Protein AF-A0A2W1KEQ4-F1 (afdb_monomer)

Sequence (452 aa):
MADKVHAPNSTVSDYRVQRLARGGRLKTTLAGVAAGVVGYTLGISYVARDVFPGYQWTDDFIQKTHAYIALPYGWRLYNPLPFLRPMILNIHYPVIHQAFYDAGLPAVVLGMLTAGILGKKHKDAQKAVLDNPVHGSAHWAGKSDAIRAALLPSPPPKTVMDSLRPWLGLHPAKGLKGDSDWARWQNRQEKRKKEAAEWRKKKAEREKKRLSEIPEPSIFDRFDSPHVCYVGAFVENGVATPLQHTGAEHILVFAPTRSGKGVGLVLPTLLDGWMDSVVVHDIKGENFNLTAGYRKAMGHHILKFSPGSVSEEGCHFNPLDAVRVGTQYEVKDVMNIATMIVDPDGKGLNDHWQKTGFALLTSIILHVLYAMPDKTLRGVAAYLNDPTLESVDVAFERMMQTEHDPDEQYGWRDGNGQFTRVHPVIAQSAREMLNKAENEKSGVISTMMSFL

Solvent-accessible surface area (backbone atoms only — not comparable to full-atom values): 26389 Å² total; per-residue (Å²): 130,63,95,68,72,37,43,84,84,49,71,94,56,66,58,65,45,54,57,46,34,56,61,33,68,64,52,24,49,52,50,12,51,52,36,18,54,52,26,28,28,52,26,32,29,55,49,45,65,76,66,49,84,83,64,90,82,89,47,73,70,58,54,58,47,65,46,56,49,81,45,81,94,81,42,46,50,39,60,56,64,61,61,47,50,35,67,76,69,70,49,91,45,72,70,56,52,50,38,46,57,68,8,44,56,48,9,50,53,42,13,49,53,47,24,49,56,44,46,50,55,22,49,55,25,40,49,62,58,70,74,44,63,81,73,50,96,70,83,69,70,46,74,67,48,34,23,68,28,22,74,34,81,42,68,66,86,78,51,75,64,68,69,44,28,63,79,72,70,44,58,84,56,93,73,64,84,60,97,43,66,62,50,54,50,51,52,51,54,54,50,47,54,52,53,44,54,52,50,40,51,56,50,15,63,76,67,74,46,56,62,90,75,46,70,82,72,58,98,67,75,70,68,103,58,64,50,27,43,39,78,36,49,50,74,55,97,62,37,34,44,60,35,73,45,67,72,93,71,89,86,85,84,91,72,63,89,93,68,45,58,57,69,36,22,49,49,46,16,61,70,76,21,38,75,67,91,82,88,78,93,53,95,77,46,42,64,52,55,70,34,44,32,43,42,38,73,75,69,46,88,81,80,45,79,49,91,87,52,94,59,84,87,44,52,87,84,60,79,61,76,73,42,50,75,97,44,99,51,22,67,59,43,38,42,55,53,36,42,55,51,75,36,75,84,71,81,63,75,86,48,71,49,51,49,52,14,41,53,48,50,32,26,45,48,53,46,26,66,63,74,41,91,52,63,41,74,66,35,46,61,42,60,78,62,44,88,84,53,95,45,66,62,58,52,34,50,48,53,54,70,43,64,61,35,82,82,59,81,79,72,42,48,43,99,85,69,43,82,42,38,42,52,50,66,37,37,51,47,29,51,52,52,68,73,41,56,69,70,60,40,50,49,24,52,54,51,38,56,74,56,110

Radius of gyration: 37.95 Å; Cα contacts (8 Å, |Δi|>4): 479; chains: 1; bounding box: 82×56×110 Å

Structure (mmCIF, N/CA/C/O backbone):
data_AF-A0A2W1KEQ4-F1
#
_entry.id   AF-A0A2W1KEQ4-F1
#
loop_
_atom_site.group_PDB
_atom_site.id
_atom_site.type_symbol
_atom_site.label_atom_id
_atom_site.label_alt_id
_atom_site.label_comp_id
_atom_site.label_asym_id
_atom_site.label_entity_id
_atom_site.label_seq_id
_atom_site.pdbx_PDB_ins_code
_atom_site.Cartn_x
_atom_site.Cartn_y
_atom_site.Cartn_z
_atom_site.occupancy
_atom_site.B_iso_or_equiv
_atom_site.auth_seq_id
_atom_site.auth_comp_id
_atom_site.auth_asym_id
_atom_site.auth_atom_id
_atom_site.pdbx_PDB_model_num
ATOM 1 N N . MET A 1 1 ? -5.041 15.649 -11.768 1.00 32.16 1 MET A N 1
ATOM 2 C CA . MET A 1 1 ? -5.923 15.211 -12.867 1.00 32.16 1 MET A CA 1
ATOM 3 C C . MET A 1 1 ? -5.177 14.193 -13.712 1.00 32.16 1 MET A C 1
ATOM 5 O O . MET A 1 1 ? -4.367 14.570 -14.551 1.00 32.16 1 MET A O 1
ATOM 9 N N . ALA A 1 2 ? -5.382 12.911 -13.419 1.00 32.44 2 ALA A N 1
ATOM 10 C CA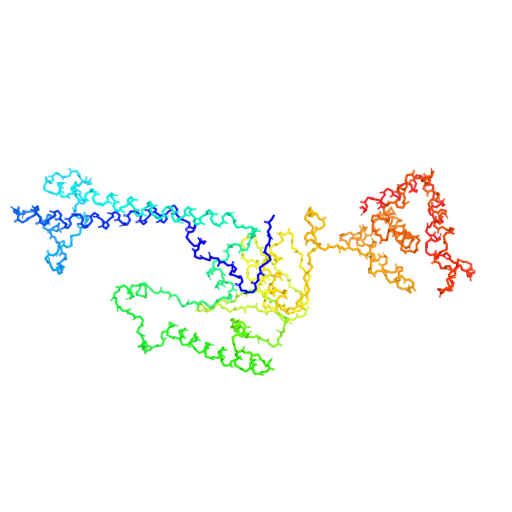 . ALA A 1 2 ? -4.919 11.796 -14.236 1.00 32.44 2 ALA A CA 1
ATOM 11 C C . ALA A 1 2 ? -6.142 10.925 -14.551 1.00 32.44 2 ALA A C 1
ATOM 13 O O . ALA A 1 2 ? -6.329 9.863 -13.974 1.00 32.44 2 ALA A O 1
ATOM 14 N N . ASP A 1 3 ? -6.988 11.398 -15.467 1.00 35.03 3 ASP A N 1
ATOM 15 C CA . ASP A 1 3 ? -8.334 10.847 -15.709 1.00 35.03 3 ASP A CA 1
ATOM 16 C C . ASP A 1 3 ? -8.359 9.462 -16.385 1.00 35.03 3 ASP A C 1
ATOM 18 O O . ASP A 1 3 ? -9.423 8.982 -16.779 1.00 35.03 3 ASP A O 1
ATOM 22 N N . LYS A 1 4 ? -7.215 8.790 -16.578 1.00 45.31 4 LYS A N 1
ATOM 23 C CA . LYS A 1 4 ? -7.182 7.474 -17.236 1.00 45.31 4 LYS A CA 1
ATOM 24 C C . LYS A 1 4 ? -6.222 6.501 -16.565 1.00 45.31 4 LYS A C 1
ATOM 26 O O . LYS A 1 4 ? -5.008 6.577 -16.733 1.00 45.31 4 LYS A O 1
ATOM 31 N N . VAL A 1 5 ? -6.813 5.525 -15.875 1.00 47.47 5 VAL A N 1
ATOM 32 C CA . VAL A 1 5 ? -6.151 4.290 -15.443 1.00 47.47 5 VAL A CA 1
ATOM 33 C C . VAL A 1 5 ? -5.666 3.521 -16.678 1.00 47.47 5 VAL A C 1
ATOM 35 O O . VAL A 1 5 ? -6.383 3.402 -17.673 1.00 47.47 5 VAL A O 1
ATOM 38 N N . HIS A 1 6 ? -4.441 3.000 -16.621 1.00 45.41 6 HIS A N 1
ATOM 39 C CA . HIS A 1 6 ? -3.793 2.298 -17.730 1.00 45.41 6 HIS A CA 1
ATOM 40 C C . HIS A 1 6 ? -4.520 0.986 -18.098 1.00 45.41 6 HIS A C 1
ATOM 42 O O . HIS A 1 6 ? -4.659 0.115 -17.247 1.00 45.41 6 HIS A O 1
ATOM 48 N N . ALA A 1 7 ? -5.004 0.826 -19.337 1.00 41.31 7 ALA A N 1
ATOM 49 C CA . ALA A 1 7 ? -5.703 -0.387 -19.797 1.00 41.31 7 ALA A CA 1
ATOM 50 C C . ALA A 1 7 ? -4.748 -1.393 -20.491 1.00 41.31 7 ALA A C 1
ATOM 52 O O . ALA A 1 7 ? -3.715 -0.980 -21.011 1.00 41.31 7 ALA A O 1
ATOM 53 N N . PRO A 1 8 ? -5.085 -2.694 -20.615 1.00 36.00 8 PRO A N 1
ATOM 54 C CA . PRO A 1 8 ? -4.210 -3.710 -21.237 1.00 36.00 8 PRO A CA 1
ATOM 55 C C . PRO A 1 8 ? -3.778 -3.405 -22.679 1.00 36.00 8 PRO A C 1
ATOM 57 O O . PRO A 1 8 ? -2.733 -3.852 -23.139 1.00 36.00 8 PRO A O 1
ATOM 60 N N . ASN A 1 9 ? -4.603 -2.648 -23.398 1.00 42.03 9 ASN A N 1
ATOM 61 C CA . ASN A 1 9 ? -4.370 -2.160 -24.756 1.00 42.03 9 ASN A CA 1
ATOM 62 C C . ASN A 1 9 ? -3.834 -0.718 -24.795 1.00 42.03 9 ASN A C 1
ATOM 64 O O . ASN A 1 9 ? -3.528 -0.206 -25.872 1.00 42.03 9 ASN A O 1
ATOM 68 N N . SER A 1 10 ? -3.715 -0.052 -23.644 1.00 40.31 10 SER A N 1
ATOM 69 C CA . SER A 1 10 ? -3.032 1.232 -23.547 1.00 40.31 10 SER A CA 1
ATOM 70 C C . SER A 1 10 ? -1.550 0.988 -23.780 1.00 40.31 10 SER A C 1
ATOM 72 O O . SER A 1 10 ? -0.901 0.203 -23.092 1.00 40.31 10 SER A O 1
ATOM 74 N N . THR A 1 11 ? -0.968 1.660 -24.764 1.00 39.19 11 THR A N 1
ATOM 75 C CA . THR A 1 11 ? 0.482 1.639 -24.930 1.00 39.19 11 THR A CA 1
ATOM 76 C C . THR A 1 11 ? 1.110 2.277 -23.692 1.00 39.19 11 THR A C 1
ATOM 78 O O . THR A 1 11 ? 1.020 3.487 -23.511 1.00 39.19 11 THR A O 1
ATOM 81 N N . VAL A 1 12 ? 1.780 1.481 -22.847 1.00 44.00 12 VAL A N 1
ATOM 82 C CA . VAL A 1 12 ? 2.607 1.934 -21.696 1.00 44.00 12 VAL A CA 1
ATOM 83 C C . VAL A 1 12 ? 3.676 2.958 -22.120 1.00 44.00 12 VAL A C 1
ATOM 85 O O . VAL A 1 12 ? 4.304 3.613 -21.298 1.00 44.00 12 VAL A O 1
ATOM 88 N N . SER A 1 13 ? 3.886 3.149 -23.420 1.00 44.12 13 SER A N 1
ATOM 89 C CA . SER A 1 13 ? 4.789 4.149 -23.961 1.00 44.12 13 SER A CA 1
ATOM 90 C C . SER A 1 13 ? 4.428 4.459 -25.411 1.00 44.12 13 SER A C 1
ATOM 92 O O . SER A 1 13 ? 4.399 3.553 -26.242 1.00 44.12 13 SER A O 1
ATOM 94 N N . ASP A 1 14 ? 4.286 5.735 -25.772 1.00 47.62 14 ASP A N 1
ATOM 95 C CA . ASP A 1 14 ? 4.736 6.129 -27.107 1.00 47.62 14 ASP A CA 1
ATOM 96 C C . ASP A 1 14 ? 6.262 6.294 -27.049 1.00 47.62 14 ASP A C 1
ATOM 98 O O . ASP A 1 14 ? 6.837 7.384 -26.972 1.00 47.62 14 ASP A O 1
ATOM 102 N N . TYR A 1 15 ? 6.937 5.143 -27.001 1.00 47.41 15 TYR A N 1
ATOM 103 C CA . TYR A 1 15 ? 8.392 5.027 -26.977 1.00 47.41 15 TYR A CA 1
ATOM 104 C C . TYR A 1 15 ? 9.048 5.805 -28.131 1.00 47.41 15 TYR A C 1
ATOM 106 O O . TYR A 1 15 ? 10.186 6.264 -28.002 1.00 47.41 15 TYR A O 1
ATOM 114 N N . ARG A 1 16 ? 8.346 5.987 -29.263 1.00 49.91 16 ARG A N 1
ATOM 115 C CA . ARG A 1 16 ? 8.856 6.746 -30.414 1.00 49.91 16 ARG A CA 1
ATOM 116 C C . ARG A 1 16 ? 8.906 8.236 -30.100 1.00 49.91 16 ARG A C 1
ATOM 118 O O . ARG A 1 16 ? 9.963 8.836 -30.299 1.00 49.91 16 ARG A O 1
ATOM 125 N N . VAL A 1 17 ? 7.830 8.800 -29.551 1.00 57.12 17 VAL A N 1
ATOM 126 C CA . VAL A 1 17 ? 7.763 10.215 -29.141 1.00 57.12 17 VAL A CA 1
ATOM 127 C C . VAL A 1 17 ? 8.795 10.514 -28.049 1.00 57.12 17 VAL A C 1
ATOM 129 O O . VAL A 1 17 ? 9.550 11.480 -28.152 1.00 57.12 17 VAL A O 1
ATOM 132 N N . GLN A 1 18 ? 8.962 9.619 -27.074 1.00 56.12 18 GLN A N 1
ATOM 133 C CA . GLN A 1 18 ? 9.978 9.773 -26.024 1.00 56.12 18 GLN A CA 1
ATOM 134 C C . GLN A 1 18 ? 11.419 9.645 -26.549 1.00 56.12 18 GLN A C 1
ATOM 136 O O . GLN A 1 18 ? 12.308 10.394 -26.136 1.00 56.12 18 GLN A O 1
ATOM 141 N N . ARG A 1 19 ? 11.686 8.720 -27.484 1.00 56.03 19 ARG A N 1
ATOM 142 C CA . ARG A 1 19 ? 12.999 8.588 -28.147 1.00 56.03 19 ARG A CA 1
ATOM 143 C C . ARG A 1 19 ? 13.350 9.840 -28.945 1.00 56.03 19 ARG A C 1
ATOM 145 O O . ARG A 1 19 ? 14.520 10.230 -28.954 1.00 56.03 19 ARG A O 1
ATOM 152 N N . LEU A 1 20 ? 12.355 10.434 -29.602 1.00 62.22 20 LEU A N 1
ATOM 153 C CA . LEU A 1 20 ? 12.479 11.724 -30.265 1.00 62.22 20 LEU A CA 1
ATOM 154 C C . LEU A 1 20 ? 12.799 12.807 -29.228 1.00 62.22 20 LEU A C 1
ATOM 156 O O . LEU A 1 20 ? 13.825 13.446 -29.369 1.00 62.22 20 LEU A O 1
ATOM 160 N N . ALA A 1 21 ? 12.088 12.950 -28.113 1.00 63.53 21 ALA A N 1
ATOM 161 C CA . ALA A 1 21 ? 12.389 13.988 -27.110 1.00 63.53 21 ALA A CA 1
ATOM 162 C C . ALA A 1 21 ? 13.826 13.948 -26.503 1.00 63.53 21 ALA A C 1
ATOM 164 O O . ALA A 1 21 ? 14.326 14.966 -26.013 1.00 63.53 21 ALA A O 1
ATOM 165 N N . ARG A 1 22 ? 14.531 12.801 -26.546 1.00 58.44 22 ARG A N 1
ATOM 166 C CA . ARG A 1 22 ? 15.858 12.596 -25.918 1.00 58.44 22 ARG A CA 1
ATOM 167 C C . ARG A 1 22 ? 17.041 13.160 -26.710 1.00 58.44 22 ARG A C 1
ATOM 169 O O . ARG A 1 22 ? 17.350 12.694 -27.814 1.00 58.44 22 ARG A O 1
ATOM 176 N N . GLY A 1 23 ? 17.813 14.039 -26.061 1.00 62.78 23 GLY A N 1
ATOM 177 C CA . GLY A 1 23 ? 19.064 14.586 -26.606 1.00 62.78 23 GLY A CA 1
ATOM 178 C C . GLY A 1 23 ? 18.842 15.399 -27.880 1.00 62.78 23 GLY A C 1
ATOM 179 O O . GLY A 1 23 ? 19.758 15.519 -28.691 1.00 62.78 23 GLY A O 1
ATOM 180 N N . GLY A 1 24 ? 17.615 15.907 -28.065 1.00 65.38 24 GLY A N 1
ATOM 181 C CA . GLY A 1 24 ? 17.170 16.561 -29.290 1.00 65.38 24 GLY A CA 1
ATOM 182 C C . GLY A 1 24 ? 18.092 17.696 -29.696 1.00 65.38 24 GLY A C 1
ATOM 183 O O . GLY A 1 24 ? 18.438 17.780 -30.861 1.00 65.38 24 GLY A O 1
ATOM 184 N N . ARG A 1 25 ? 18.602 18.481 -28.740 1.00 64.81 25 ARG A N 1
ATOM 185 C CA . ARG A 1 25 ? 19.543 19.573 -29.026 1.00 64.81 25 ARG A CA 1
ATOM 186 C C . ARG A 1 25 ? 20.833 19.060 -29.678 1.00 64.81 25 ARG A C 1
ATOM 188 O O . ARG A 1 25 ? 21.122 19.442 -30.802 1.00 64.81 25 ARG A O 1
ATOM 195 N N . LEU A 1 26 ? 21.535 18.116 -29.043 1.00 71.25 26 LEU A N 1
ATOM 196 C CA . LEU A 1 26 ? 22.784 17.553 -29.573 1.00 71.25 26 LEU A CA 1
ATOM 197 C C . LEU A 1 26 ? 22.569 16.803 -30.898 1.00 71.25 26 LEU A C 1
ATOM 199 O O . LEU A 1 26 ? 23.344 16.973 -31.833 1.00 71.25 26 LEU A O 1
ATOM 203 N N . LYS A 1 27 ? 21.504 15.999 -31.006 1.00 71.25 27 LYS A N 1
ATOM 204 C CA . LYS A 1 27 ? 21.194 15.242 -32.231 1.00 71.25 27 LYS A CA 1
ATOM 205 C C . LYS A 1 27 ? 20.760 16.139 -33.386 1.00 71.25 27 LYS A C 1
ATOM 207 O O . LYS A 1 27 ? 21.150 15.871 -34.513 1.00 71.25 27 LYS A O 1
ATOM 212 N N . THR A 1 28 ? 19.991 17.193 -33.112 1.00 78.88 28 THR A N 1
ATOM 213 C CA . THR A 1 28 ? 19.593 18.198 -34.112 1.00 78.88 28 THR A CA 1
ATOM 214 C C . THR A 1 28 ? 20.816 18.942 -34.618 1.00 78.88 28 THR A C 1
ATOM 216 O O . THR A 1 28 ? 20.972 19.087 -35.825 1.00 78.88 28 THR A O 1
ATOM 219 N N . THR A 1 29 ? 21.717 19.344 -33.715 1.00 74.38 29 THR A N 1
ATOM 220 C CA . THR A 1 29 ? 22.974 19.995 -34.092 1.00 74.38 29 THR A CA 1
ATOM 221 C C . THR A 1 29 ? 23.842 19.068 -34.940 1.00 74.38 29 THR A C 1
ATOM 223 O O . THR A 1 29 ? 24.247 19.456 -36.029 1.00 74.38 29 THR A O 1
ATOM 226 N N . LEU A 1 30 ? 24.076 17.825 -34.506 1.00 77.69 30 LEU A N 1
ATOM 227 C CA . LEU A 1 30 ? 24.884 16.859 -35.262 1.00 77.69 30 LEU A CA 1
ATOM 228 C C . LEU A 1 30 ? 24.271 16.517 -36.627 1.00 77.69 30 LEU A C 1
ATOM 230 O O . LEU A 1 30 ? 24.992 16.444 -37.617 1.00 77.69 30 LEU A O 1
ATOM 234 N N . ALA A 1 31 ? 22.949 16.336 -36.700 1.00 76.56 31 ALA A N 1
ATOM 235 C CA . ALA A 1 31 ? 22.254 16.077 -37.959 1.00 76.56 31 ALA A CA 1
ATOM 236 C C . ALA A 1 31 ? 22.287 17.292 -38.898 1.00 76.56 31 ALA A C 1
ATOM 238 O O . ALA A 1 31 ? 22.474 17.118 -40.098 1.00 76.56 31 ALA A O 1
ATOM 239 N N . GLY A 1 32 ? 22.157 18.510 -38.361 1.00 79.12 32 GLY A N 1
ATOM 240 C CA . GLY A 1 32 ? 22.316 19.751 -39.120 1.00 79.12 32 GLY A CA 1
ATOM 241 C C . GLY A 1 32 ? 23.730 19.911 -39.679 1.00 79.12 32 GLY A C 1
ATOM 242 O O . GLY A 1 32 ? 23.885 20.219 -40.856 1.00 79.12 32 GLY A O 1
ATOM 243 N N . VAL A 1 33 ? 24.760 19.615 -38.878 1.00 77.88 33 VAL A N 1
ATOM 244 C CA . VAL A 1 33 ? 26.165 19.617 -39.324 1.00 77.88 33 VAL A CA 1
ATOM 245 C C . VAL A 1 33 ? 26.392 18.569 -40.415 1.00 77.88 33 VAL A C 1
ATOM 247 O O . VAL A 1 33 ? 26.944 18.894 -41.461 1.00 77.88 33 VAL A O 1
ATOM 250 N N . ALA A 1 34 ? 25.923 17.333 -40.221 1.00 79.56 34 ALA A N 1
ATOM 251 C CA . ALA A 1 34 ? 26.065 16.270 -41.216 1.00 79.56 34 ALA A CA 1
ATOM 252 C C . ALA A 1 34 ? 25.356 16.614 -42.539 1.00 79.56 34 ALA A C 1
ATOM 254 O O . ALA A 1 34 ? 25.931 16.434 -43.611 1.00 79.56 34 ALA A O 1
ATOM 255 N N . ALA A 1 35 ? 24.139 17.162 -42.472 1.00 81.81 35 ALA A N 1
ATOM 256 C CA . ALA A 1 35 ? 23.415 17.646 -43.644 1.00 81.81 35 ALA A CA 1
ATOM 257 C C . ALA A 1 35 ? 24.147 18.808 -44.330 1.00 81.81 35 ALA A C 1
ATOM 259 O O . ALA A 1 35 ? 24.204 18.845 -45.555 1.00 81.81 35 ALA A O 1
ATOM 260 N N . GLY A 1 36 ? 24.767 19.706 -43.559 1.00 80.06 36 GLY A N 1
ATOM 261 C CA . GLY A 1 36 ? 25.623 20.768 -44.085 1.00 80.06 36 GLY A CA 1
ATOM 262 C C . GLY A 1 36 ? 26.832 20.228 -44.851 1.00 80.06 36 GLY A C 1
ATOM 263 O O . GLY A 1 36 ? 27.095 20.680 -45.959 1.00 80.06 36 GLY A O 1
ATOM 264 N N . VAL A 1 37 ? 27.518 19.205 -44.328 1.00 80.44 37 VAL A N 1
ATOM 265 C CA . VAL A 1 37 ? 28.650 18.552 -45.018 1.00 80.44 37 VAL A CA 1
ATOM 266 C C . VAL A 1 37 ? 28.205 17.891 -46.326 1.00 80.44 37 VAL A C 1
ATOM 268 O O . VAL A 1 37 ? 28.884 18.018 -47.347 1.00 80.44 37 VAL A O 1
ATOM 271 N N . VAL A 1 38 ? 27.052 17.216 -46.331 1.00 79.88 38 VAL A N 1
ATOM 272 C CA . VAL A 1 38 ? 26.483 16.622 -47.553 1.00 79.88 38 VAL A CA 1
ATOM 273 C C . VAL A 1 38 ? 26.105 17.710 -48.561 1.00 79.88 38 VAL A C 1
ATOM 275 O O . VAL A 1 38 ? 26.470 17.608 -49.729 1.00 79.88 38 VAL A O 1
ATOM 278 N N . GLY A 1 39 ? 25.436 18.775 -48.111 1.00 81.44 39 GLY A N 1
ATOM 279 C CA . GLY A 1 39 ? 25.066 19.915 -48.952 1.00 81.44 39 GLY A CA 1
ATOM 280 C C . GLY A 1 39 ? 26.282 20.612 -49.556 1.00 81.44 39 GLY A C 1
ATOM 281 O O . GLY A 1 39 ? 26.275 20.932 -50.738 1.00 81.44 39 GLY A O 1
ATOM 282 N N . TYR A 1 40 ? 27.356 20.752 -48.780 1.00 82.31 40 TYR A N 1
ATOM 283 C CA . TYR A 1 40 ? 28.632 21.296 -49.236 1.00 82.31 40 TYR A CA 1
ATOM 284 C C . TYR A 1 40 ? 29.295 20.409 -50.293 1.00 82.31 40 TYR A C 1
ATOM 286 O O . TYR A 1 40 ? 29.741 20.891 -51.329 1.00 82.31 40 TYR A O 1
ATOM 294 N N . THR A 1 41 ? 29.300 19.094 -50.072 1.00 81.38 41 THR A N 1
ATOM 295 C CA . THR A 1 41 ? 29.859 18.117 -51.018 1.00 81.38 41 THR A CA 1
ATOM 296 C C . THR A 1 41 ? 29.117 18.150 -52.357 1.00 81.38 41 THR A C 1
ATOM 298 O O . THR A 1 41 ? 29.739 18.139 -53.421 1.00 81.38 41 THR A O 1
ATOM 301 N N . LEU A 1 42 ? 27.784 18.229 -52.317 1.00 80.12 42 LEU A N 1
ATOM 302 C CA . LEU A 1 42 ? 26.948 18.363 -53.511 1.00 80.12 42 LEU A CA 1
ATOM 303 C C . LEU A 1 42 ? 27.128 19.729 -54.185 1.00 80.12 42 LEU A C 1
ATOM 305 O O . LEU A 1 42 ? 27.212 19.785 -55.408 1.00 80.12 42 LEU A O 1
ATOM 309 N N . GLY A 1 43 ? 27.243 20.805 -53.400 1.00 81.62 43 GLY A N 1
ATOM 310 C CA . GLY A 1 43 ? 27.503 22.160 -53.887 1.00 81.62 43 GLY A CA 1
ATOM 311 C C . GLY A 1 43 ? 28.831 22.260 -54.633 1.00 81.62 43 GLY A C 1
ATOM 312 O O . GLY A 1 43 ? 28.848 22.724 -55.770 1.00 81.62 43 GLY A O 1
ATOM 313 N N . ILE A 1 44 ? 29.917 21.729 -54.055 1.00 79.94 44 ILE A N 1
ATOM 314 C CA . ILE A 1 44 ? 31.211 21.634 -54.743 1.00 79.94 44 ILE A CA 1
ATOM 315 C C . ILE A 1 44 ? 31.034 20.837 -56.023 1.00 79.94 44 ILE A C 1
ATOM 317 O O . ILE A 1 44 ? 31.453 21.290 -57.073 1.00 79.94 44 ILE A O 1
ATOM 321 N N . SER A 1 45 ? 30.396 19.669 -55.955 1.00 78.12 45 SER A N 1
ATOM 322 C CA . SER A 1 45 ? 30.248 18.779 -57.111 1.00 78.12 45 SER A CA 1
ATOM 323 C C . SER A 1 45 ? 29.457 19.400 -58.265 1.00 78.12 45 SER A C 1
ATOM 325 O O . SER A 1 45 ? 29.704 19.074 -59.425 1.00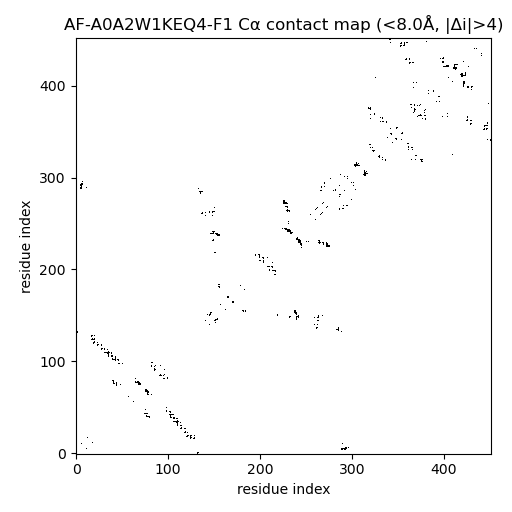 78.12 45 SER A O 1
ATOM 327 N N . TYR A 1 46 ? 28.542 20.316 -57.954 1.00 79.50 46 TYR A N 1
ATOM 328 C CA . TYR A 1 46 ? 27.810 21.107 -58.932 1.00 79.50 46 TYR A CA 1
ATOM 329 C C . TYR A 1 46 ? 28.684 22.215 -59.537 1.00 79.50 46 TYR A C 1
ATOM 331 O O . TYR A 1 46 ? 28.862 22.252 -60.749 1.00 79.50 46 TYR A O 1
ATOM 339 N N . VAL A 1 47 ? 29.291 23.068 -58.706 1.00 75.12 47 VAL A N 1
ATOM 340 C CA . VAL A 1 47 ? 30.090 24.228 -59.155 1.00 75.12 47 VAL A CA 1
ATOM 341 C C . VAL A 1 47 ? 31.383 23.793 -59.861 1.00 75.12 47 VAL A C 1
ATOM 343 O O . VAL A 1 47 ? 31.787 24.360 -60.874 1.00 75.12 47 VAL A O 1
ATOM 346 N N . ALA A 1 48 ? 32.008 22.723 -59.372 1.00 71.12 48 ALA A N 1
ATOM 347 C CA . ALA A 1 48 ? 33.201 22.093 -59.934 1.00 71.12 48 ALA A CA 1
ATOM 348 C C . ALA A 1 48 ? 33.039 21.674 -61.398 1.00 71.12 48 ALA A C 1
ATOM 350 O O . ALA A 1 48 ? 34.025 21.621 -62.136 1.00 71.12 48 ALA A O 1
ATOM 351 N N . ARG A 1 49 ? 31.807 21.359 -61.821 1.00 70.12 49 ARG A N 1
ATOM 352 C CA . ARG A 1 49 ? 31.506 20.960 -63.196 1.00 70.12 49 ARG A CA 1
ATOM 353 C C . ARG A 1 49 ? 31.856 22.059 -64.195 1.00 70.12 49 ARG A C 1
ATOM 355 O O . ARG A 1 49 ? 32.363 21.734 -65.264 1.00 70.12 49 ARG A O 1
ATOM 362 N N . ASP A 1 50 ? 31.621 23.313 -63.827 1.00 68.62 50 ASP A N 1
ATOM 363 C CA . ASP A 1 50 ? 31.767 24.460 -64.724 1.00 68.62 50 ASP A CA 1
ATOM 364 C C . ASP A 1 50 ? 33.107 25.181 -64.519 1.00 68.62 50 ASP A C 1
ATOM 366 O O . ASP A 1 50 ? 33.665 25.751 -65.452 1.00 68.62 50 ASP A O 1
ATOM 370 N N . VAL A 1 51 ? 33.670 25.104 -63.309 1.00 68.12 51 VAL A N 1
ATOM 371 C CA . VAL A 1 51 ? 34.888 25.833 -62.921 1.00 68.12 51 VAL A CA 1
ATOM 372 C C . VAL A 1 51 ? 36.182 25.119 -63.339 1.00 68.12 51 VAL A C 1
ATOM 374 O O . VAL A 1 51 ? 37.182 25.760 -63.656 1.00 68.12 51 VAL A O 1
ATOM 377 N N . PHE A 1 52 ? 36.197 23.787 -63.339 1.00 72.38 52 PHE A N 1
ATOM 378 C CA . PHE A 1 52 ? 37.424 23.000 -63.510 1.00 72.38 52 PHE A CA 1
ATOM 379 C C . PHE A 1 52 ? 37.831 22.580 -64.934 1.00 72.38 52 PHE A C 1
ATOM 381 O O . PHE A 1 52 ? 39.033 22.416 -65.149 1.00 72.38 52 PHE A O 1
ATOM 388 N N . PRO A 1 53 ? 36.932 22.419 -65.926 1.00 65.25 53 PRO A N 1
ATOM 389 C CA . PRO A 1 53 ? 37.315 21.948 -67.263 1.00 65.25 53 PRO A CA 1
ATOM 390 C C . PRO A 1 53 ? 38.315 22.832 -68.030 1.00 65.25 53 PRO A C 1
ATOM 392 O O . PRO A 1 53 ? 38.901 22.359 -68.999 1.00 65.25 53 PRO A O 1
ATOM 395 N N . GLY A 1 54 ? 38.507 24.094 -67.629 1.00 62.06 54 GLY A N 1
ATOM 396 C CA . GLY A 1 54 ? 39.358 25.065 -68.331 1.00 62.06 54 GLY A CA 1
ATOM 397 C C . GLY A 1 54 ? 40.729 25.343 -67.701 1.00 62.06 54 GLY A C 1
ATOM 398 O O . GLY A 1 54 ? 41.449 26.194 -68.217 1.00 62.06 54 GLY A O 1
ATOM 399 N N . TYR A 1 55 ? 41.099 24.686 -66.595 1.00 64.88 55 TYR A N 1
ATOM 400 C CA . TYR A 1 55 ? 42.298 25.037 -65.820 1.00 64.88 55 TYR A CA 1
ATOM 401 C C . TYR A 1 55 ? 43.396 23.967 -65.925 1.00 64.88 55 TYR A C 1
ATOM 403 O O . TYR A 1 55 ? 43.128 22.774 -65.779 1.00 64.88 55 TYR A O 1
ATOM 411 N N . GLN A 1 56 ? 44.645 24.383 -66.156 1.00 64.06 56 GLN A N 1
ATOM 412 C CA . GLN A 1 56 ? 45.809 23.491 -66.120 1.00 64.06 56 GLN A CA 1
ATOM 413 C C . GLN A 1 56 ? 46.415 23.472 -64.712 1.00 64.06 56 GLN A C 1
ATOM 415 O O . GLN A 1 56 ? 46.767 24.515 -64.165 1.00 64.06 56 GLN A O 1
ATOM 420 N N . TRP A 1 57 ? 46.536 22.280 -64.125 1.00 66.81 57 TRP A N 1
ATOM 421 C CA . TRP A 1 57 ? 46.961 22.098 -62.735 1.00 66.81 57 TRP A CA 1
ATOM 422 C C . TRP A 1 57 ? 48.389 21.568 -62.648 1.00 66.81 57 TRP A C 1
ATOM 424 O O . TRP A 1 57 ? 48.689 20.494 -63.166 1.00 66.81 57 TRP A O 1
ATOM 434 N N . THR A 1 58 ? 49.256 22.299 -61.952 1.00 62.75 58 THR A N 1
ATOM 435 C CA . THR A 1 58 ? 50.687 21.976 -61.833 1.00 62.75 58 THR A CA 1
ATOM 436 C C . THR A 1 58 ? 51.093 21.413 -60.465 1.00 62.75 58 THR A C 1
ATOM 438 O O . THR A 1 58 ? 52.210 20.928 -60.327 1.00 62.75 58 THR A O 1
ATOM 441 N N . ASP A 1 59 ? 50.199 21.421 -59.470 1.00 71.62 59 ASP A N 1
ATOM 442 C CA . ASP A 1 59 ? 50.472 21.011 -58.081 1.00 71.62 59 ASP A CA 1
ATOM 443 C C . ASP A 1 59 ? 49.760 19.684 -57.725 1.00 71.62 59 ASP A C 1
ATOM 445 O O . ASP A 1 59 ? 48.561 19.526 -57.981 1.00 71.62 59 ASP A O 1
ATOM 449 N N . ASP A 1 60 ? 50.485 18.740 -57.107 1.00 70.56 60 ASP A N 1
ATOM 450 C CA . ASP A 1 60 ? 49.982 17.433 -56.631 1.00 70.56 60 ASP A CA 1
ATOM 451 C C . ASP A 1 60 ? 48.806 17.583 -55.655 1.00 70.56 60 ASP A C 1
ATOM 453 O O . ASP A 1 60 ? 47.848 16.802 -55.682 1.00 70.56 60 ASP A O 1
ATOM 457 N N . PHE A 1 61 ? 48.830 18.627 -54.819 1.00 70.00 61 PHE A N 1
ATOM 458 C CA . PHE A 1 61 ? 47.708 18.932 -53.943 1.00 70.00 61 PHE A CA 1
ATOM 459 C C . PHE A 1 61 ? 46.439 19.190 -54.758 1.00 70.00 61 PHE A C 1
ATOM 461 O O . PHE A 1 61 ? 45.396 18.616 -54.445 1.00 70.00 61 PHE A O 1
ATOM 468 N N . ILE A 1 62 ? 46.532 19.986 -55.828 1.00 66.81 62 ILE A N 1
ATOM 469 C CA . ILE A 1 62 ? 45.369 20.354 -56.633 1.00 66.81 62 ILE A CA 1
ATOM 470 C C . ILE A 1 62 ? 44.854 19.176 -57.473 1.00 66.81 62 ILE A C 1
ATOM 472 O O . ILE A 1 62 ? 43.643 19.008 -57.638 1.00 66.81 62 ILE A O 1
ATOM 476 N N . GLN A 1 63 ? 45.753 18.301 -57.928 1.00 70.56 63 GLN A N 1
ATOM 477 C CA . GLN A 1 63 ? 45.377 17.051 -58.594 1.00 70.56 63 GLN A CA 1
ATOM 478 C C . GLN A 1 63 ? 44.555 16.136 -57.674 1.00 70.56 63 GLN A C 1
ATOM 480 O O . GLN A 1 63 ? 43.549 15.569 -58.101 1.00 70.56 63 GLN A O 1
ATOM 485 N N . LYS A 1 64 ? 44.908 16.048 -56.384 1.00 67.25 64 LYS A N 1
ATOM 486 C CA . LYS A 1 64 ? 44.107 15.314 -55.388 1.00 67.25 64 LYS A CA 1
ATOM 487 C C . LYS A 1 64 ? 42.743 15.959 -55.143 1.00 67.25 64 LYS A C 1
ATOM 489 O O . LYS A 1 64 ? 41.767 15.243 -54.935 1.00 67.25 64 LYS A O 1
ATOM 494 N N . THR A 1 65 ? 42.643 17.286 -55.215 1.00 66.94 65 THR A N 1
ATOM 495 C CA . THR A 1 65 ? 41.371 18.034 -55.156 1.00 66.94 65 THR A CA 1
ATOM 496 C C . THR A 1 65 ? 40.458 17.718 -56.349 1.00 66.94 65 THR A C 1
ATOM 498 O O . THR A 1 65 ? 39.238 17.808 -56.237 1.00 66.94 65 THR A O 1
ATOM 501 N N . HIS A 1 66 ? 41.041 17.307 -57.479 1.00 66.75 66 HIS A N 1
ATOM 502 C CA . HIS A 1 66 ? 40.346 16.836 -58.679 1.00 66.75 66 HIS A CA 1
ATOM 503 C C . HIS A 1 66 ? 39.950 15.359 -58.656 1.00 66.75 66 HIS A C 1
ATOM 505 O O . HIS A 1 66 ? 39.265 14.913 -59.575 1.00 66.75 66 HIS A O 1
ATOM 511 N N . AL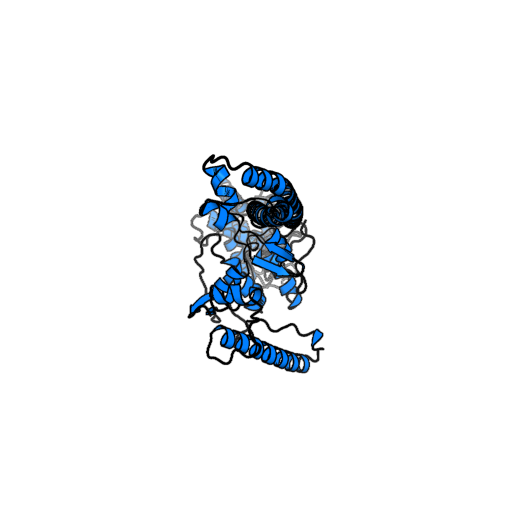A A 1 67 ? 40.340 14.587 -57.641 1.00 71.25 67 ALA A N 1
ATOM 512 C CA . ALA A 1 67 ? 39.899 13.206 -57.526 1.00 71.25 67 ALA A CA 1
ATOM 513 C C . ALA A 1 67 ? 38.392 13.163 -57.212 1.00 71.25 67 ALA A C 1
ATOM 515 O O . ALA A 1 67 ? 37.940 13.666 -56.180 1.00 71.25 67 ALA A O 1
ATOM 516 N N . TYR A 1 68 ? 37.614 12.550 -58.106 1.00 75.56 68 TYR A N 1
ATOM 517 C CA . TYR A 1 68 ? 36.169 12.392 -57.962 1.00 75.56 68 TYR A CA 1
ATOM 518 C C . TYR A 1 68 ? 35.740 10.947 -58.203 1.00 75.56 68 TYR A C 1
ATOM 520 O O . TYR A 1 68 ? 36.398 10.181 -58.906 1.00 75.56 68 TYR A O 1
ATOM 528 N N . ILE A 1 69 ? 34.585 10.595 -57.646 1.00 78.69 69 ILE A N 1
ATOM 529 C CA . ILE A 1 69 ? 33.874 9.364 -57.984 1.00 78.69 69 ILE A CA 1
ATOM 530 C C . ILE A 1 69 ? 32.906 9.693 -59.122 1.00 78.69 69 ILE A C 1
ATOM 532 O O . ILE A 1 69 ? 32.049 10.569 -58.978 1.00 78.69 69 ILE A O 1
ATOM 536 N N . ALA A 1 70 ? 33.059 9.026 -60.268 1.00 76.25 70 ALA A N 1
ATOM 537 C CA . ALA A 1 70 ? 32.150 9.184 -61.400 1.00 76.25 70 ALA A CA 1
ATOM 538 C C . ALA A 1 70 ? 30.794 8.529 -61.093 1.00 76.25 70 ALA A C 1
ATOM 540 O O . ALA A 1 70 ? 30.735 7.391 -60.629 1.00 76.25 70 ALA A O 1
ATOM 541 N N . LEU A 1 71 ? 29.707 9.247 -61.368 1.00 76.94 71 LEU A N 1
ATOM 542 C CA . LEU A 1 71 ? 28.328 8.800 -61.193 1.00 76.94 71 LEU A CA 1
ATOM 543 C C . LEU A 1 71 ? 27.581 8.825 -62.546 1.00 76.94 71 LEU A C 1
ATOM 545 O O . LEU A 1 71 ? 28.012 9.512 -63.479 1.00 76.94 71 LEU A O 1
ATOM 549 N N . PRO A 1 72 ? 26.457 8.093 -62.684 1.00 67.75 72 PRO A N 1
ATOM 550 C CA . PRO A 1 72 ? 25.636 8.111 -63.897 1.00 67.75 72 PRO A CA 1
ATOM 551 C C . PRO A 1 72 ? 25.196 9.526 -64.310 1.00 67.75 72 PRO A C 1
ATOM 553 O O . PRO A 1 72 ? 25.127 10.436 -63.484 1.00 67.75 72 PRO A O 1
ATOM 556 N N . TYR A 1 73 ? 24.868 9.708 -65.593 1.00 73.00 73 TYR A N 1
ATOM 557 C CA . TYR A 1 73 ? 24.424 10.992 -66.167 1.00 73.00 73 TYR A CA 1
ATOM 558 C C . TYR A 1 73 ? 25.457 12.133 -66.074 1.00 73.00 73 TYR A C 1
ATOM 560 O O . TYR A 1 73 ? 25.096 13.309 -66.057 1.00 73.00 73 TYR A O 1
ATOM 568 N N . GLY A 1 74 ? 26.749 11.792 -66.026 1.00 67.19 74 GLY A N 1
ATOM 569 C CA . GLY A 1 74 ? 27.846 12.764 -66.074 1.00 67.19 74 GLY A CA 1
ATOM 570 C C . GLY A 1 74 ? 28.134 13.476 -64.749 1.00 67.19 74 GLY A C 1
ATOM 571 O O . GLY A 1 74 ? 28.827 14.491 -64.747 1.00 67.19 74 GLY A O 1
ATOM 572 N N . TRP A 1 75 ? 27.622 12.963 -63.628 1.00 73.06 75 TRP A N 1
ATOM 573 C CA . TRP A 1 75 ? 27.888 13.515 -62.300 1.00 73.06 75 TRP A CA 1
ATOM 574 C C . TRP A 1 75 ? 29.269 13.108 -61.776 1.00 73.06 75 TRP A C 1
ATOM 576 O O . TRP A 1 75 ? 29.755 12.005 -62.026 1.00 73.06 75 TRP A O 1
ATOM 586 N N . ARG A 1 76 ? 29.898 14.003 -61.012 1.00 79.56 76 ARG A N 1
ATOM 587 C CA . ARG A 1 76 ? 31.213 13.794 -60.396 1.00 79.56 76 ARG A CA 1
ATOM 588 C C . ARG A 1 76 ? 31.131 14.176 -58.929 1.00 79.56 76 ARG A C 1
ATOM 590 O O . ARG A 1 76 ? 30.870 15.333 -58.632 1.00 79.56 76 ARG A O 1
ATOM 597 N N . LEU A 1 77 ? 31.315 13.216 -58.025 1.00 79.25 77 LEU A N 1
ATOM 598 C CA . LEU A 1 77 ? 31.273 13.466 -56.586 1.00 79.25 77 LEU A CA 1
ATOM 599 C C . LEU A 1 77 ? 32.687 13.715 -56.058 1.00 79.25 77 LEU A C 1
ATOM 601 O O . LEU A 1 77 ? 33.517 12.804 -56.063 1.00 79.25 77 LEU A O 1
ATOM 605 N N . TYR A 1 78 ? 32.953 14.937 -55.605 1.00 77.94 78 TYR A N 1
ATOM 606 C CA . TYR A 1 78 ? 34.270 15.347 -55.111 1.00 77.94 78 TYR A CA 1
ATOM 607 C C . TYR A 1 78 ? 34.398 15.137 -53.599 1.00 77.94 78 TYR A C 1
ATOM 609 O O . TYR A 1 78 ? 33.434 15.297 -52.852 1.00 77.94 78 TYR A O 1
ATOM 617 N N . ASN A 1 79 ? 35.604 14.813 -53.124 1.00 77.50 79 ASN A N 1
ATOM 618 C CA . ASN A 1 79 ? 35.903 14.824 -51.691 1.00 77.50 79 ASN A CA 1
ATOM 619 C C . ASN A 1 79 ? 35.941 16.284 -51.190 1.00 77.50 79 ASN A C 1
ATOM 621 O O . ASN A 1 79 ? 36.679 17.081 -51.765 1.00 77.50 79 ASN A O 1
ATOM 625 N N . PRO A 1 80 ? 35.208 16.663 -50.127 1.00 73.62 80 PRO A N 1
ATOM 626 C CA . PRO A 1 80 ? 35.201 18.040 -49.627 1.00 73.62 80 PRO A CA 1
ATOM 627 C C . PRO A 1 80 ? 36.476 18.441 -48.857 1.00 73.62 80 PRO A C 1
ATOM 629 O O . PRO A 1 80 ? 36.754 19.632 -48.726 1.00 73.62 80 PRO A O 1
ATOM 632 N N . LEU A 1 81 ? 37.268 17.488 -48.341 1.00 75.12 81 LEU A N 1
ATOM 633 C CA . LEU A 1 81 ? 38.430 17.779 -47.479 1.00 75.12 81 LEU A CA 1
ATOM 634 C C . LEU A 1 81 ? 39.551 18.579 -48.174 1.00 75.12 81 LEU A C 1
ATOM 636 O O . LEU A 1 81 ? 40.045 19.537 -47.572 1.00 75.12 81 LEU A O 1
ATOM 640 N N . PRO A 1 82 ? 39.948 18.269 -49.424 1.00 74.75 82 PRO A N 1
ATOM 641 C CA . PRO A 1 82 ? 40.913 19.080 -50.163 1.00 74.75 82 PRO A CA 1
ATOM 642 C C . PRO A 1 82 ? 40.486 20.544 -50.349 1.00 74.75 82 PRO A C 1
ATOM 644 O O . PRO A 1 82 ? 41.345 21.410 -50.410 1.00 74.75 82 PRO A O 1
ATOM 647 N N . PHE A 1 83 ? 39.187 20.857 -50.367 1.00 73.06 83 PHE A N 1
ATOM 648 C CA . PHE A 1 83 ? 38.688 22.233 -50.517 1.00 73.06 83 PHE A CA 1
ATOM 649 C C . PHE A 1 83 ? 38.730 23.044 -49.214 1.00 73.06 83 PHE A C 1
ATOM 651 O O . PHE A 1 83 ? 38.740 24.270 -49.249 1.00 73.06 83 PHE A O 1
ATOM 658 N N . LEU A 1 84 ? 38.789 22.373 -48.059 1.00 72.19 84 LEU A N 1
ATOM 659 C CA . LEU A 1 84 ? 38.877 23.013 -46.741 1.00 72.19 84 LEU A CA 1
ATOM 660 C C . LEU A 1 84 ? 40.316 23.388 -46.368 1.00 72.19 84 LEU A C 1
ATOM 662 O O . LEU A 1 84 ? 40.548 24.380 -45.680 1.00 72.19 84 LEU A O 1
ATOM 666 N N . ARG A 1 85 ? 41.295 22.600 -46.821 1.00 74.19 85 ARG A N 1
ATOM 667 C CA . ARG A 1 85 ? 42.705 22.762 -46.440 1.00 74.19 85 ARG A CA 1
ATOM 668 C C . ARG A 1 85 ? 43.290 24.145 -46.794 1.00 74.19 85 ARG A C 1
ATOM 670 O O . ARG A 1 85 ? 43.943 24.710 -45.920 1.00 74.19 85 ARG A O 1
ATOM 677 N N . PRO A 1 86 ? 43.059 24.725 -47.989 1.00 74.62 86 PRO A N 1
ATOM 678 C CA . PRO A 1 86 ? 43.580 26.048 -48.335 1.00 74.62 86 PRO A CA 1
ATOM 679 C C . PRO A 1 86 ? 42.968 27.164 -47.496 1.00 74.62 86 PRO A C 1
ATOM 681 O O . PRO A 1 86 ? 43.677 28.090 -47.127 1.00 74.62 86 PRO A O 1
ATOM 684 N N . MET A 1 87 ? 41.689 27.033 -47.128 1.00 74.31 87 MET A N 1
ATOM 685 C CA . MET A 1 87 ? 41.016 27.985 -46.241 1.00 74.31 87 MET A CA 1
ATOM 686 C C . MET A 1 87 ? 41.606 27.954 -44.828 1.00 74.31 87 MET A C 1
ATOM 688 O O . MET A 1 87 ? 41.864 28.999 -44.242 1.00 74.31 87 MET A O 1
ATOM 692 N N . ILE A 1 88 ? 41.869 26.759 -44.289 1.00 75.31 88 ILE A N 1
ATOM 693 C CA . ILE A 1 88 ? 42.446 26.593 -42.943 1.00 75.31 88 ILE A CA 1
ATOM 694 C C . ILE A 1 88 ? 43.892 27.098 -42.891 1.00 75.31 88 ILE A C 1
ATOM 696 O O . ILE A 1 88 ? 44.299 27.713 -41.911 1.00 75.31 88 ILE A O 1
ATOM 700 N N . LEU A 1 89 ? 44.672 26.825 -43.939 1.00 77.94 89 LEU A N 1
ATOM 701 C CA . LEU A 1 89 ? 46.084 27.205 -44.018 1.00 77.94 89 LEU A CA 1
ATOM 702 C C . LEU A 1 89 ? 46.301 28.611 -44.602 1.00 77.94 89 LEU A C 1
ATOM 704 O O . LEU A 1 89 ? 47.448 29.019 -44.762 1.00 77.94 89 LEU A O 1
ATOM 708 N N . ASN A 1 90 ? 45.222 29.334 -44.923 1.00 75.31 90 ASN A N 1
ATOM 709 C CA . ASN A 1 90 ? 45.243 30.646 -45.572 1.00 75.31 90 ASN A CA 1
ATOM 710 C C . ASN A 1 90 ? 46.109 30.684 -46.853 1.00 75.31 90 ASN A C 1
ATOM 712 O O . ASN A 1 90 ? 46.829 31.646 -47.118 1.00 75.31 90 ASN A O 1
ATOM 716 N N . ILE A 1 91 ? 46.068 29.607 -47.642 1.00 77.94 91 ILE A N 1
ATOM 717 C CA . ILE A 1 91 ? 46.813 29.479 -48.899 1.00 77.94 91 ILE A CA 1
ATOM 718 C C . ILE A 1 91 ? 45.898 29.913 -50.040 1.00 77.94 91 ILE A C 1
ATOM 720 O O . ILE A 1 91 ? 44.869 29.285 -50.273 1.00 77.94 91 ILE A O 1
ATOM 724 N N . HIS A 1 92 ? 46.276 30.956 -50.775 1.00 75.31 92 HIS A N 1
ATOM 725 C CA . HIS A 1 92 ? 45.407 31.577 -51.773 1.00 75.31 92 HIS A CA 1
ATOM 726 C C . HIS A 1 92 ? 45.401 30.820 -53.113 1.00 75.31 92 HIS A C 1
ATOM 728 O O . HIS A 1 92 ? 46.333 30.916 -53.906 1.00 75.31 92 HIS A O 1
ATOM 734 N N . TYR A 1 93 ? 44.304 30.113 -53.392 1.00 77.25 93 TYR A N 1
ATOM 735 C CA . TYR A 1 93 ? 44.024 29.497 -54.694 1.00 77.25 93 TYR A CA 1
ATOM 736 C C . TYR A 1 93 ? 42.676 30.016 -55.215 1.00 77.25 93 TYR A C 1
ATOM 738 O O . TYR A 1 93 ? 41.642 29.475 -54.807 1.00 77.25 93 TYR A O 1
ATOM 746 N N . PRO A 1 94 ? 42.649 31.031 -56.099 1.00 76.44 94 PRO A N 1
ATOM 747 C CA . PRO A 1 94 ? 41.425 31.751 -56.470 1.00 76.44 94 PRO A CA 1
ATOM 748 C C . PRO A 1 94 ? 40.280 30.837 -56.921 1.00 76.44 94 PRO A C 1
ATOM 750 O O . PRO A 1 94 ? 39.148 30.983 -56.475 1.00 76.44 94 PRO A O 1
ATOM 753 N N . VAL A 1 95 ? 40.595 29.823 -57.730 1.00 75.62 95 VAL A N 1
ATOM 754 C CA . VAL A 1 95 ? 39.616 28.870 -58.275 1.00 75.62 95 VAL A CA 1
ATOM 755 C C . VAL A 1 95 ? 39.017 27.966 -57.187 1.00 75.62 95 VAL A C 1
ATOM 757 O O . VAL A 1 95 ? 37.817 27.704 -57.176 1.00 75.62 95 VAL A O 1
ATOM 760 N N . ILE A 1 96 ? 39.839 27.518 -56.233 1.00 76.12 96 ILE A N 1
ATOM 761 C CA . ILE A 1 96 ? 39.390 26.700 -55.096 1.00 76.12 96 ILE A CA 1
ATOM 762 C C . ILE A 1 96 ? 38.573 27.549 -54.111 1.00 76.12 96 ILE A C 1
ATOM 764 O O . ILE A 1 96 ? 37.599 27.055 -53.548 1.00 76.12 96 ILE A O 1
ATOM 768 N N . HIS A 1 97 ? 38.931 28.825 -53.937 1.00 76.00 97 HIS A N 1
ATOM 769 C CA . HIS A 1 97 ? 38.190 29.755 -53.082 1.00 76.00 97 HIS A CA 1
ATOM 770 C C . HIS A 1 97 ? 36.817 30.065 -53.674 1.00 76.00 97 HIS A C 1
ATOM 772 O O . HIS A 1 97 ? 35.825 29.995 -52.958 1.00 76.00 97 HIS A O 1
ATOM 778 N N . GLN A 1 98 ? 36.740 30.321 -54.981 1.00 77.19 98 GLN A N 1
ATOM 779 C CA . GLN A 1 98 ? 35.471 30.547 -55.669 1.00 77.19 98 GLN A CA 1
ATOM 780 C C . GLN A 1 98 ? 34.540 29.333 -55.536 1.00 77.19 98 GLN A C 1
ATOM 782 O O . GLN A 1 98 ? 33.406 29.472 -55.084 1.00 77.19 98 GLN A O 1
ATOM 787 N N . ALA A 1 99 ? 35.048 28.124 -55.808 1.00 77.12 99 ALA A N 1
ATOM 788 C CA . ALA A 1 99 ? 34.272 26.894 -55.656 1.00 77.12 99 ALA A CA 1
ATOM 789 C C . ALA A 1 99 ? 33.810 26.654 -54.205 1.00 77.12 99 ALA A C 1
ATOM 791 O O . ALA A 1 99 ? 32.696 26.182 -53.983 1.00 77.12 99 ALA A O 1
ATOM 792 N N . PHE A 1 100 ? 34.643 26.999 -53.215 1.00 78.44 100 PHE A N 1
ATOM 793 C CA . PHE A 1 100 ? 34.284 26.946 -51.797 1.00 78.44 100 PHE A CA 1
ATOM 794 C C . PHE A 1 100 ? 33.133 27.909 -51.465 1.00 78.44 100 PHE A C 1
ATOM 796 O O . PHE A 1 100 ? 32.162 27.504 -50.823 1.00 78.44 100 PHE A O 1
ATOM 803 N N . TYR A 1 101 ? 33.228 29.172 -51.894 1.00 77.75 101 TYR A N 1
ATOM 804 C CA . TYR A 1 101 ? 32.224 30.194 -51.588 1.00 77.75 101 TYR A CA 1
ATOM 805 C C . TYR A 1 101 ? 30.880 29.890 -52.256 1.00 77.75 101 TYR A C 1
ATOM 807 O O . TYR A 1 101 ? 29.845 29.931 -51.587 1.00 77.75 101 TYR A O 1
ATOM 815 N N . ASP A 1 102 ? 30.896 29.481 -53.524 1.00 78.06 102 ASP A N 1
ATOM 816 C CA . ASP A 1 102 ? 29.683 29.150 -54.278 1.00 78.06 102 ASP A CA 1
ATOM 817 C C . ASP A 1 102 ? 28.998 27.879 -53.735 1.00 78.06 102 ASP A C 1
ATOM 819 O O . ASP A 1 102 ? 27.769 27.788 -53.688 1.00 78.06 102 ASP A O 1
ATOM 823 N N . ALA A 1 103 ? 29.777 26.913 -53.230 1.00 78.25 103 ALA A N 1
ATOM 824 C CA . ALA A 1 103 ? 29.260 25.715 -52.564 1.00 78.25 103 ALA A CA 1
ATOM 825 C C . ALA A 1 103 ? 28.787 25.955 -51.117 1.00 78.25 103 ALA A C 1
ATOM 827 O O . ALA A 1 103 ? 28.066 25.124 -50.549 1.00 78.25 103 ALA A O 1
ATOM 828 N N . GLY A 1 104 ? 29.173 27.080 -50.508 1.00 76.81 104 GLY A N 1
ATOM 829 C CA . GLY A 1 104 ? 28.823 27.430 -49.133 1.00 76.81 104 GLY A CA 1
ATOM 830 C C . GLY A 1 104 ? 27.325 27.675 -48.943 1.00 76.81 104 GLY A C 1
ATOM 831 O O . GLY A 1 104 ? 26.751 27.247 -47.940 1.00 76.81 104 GLY A O 1
ATOM 832 N N . LEU A 1 105 ? 26.658 28.295 -49.921 1.00 76.38 105 LEU A N 1
ATOM 833 C CA . LEU A 1 105 ? 25.236 28.633 -49.814 1.00 76.38 105 LEU A CA 1
ATOM 834 C C . LEU A 1 105 ? 24.327 27.379 -49.748 1.00 76.38 105 LEU A C 1
ATOM 836 O O . LEU A 1 105 ? 23.541 27.281 -48.800 1.00 76.38 105 LEU A O 1
ATOM 840 N N . PRO A 1 106 ? 24.454 26.367 -50.636 1.00 77.25 106 PRO A N 1
ATOM 841 C CA . PRO A 1 106 ? 23.719 25.102 -50.506 1.00 77.25 106 PRO A CA 1
ATOM 842 C C . PRO A 1 106 ? 23.968 24.360 -49.184 1.00 77.25 106 PRO A C 1
ATOM 844 O O . PRO A 1 106 ? 23.037 23.789 -48.609 1.00 77.25 106 PRO A O 1
ATOM 847 N N . ALA A 1 107 ? 25.204 24.387 -48.674 1.00 78.81 107 ALA A N 1
ATOM 848 C CA . ALA A 1 107 ? 25.575 23.754 -47.409 1.00 78.81 107 ALA A CA 1
ATOM 849 C C . ALA A 1 107 ? 24.838 24.369 -46.213 1.00 78.81 107 ALA A C 1
ATOM 851 O O . ALA A 1 107 ? 24.261 23.656 -45.387 1.00 78.81 107 ALA A O 1
ATOM 852 N N . VAL A 1 108 ? 24.827 25.702 -46.143 1.00 77.31 108 VAL A N 1
ATOM 853 C CA . VAL A 1 108 ? 24.165 26.451 -45.071 1.00 77.31 108 VAL A CA 1
ATOM 854 C C . VAL A 1 108 ? 22.653 26.247 -45.131 1.00 77.31 108 VAL A C 1
ATOM 856 O O . VAL A 1 108 ? 22.041 25.937 -44.107 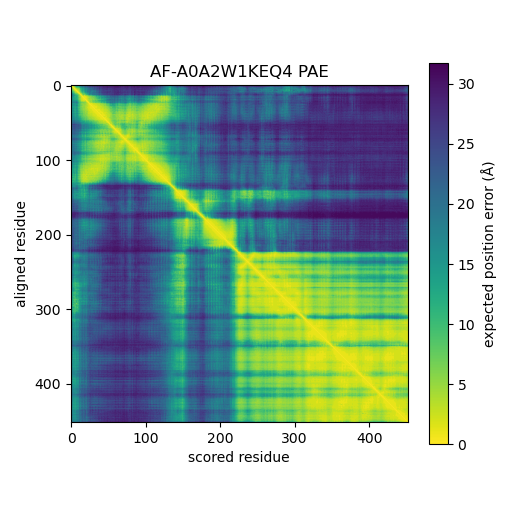1.00 77.31 108 VAL A O 1
ATOM 859 N N . VAL A 1 109 ? 22.052 26.337 -46.322 1.00 81.75 109 VAL A N 1
ATOM 860 C CA . VAL A 1 109 ? 20.604 26.157 -46.513 1.00 81.75 109 VAL A CA 1
ATOM 861 C C . VAL A 1 109 ? 20.159 24.754 -46.087 1.00 81.75 109 VAL A C 1
ATOM 863 O O . VAL A 1 109 ? 19.214 24.619 -45.306 1.00 81.75 109 VAL A O 1
ATOM 866 N N . LEU A 1 110 ? 20.857 23.700 -46.527 1.00 79.88 110 LEU A N 1
ATOM 867 C CA . LEU A 1 110 ? 20.491 22.321 -46.191 1.00 79.88 110 LEU A CA 1
ATOM 868 C C . LEU A 1 110 ? 20.706 22.008 -44.700 1.00 79.88 110 LEU A C 1
ATOM 870 O O . LEU A 1 110 ? 19.871 21.337 -44.080 1.00 79.88 110 LEU A O 1
ATOM 874 N N . GLY A 1 111 ? 21.785 22.529 -44.108 1.00 78.19 111 GLY A N 1
ATOM 875 C CA . GLY A 1 111 ? 22.063 22.401 -42.678 1.00 78.19 111 GLY A CA 1
ATOM 876 C C . GLY A 1 111 ? 21.004 23.088 -41.810 1.00 78.19 111 GLY A C 1
ATOM 877 O O . GLY A 1 111 ? 20.473 22.471 -40.881 1.00 78.19 111 GLY A O 1
ATOM 878 N N . ME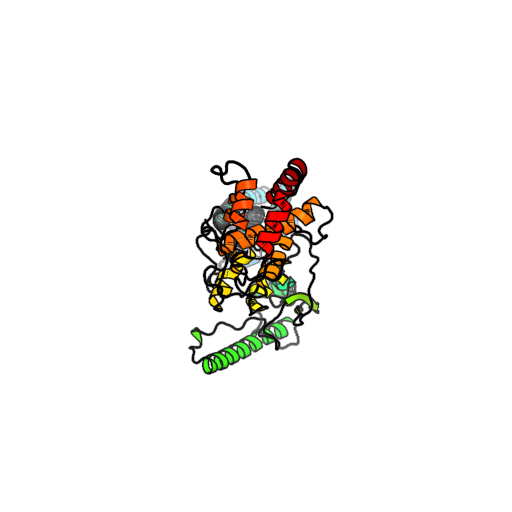T A 1 112 ? 20.632 24.330 -42.146 1.00 80.50 112 MET A N 1
ATOM 879 C CA . MET A 1 112 ? 19.614 25.101 -41.420 1.00 80.50 112 MET A CA 1
ATOM 880 C C . MET A 1 112 ? 18.212 24.496 -41.552 1.00 80.50 112 MET A C 1
ATOM 882 O O . MET A 1 112 ? 17.515 24.364 -40.546 1.00 80.50 112 MET A O 1
ATOM 886 N N . LEU A 1 113 ? 17.805 24.066 -42.753 1.00 85.88 113 LEU A N 1
ATOM 887 C CA . LEU A 1 113 ? 16.506 23.413 -42.966 1.00 85.88 113 LEU A CA 1
ATOM 888 C C . LEU A 1 113 ? 16.390 22.108 -42.169 1.00 85.88 113 LEU A C 1
ATOM 890 O O . LEU A 1 113 ? 15.389 21.878 -41.486 1.00 85.88 113 LEU A O 1
ATOM 894 N N . THR A 1 114 ? 17.434 21.274 -42.201 1.00 81.94 114 THR A N 1
ATOM 895 C CA . THR A 1 114 ? 17.460 20.001 -41.467 1.00 81.94 114 THR A CA 1
ATOM 896 C C . THR A 1 114 ? 17.398 20.233 -39.958 1.00 81.94 114 THR A C 1
ATOM 898 O O . THR A 1 114 ? 16.603 19.590 -39.265 1.00 81.94 114 THR A O 1
ATOM 901 N N . ALA A 1 115 ? 18.177 21.193 -39.448 1.00 80.94 115 ALA A N 1
ATOM 902 C CA . ALA A 1 115 ? 18.154 21.573 -38.040 1.00 80.94 115 ALA A CA 1
ATOM 903 C C . ALA A 1 115 ? 16.790 22.152 -37.616 1.00 80.94 115 ALA A C 1
ATOM 905 O O . ALA A 1 115 ? 16.289 21.810 -36.546 1.00 80.94 115 ALA A O 1
ATOM 906 N N . GLY A 1 116 ? 16.150 22.969 -38.457 1.00 82.94 116 GLY A N 1
ATOM 907 C CA . GLY A 1 116 ? 14.831 23.549 -38.187 1.00 82.94 116 GLY A CA 1
ATOM 908 C C . GLY A 1 116 ? 13.715 22.502 -38.112 1.00 82.94 116 GLY A C 1
ATOM 909 O O . GLY A 1 116 ? 12.949 22.475 -37.146 1.00 82.94 116 GLY A O 1
ATOM 910 N N . ILE A 1 117 ? 13.652 21.589 -39.089 1.00 84.88 117 ILE A N 1
ATOM 911 C CA . ILE A 1 117 ? 12.641 20.517 -39.136 1.00 84.88 117 ILE A CA 1
ATOM 912 C C . ILE A 1 117 ? 12.797 19.567 -37.944 1.00 84.88 117 ILE A C 1
ATOM 914 O O . ILE A 1 117 ? 11.811 19.225 -37.282 1.00 84.88 117 ILE A O 1
ATOM 918 N N . LEU A 1 118 ? 14.030 19.141 -37.650 1.00 80.25 118 LEU A N 1
ATOM 919 C CA . LEU A 1 118 ? 14.307 18.267 -36.512 1.00 80.25 118 LEU A CA 1
ATOM 920 C C . LEU A 1 118 ? 14.052 18.987 -35.188 1.00 80.25 118 LEU A C 1
ATOM 922 O O . LEU A 1 118 ? 13.401 18.418 -34.314 1.00 80.25 118 LEU A O 1
ATOM 926 N N . GLY A 1 119 ? 14.475 20.246 -35.059 1.00 81.62 119 GLY A N 1
ATOM 927 C CA . GLY A 1 119 ? 14.243 21.067 -33.874 1.00 81.62 119 GLY A CA 1
ATOM 928 C C . GLY A 1 119 ? 12.758 21.201 -33.536 1.00 81.62 119 GLY A C 1
ATOM 929 O O . GLY A 1 119 ? 12.377 20.997 -32.382 1.00 81.62 119 GLY A O 1
ATOM 930 N N . LYS A 1 120 ? 11.903 21.443 -34.541 1.00 83.88 120 LYS A N 1
ATOM 931 C CA . LYS A 1 120 ? 10.443 21.482 -34.365 1.00 83.88 120 LYS A CA 1
ATOM 932 C C . LYS A 1 120 ? 9.894 20.132 -33.894 1.00 83.88 120 LYS A C 1
ATOM 934 O O . LYS A 1 120 ? 9.252 20.075 -32.851 1.00 83.88 120 LYS A O 1
ATOM 939 N N . LYS A 1 121 ? 10.239 19.032 -34.577 1.00 80.12 121 LYS A N 1
ATOM 940 C CA . LYS A 1 121 ? 9.819 17.673 -34.175 1.00 80.12 121 LYS A CA 1
ATOM 941 C C . LYS A 1 121 ? 10.262 17.311 -32.755 1.00 80.12 121 LYS A C 1
ATOM 943 O O . LYS A 1 121 ? 9.518 16.663 -32.025 1.00 80.12 121 LYS A O 1
ATOM 948 N N . HIS A 1 122 ? 11.466 17.717 -32.358 1.00 78.00 122 HIS A N 1
ATOM 949 C CA . HIS A 1 122 ? 11.988 17.496 -31.013 1.00 78.00 122 HIS A CA 1
ATOM 950 C C . HIS A 1 122 ? 11.238 18.314 -29.956 1.00 78.00 122 HIS A C 1
ATOM 952 O O . HIS A 1 122 ? 10.944 17.778 -28.888 1.00 78.00 122 HIS A O 1
ATOM 958 N N . LYS A 1 123 ? 10.905 19.576 -30.250 1.00 78.44 123 LYS A N 1
ATOM 959 C CA . LYS A 1 123 ? 10.133 20.450 -29.356 1.00 78.44 123 LYS A CA 1
ATOM 960 C C . LYS A 1 123 ? 8.703 19.943 -29.166 1.00 78.44 123 LYS A C 1
ATOM 962 O O . LYS A 1 123 ? 8.241 19.853 -28.033 1.00 78.44 123 LYS A O 1
ATOM 967 N N . ASP A 1 124 ? 8.047 19.543 -30.252 1.00 78.44 124 ASP A N 1
ATOM 968 C CA . ASP A 1 124 ? 6.695 18.976 -30.217 1.00 78.44 124 ASP A CA 1
ATOM 969 C C . ASP A 1 124 ? 6.677 17.660 -29.420 1.00 78.44 124 ASP A C 1
ATOM 971 O O . ASP A 1 124 ? 5.806 17.446 -28.579 1.00 78.44 124 ASP A O 1
ATOM 975 N N . ALA A 1 125 ? 7.702 16.818 -29.597 1.00 70.56 125 ALA A N 1
ATOM 976 C CA . ALA A 1 125 ? 7.868 15.597 -28.816 1.00 70.56 125 ALA A CA 1
ATOM 977 C C . ALA A 1 125 ? 8.137 15.865 -27.324 1.00 70.56 125 ALA A C 1
ATOM 979 O O . ALA A 1 125 ? 7.637 15.130 -26.479 1.00 70.56 125 ALA A O 1
ATOM 980 N N . GLN A 1 126 ? 8.909 16.900 -26.974 1.00 67.88 126 GLN A N 1
ATOM 981 C CA . GLN A 1 126 ? 9.130 17.287 -25.574 1.00 67.88 126 GLN A CA 1
ATOM 982 C C . GLN A 1 126 ? 7.851 17.797 -24.915 1.00 67.88 126 GLN A C 1
ATOM 984 O O . GLN A 1 126 ? 7.553 17.400 -23.792 1.00 67.88 126 GLN A O 1
ATOM 989 N N . LYS A 1 127 ? 7.081 18.626 -25.624 1.00 72.06 127 LYS A N 1
ATOM 990 C CA . LYS A 1 127 ? 5.793 19.127 -25.145 1.00 72.06 127 LYS A CA 1
ATOM 991 C C . LYS A 1 127 ? 4.807 17.979 -24.901 1.00 72.06 127 LYS A C 1
ATOM 993 O O . LYS A 1 127 ? 4.261 17.873 -23.814 1.00 72.06 127 LYS A O 1
ATOM 998 N N . ALA A 1 128 ? 4.696 17.042 -25.843 1.00 66.88 128 ALA A N 1
ATOM 999 C CA . ALA A 1 128 ? 3.854 15.853 -25.693 1.00 66.88 128 ALA A CA 1
ATOM 1000 C C . ALA A 1 128 ? 4.263 14.931 -24.522 1.00 66.88 128 ALA A C 1
ATOM 1002 O O . ALA A 1 128 ? 3.433 14.191 -24.001 1.00 66.88 128 ALA A O 1
ATOM 1003 N N . VAL A 1 129 ? 5.539 14.945 -24.115 1.00 61.03 129 VAL A N 1
ATOM 1004 C CA . VAL A 1 129 ? 6.019 14.205 -22.935 1.00 61.03 129 VAL A CA 1
ATOM 1005 C C . VAL A 1 129 ? 5.699 14.945 -21.635 1.00 61.03 129 VAL A C 1
ATOM 1007 O O . VAL A 1 129 ? 5.335 14.292 -20.664 1.00 61.03 129 VAL A O 1
ATOM 1010 N N . LEU A 1 130 ? 5.842 16.273 -21.610 1.00 60.66 130 LEU A N 1
ATOM 1011 C CA . LEU A 1 130 ? 5.548 17.107 -20.438 1.00 60.66 130 LEU A CA 1
ATOM 1012 C C . LEU A 1 130 ? 4.047 17.191 -20.141 1.00 60.66 130 LEU A C 1
ATOM 1014 O O . LEU A 1 130 ? 3.661 17.184 -18.980 1.00 60.66 130 LEU A O 1
ATOM 1018 N N . ASP A 1 131 ? 3.216 17.204 -21.181 1.00 60.75 131 ASP A N 1
ATOM 1019 C CA . ASP A 1 131 ? 1.757 17.287 -21.064 1.00 60.75 131 ASP A CA 1
ATOM 1020 C C . ASP A 1 131 ? 1.110 15.917 -20.725 1.00 60.75 131 ASP A C 1
ATOM 1022 O O . ASP A 1 131 ? -0.114 15.780 -20.747 1.00 60.75 131 ASP A O 1
ATOM 1026 N N . ASN A 1 132 ? 1.904 14.876 -20.425 1.00 54.19 132 ASN A N 1
ATOM 1027 C CA . ASN A 1 132 ? 1.401 13.544 -20.074 1.00 54.19 132 ASN A CA 1
ATOM 1028 C C . ASN A 1 132 ? 1.119 13.433 -18.556 1.00 54.19 132 ASN A C 1
ATOM 1030 O O . ASN A 1 132 ? 2.042 13.593 -17.759 1.00 54.19 132 ASN A O 1
ATOM 1034 N N . PRO A 1 133 ? -0.120 13.107 -18.135 1.00 44.78 133 PRO A N 1
ATOM 1035 C CA . PRO A 1 133 ? -0.539 13.146 -16.729 1.00 44.78 133 PRO A CA 1
ATOM 1036 C C . PRO A 1 133 ? -0.002 12.005 -15.846 1.00 44.78 133 PRO A C 1
ATOM 1038 O O . PRO A 1 133 ? -0.149 12.058 -14.626 1.00 44.78 133 PRO A O 1
ATOM 1041 N N . VAL A 1 134 ? 0.612 10.963 -16.418 1.00 48.09 134 VAL A N 1
ATOM 1042 C CA . VAL A 1 134 ? 1.222 9.874 -15.638 1.00 48.09 134 VAL A CA 1
ATOM 1043 C C . VAL A 1 134 ? 2.626 10.314 -15.236 1.00 48.09 134 VAL A C 1
ATOM 1045 O O . VAL A 1 134 ? 3.535 10.184 -16.041 1.00 48.09 134 VAL A O 1
ATOM 1048 N N . HIS A 1 135 ? 2.827 10.845 -14.029 1.00 38.19 135 HIS A N 1
ATOM 1049 C CA . HIS A 1 135 ? 4.149 11.260 -13.543 1.00 38.19 135 HIS A CA 1
ATOM 1050 C C . HIS A 1 135 ? 4.732 10.184 -12.610 1.00 38.19 135 HIS A C 1
ATOM 1052 O O . HIS A 1 135 ? 4.162 9.908 -11.558 1.00 38.19 135 HIS A O 1
ATOM 1058 N N . GLY A 1 136 ? 5.854 9.553 -12.984 1.00 42.66 136 GLY A N 1
ATOM 1059 C CA . GLY A 1 136 ? 6.465 8.508 -12.153 1.00 42.66 136 GLY A CA 1
ATOM 1060 C C . GLY A 1 136 ? 7.866 8.034 -12.556 1.00 42.66 136 GLY A C 1
ATOM 1061 O O . GLY A 1 136 ? 8.236 7.954 -13.721 1.00 42.66 136 GLY A O 1
ATOM 1062 N N . SER A 1 137 ? 8.652 7.637 -11.566 1.00 40.59 137 SER A N 1
ATOM 1063 C CA . SER A 1 137 ? 9.986 7.037 -11.594 1.00 40.59 137 SER A CA 1
ATOM 1064 C C . SER A 1 137 ? 10.134 5.738 -12.417 1.00 40.59 137 SER A C 1
ATOM 1066 O O . SER A 1 137 ? 11.216 5.161 -12.518 1.00 40.59 137 SER A O 1
ATOM 1068 N N . ALA A 1 138 ? 9.079 5.309 -13.111 1.00 40.09 138 ALA A N 1
ATOM 1069 C CA . ALA A 1 138 ? 9.120 4.275 -14.143 1.00 40.09 138 ALA A CA 1
ATOM 1070 C C . ALA A 1 138 ? 9.303 4.811 -15.580 1.00 40.09 138 ALA A C 1
ATOM 1072 O O . ALA A 1 138 ? 9.471 4.012 -16.500 1.00 40.09 138 ALA A O 1
ATOM 1073 N N . HIS A 1 139 ? 9.355 6.135 -15.804 1.00 47.28 139 HIS A N 1
ATOM 1074 C CA . HIS A 1 139 ? 9.610 6.757 -17.124 1.00 47.28 139 HIS A CA 1
ATOM 1075 C C . HIS A 1 139 ? 10.957 6.385 -17.779 1.00 47.28 139 HIS A C 1
ATOM 1077 O O . HIS A 1 139 ? 11.305 6.883 -18.857 1.00 47.28 139 HIS A O 1
ATOM 1083 N N . TRP A 1 140 ? 11.774 5.574 -17.111 1.00 47.22 140 TRP A N 1
ATOM 1084 C CA . TRP A 1 140 ? 13.210 5.511 -17.354 1.00 47.22 140 TRP A CA 1
ATOM 1085 C C . TRP A 1 140 ? 13.698 4.193 -17.947 1.00 47.22 140 TRP A C 1
ATOM 1087 O O . TRP A 1 140 ? 14.826 4.168 -18.430 1.00 47.22 140 TRP A O 1
ATOM 1097 N N . ALA A 1 141 ? 12.877 3.137 -18.007 1.00 49.16 141 ALA A N 1
ATOM 1098 C CA . ALA A 1 141 ? 13.302 1.889 -18.637 1.00 49.16 141 ALA A CA 1
ATOM 1099 C C . ALA A 1 141 ? 13.227 1.969 -20.168 1.00 49.16 141 ALA A C 1
ATOM 1101 O O . ALA A 1 141 ? 12.179 1.779 -20.782 1.00 49.16 141 ALA A O 1
ATOM 1102 N N . GLY A 1 142 ? 14.358 2.237 -20.819 1.00 51.00 142 GLY A N 1
ATOM 1103 C CA . GLY A 1 142 ? 14.505 1.973 -22.245 1.00 51.00 142 GLY A CA 1
ATOM 1104 C C . GLY A 1 142 ? 14.522 0.470 -22.535 1.00 51.00 142 GLY A C 1
ATOM 1105 O O . GLY A 1 142 ? 14.712 -0.354 -21.647 1.00 51.00 142 GLY A O 1
ATOM 1106 N N . LYS A 1 143 ? 14.418 0.089 -23.815 1.00 56.41 143 LYS A N 1
ATOM 1107 C CA . LYS A 1 143 ? 14.601 -1.311 -24.242 1.00 56.41 143 LYS A CA 1
ATOM 1108 C C . LYS A 1 143 ? 15.904 -1.919 -23.699 1.00 56.41 143 LYS A C 1
ATOM 1110 O O . LYS A 1 143 ? 15.931 -3.088 -23.353 1.00 56.41 143 LYS A O 1
ATOM 1115 N N . SER A 1 144 ? 16.967 -1.121 -23.604 1.00 58.69 144 SER A N 1
ATOM 1116 C CA . SER A 1 144 ? 18.236 -1.512 -22.984 1.00 58.69 144 SER A CA 1
ATOM 1117 C C . SER A 1 144 ? 18.112 -1.817 -21.494 1.00 58.69 144 SER A C 1
ATOM 1119 O O . SER A 1 144 ? 18.748 -2.748 -21.027 1.00 58.69 144 SER A O 1
ATOM 1121 N N . ASP A 1 145 ? 17.311 -1.053 -20.753 1.00 55.91 145 ASP A N 1
ATOM 1122 C CA . ASP A 1 145 ? 17.060 -1.278 -19.326 1.00 55.91 145 ASP A CA 1
ATOM 1123 C C . ASP A 1 145 ? 16.201 -2.522 -19.118 1.00 55.91 145 ASP A C 1
ATOM 1125 O O . ASP A 1 145 ? 16.517 -3.337 -18.264 1.00 55.91 145 ASP A O 1
ATOM 1129 N N . ALA A 1 146 ? 15.186 -2.716 -19.964 1.00 61.56 146 ALA A N 1
ATOM 1130 C CA . ALA A 1 146 ? 14.387 -3.936 -19.983 1.00 61.56 146 ALA A CA 1
ATOM 1131 C C . ALA A 1 146 ? 15.240 -5.170 -20.323 1.00 61.56 146 ALA A C 1
ATOM 1133 O O . ALA A 1 146 ? 15.105 -6.196 -19.676 1.00 61.56 146 ALA A O 1
ATOM 1134 N N . ILE A 1 147 ? 16.165 -5.071 -21.285 1.00 60.72 147 ILE A N 1
ATOM 1135 C CA . ILE A 1 147 ? 17.123 -6.147 -21.587 1.00 60.72 147 ILE A CA 1
ATOM 1136 C C . ILE A 1 147 ? 18.076 -6.388 -20.406 1.00 60.72 147 ILE A C 1
ATOM 1138 O O . ILE A 1 147 ? 18.298 -7.535 -20.035 1.00 60.72 147 ILE A O 1
ATOM 1142 N N . ARG A 1 148 ? 18.619 -5.327 -19.789 1.00 61.72 148 ARG A N 1
ATOM 1143 C CA . ARG A 1 148 ? 19.487 -5.437 -18.599 1.00 61.72 148 ARG A CA 1
ATOM 1144 C C . ARG A 1 148 ? 18.775 -6.076 -17.410 1.00 61.72 148 ARG A C 1
ATOM 1146 O O . ARG A 1 148 ? 19.401 -6.804 -16.657 1.00 61.72 148 ARG A O 1
ATOM 1153 N N . ALA A 1 149 ? 17.480 -5.821 -17.269 1.00 59.41 149 ALA A N 1
ATOM 1154 C CA . ALA A 1 149 ? 16.626 -6.431 -16.260 1.00 59.41 149 ALA A CA 1
ATOM 1155 C C . ALA A 1 149 ? 16.100 -7.826 -16.666 1.00 59.41 149 ALA A C 1
ATOM 1157 O O . ALA A 1 149 ? 15.210 -8.343 -16.005 1.00 59.41 149 ALA A O 1
ATOM 1158 N N . ALA A 1 150 ? 16.601 -8.413 -17.764 1.00 61.94 150 ALA A N 1
ATOM 1159 C CA . ALA A 1 150 ? 16.128 -9.669 -18.363 1.00 61.94 150 ALA A CA 1
ATOM 1160 C C . ALA A 1 150 ? 14.625 -9.727 -18.676 1.00 61.94 150 ALA A C 1
ATOM 1162 O O . ALA A 1 150 ? 14.050 -10.804 -18.818 1.00 61.94 150 ALA A O 1
ATOM 1163 N N . LEU A 1 151 ? 13.988 -8.570 -18.851 1.00 56.50 151 LEU A N 1
ATOM 1164 C CA . LEU A 1 151 ? 12.585 -8.495 -19.242 1.00 56.50 151 LEU A CA 1
ATOM 1165 C C . LEU A 1 151 ? 12.369 -8.691 -20.739 1.00 56.50 151 LEU A C 1
ATOM 1167 O O . LEU A 1 151 ? 11.259 -8.941 -21.195 1.00 56.50 151 LEU A O 1
ATOM 1171 N N . LEU A 1 152 ? 13.432 -8.517 -21.520 1.00 58.34 152 LEU A N 1
ATOM 1172 C CA . LEU A 1 152 ? 13.456 -8.723 -22.959 1.00 58.34 152 LEU A CA 1
ATOM 1173 C C . LEU A 1 152 ? 14.698 -9.535 -23.325 1.00 58.34 152 LEU A C 1
ATOM 1175 O O . LEU A 1 152 ? 15.738 -9.386 -22.679 1.00 58.34 152 LEU A O 1
ATOM 1179 N N . PRO A 1 153 ? 14.641 -10.341 -24.399 1.00 56.06 153 PRO A N 1
ATOM 1180 C CA . PRO A 1 153 ? 15.781 -11.136 -24.796 1.00 56.06 153 PRO A CA 1
ATOM 1181 C C . PRO A 1 153 ? 16.852 -10.192 -25.343 1.00 56.06 153 PRO A C 1
ATOM 1183 O O . PRO A 1 153 ? 16.586 -9.343 -26.204 1.00 56.06 153 PRO A O 1
ATOM 1186 N N . SER A 1 154 ? 18.075 -10.350 -24.854 1.00 57.59 154 SER A N 1
ATOM 1187 C CA . SER A 1 154 ? 19.212 -9.587 -25.351 1.00 57.59 154 SER A CA 1
ATOM 1188 C C . SER A 1 154 ? 19.623 -10.097 -26.744 1.00 57.59 154 SER A C 1
ATOM 1190 O O . SER A 1 154 ? 19.752 -11.312 -26.938 1.00 57.59 154 SER A O 1
ATOM 1192 N N . PRO A 1 155 ? 19.762 -9.223 -27.757 1.00 65.06 155 PRO A N 1
ATOM 1193 C CA . PRO A 1 155 ? 20.353 -9.607 -29.032 1.00 65.06 155 PRO A CA 1
ATOM 1194 C C . PRO A 1 155 ? 21.878 -9.779 -28.888 1.00 65.06 155 PRO A C 1
ATOM 1196 O O . PRO A 1 155 ? 22.479 -9.098 -28.054 1.00 65.06 155 PRO A O 1
ATOM 1199 N N . PRO A 1 156 ? 22.524 -10.620 -29.718 1.00 65.38 156 PRO A N 1
ATOM 1200 C CA . PRO A 1 156 ? 23.979 -10.702 -29.735 1.00 65.38 156 PRO A CA 1
ATOM 1201 C C . PRO A 1 156 ? 24.600 -9.330 -30.059 1.00 65.38 156 PRO A C 1
ATOM 1203 O O . PRO A 1 156 ? 23.960 -8.503 -30.722 1.00 65.38 156 PRO A O 1
ATOM 1206 N N . PRO A 1 157 ? 25.835 -9.047 -29.611 1.00 62.94 157 PRO A N 1
ATOM 1207 C CA . PRO A 1 157 ? 26.511 -7.801 -29.950 1.00 62.94 157 PRO A CA 1
ATOM 1208 C C . PRO A 1 157 ? 26.623 -7.648 -31.476 1.00 62.94 157 PRO A C 1
ATOM 1210 O O . PRO A 1 157 ? 26.885 -8.605 -32.206 1.00 62.94 157 PRO A O 1
ATOM 1213 N N . LYS A 1 158 ? 26.373 -6.434 -31.980 1.00 60.28 158 LYS A N 1
ATOM 1214 C CA . LYS A 1 158 ? 26.552 -6.120 -33.404 1.00 60.28 158 LYS A CA 1
ATOM 1215 C C . LYS A 1 158 ? 28.012 -5.797 -33.666 1.00 60.28 158 LYS A C 1
ATOM 1217 O O . LYS A 1 158 ? 28.555 -4.897 -33.029 1.00 60.28 158 LYS A O 1
ATOM 1222 N N . THR A 1 159 ? 28.620 -6.461 -34.642 1.00 65.44 159 THR A N 1
ATOM 1223 C CA . THR A 1 159 ? 29.927 -6.033 -35.147 1.00 65.44 159 THR A CA 1
ATOM 1224 C C . THR A 1 159 ? 29.783 -4.768 -36.006 1.00 65.44 159 THR A C 1
ATOM 1226 O O . THR A 1 159 ? 28.691 -4.427 -36.479 1.00 65.44 159 THR A O 1
ATOM 1229 N N . VAL A 1 160 ? 30.893 -4.058 -36.237 1.00 60.56 160 VAL A N 1
ATOM 1230 C CA . VAL A 1 160 ? 30.936 -2.905 -37.161 1.00 60.56 160 VAL A CA 1
ATOM 1231 C C . VAL A 1 160 ? 30.441 -3.316 -38.554 1.00 60.56 160 VAL A C 1
ATOM 1233 O O . VAL A 1 160 ? 29.640 -2.611 -39.166 1.00 60.56 160 VAL A O 1
ATOM 1236 N N . MET A 1 161 ? 30.823 -4.513 -39.009 1.00 58.47 161 MET A N 1
ATOM 1237 C CA . MET A 1 161 ? 30.407 -5.062 -40.299 1.00 58.47 161 MET A CA 1
ATOM 1238 C C . MET A 1 161 ? 28.898 -5.353 -40.358 1.00 58.47 161 MET A C 1
ATOM 1240 O O . MET A 1 161 ? 28.255 -5.056 -41.363 1.00 58.47 161 MET A O 1
ATOM 1244 N N . ASP A 1 162 ? 28.294 -5.843 -39.269 1.00 59.62 162 ASP A N 1
ATOM 1245 C CA . ASP A 1 162 ? 26.837 -6.059 -39.187 1.00 59.62 162 ASP A CA 1
ATOM 1246 C C . ASP A 1 162 ? 26.028 -4.762 -39.263 1.00 59.62 162 ASP A C 1
ATOM 1248 O O . ASP A 1 162 ? 24.872 -4.766 -39.690 1.00 59.62 162 ASP A O 1
ATOM 1252 N N . SER A 1 163 ? 26.630 -3.643 -38.859 1.00 58.28 163 SER A N 1
ATOM 1253 C CA . SER A 1 163 ? 26.004 -2.322 -38.937 1.00 58.28 163 SER A CA 1
ATOM 1254 C C . SER A 1 163 ? 26.088 -1.720 -40.345 1.00 58.28 163 SER A C 1
ATOM 1256 O O . SER A 1 163 ? 25.186 -0.983 -40.739 1.00 58.28 163 SER A O 1
ATOM 1258 N N . LEU A 1 164 ? 27.130 -2.065 -41.112 1.00 55.19 164 LEU A N 1
ATOM 1259 C CA . LEU A 1 164 ? 27.365 -1.578 -42.478 1.00 55.19 164 LEU A CA 1
ATOM 1260 C C . LEU A 1 164 ? 26.671 -2.421 -43.557 1.00 55.19 164 LEU A C 1
ATOM 1262 O O . LEU A 1 164 ? 26.297 -1.888 -44.599 1.00 55.19 164 LEU A O 1
ATOM 1266 N N . ARG A 1 165 ? 26.448 -3.718 -43.307 1.00 60.59 165 ARG A N 1
ATOM 1267 C CA . ARG A 1 165 ? 25.805 -4.665 -44.238 1.00 60.59 165 ARG A CA 1
ATOM 1268 C C . ARG A 1 165 ? 24.525 -4.128 -44.913 1.00 60.59 165 ARG A C 1
ATOM 1270 O O . ARG A 1 165 ? 24.489 -4.122 -46.141 1.00 60.59 165 ARG A O 1
ATOM 1277 N N . PRO A 1 166 ? 23.524 -3.588 -44.185 1.00 50.84 166 PRO A N 1
ATOM 1278 C CA . PRO A 1 166 ? 22.303 -3.070 -44.811 1.00 50.84 166 PRO A CA 1
ATOM 1279 C C . PRO A 1 166 ? 22.550 -1.883 -45.749 1.00 50.84 166 PRO A C 1
ATOM 1281 O O . PRO A 1 166 ? 21.850 -1.735 -46.744 1.00 50.84 166 PRO A O 1
ATOM 1284 N N . TRP A 1 167 ? 23.536 -1.040 -45.430 1.00 50.34 167 TRP A N 1
ATOM 1285 C CA . TRP A 1 167 ? 23.898 0.126 -46.238 1.00 50.34 167 TRP A CA 1
ATOM 1286 C C . TRP A 1 167 ? 24.663 -0.273 -47.506 1.00 50.34 167 TRP A C 1
ATOM 1288 O O . TRP A 1 167 ? 24.474 0.326 -48.557 1.00 50.34 167 TRP A O 1
ATOM 1298 N N . LEU A 1 168 ? 25.446 -1.350 -47.431 1.00 56.25 168 LEU A N 1
ATOM 1299 C CA . LEU A 1 168 ? 26.151 -1.954 -48.565 1.00 56.25 168 LEU A CA 1
ATOM 1300 C C . LEU A 1 168 ? 25.242 -2.816 -49.467 1.00 56.25 168 LEU A C 1
ATOM 1302 O O . LEU A 1 168 ? 25.747 -3.544 -50.316 1.00 56.25 168 LEU A O 1
ATOM 1306 N N . GLY A 1 169 ? 23.918 -2.810 -49.264 1.00 47.72 169 GLY A N 1
ATOM 1307 C CA . GLY A 1 169 ? 22.985 -3.681 -49.997 1.00 47.72 169 GLY A CA 1
ATOM 1308 C C . GLY A 1 169 ? 23.118 -5.171 -49.651 1.00 47.72 169 GLY A C 1
ATOM 1309 O O . GLY A 1 169 ? 22.427 -6.015 -50.220 1.00 47.72 169 GLY A O 1
ATOM 1310 N N . LEU A 1 170 ? 23.965 -5.507 -48.675 1.00 54.81 170 LEU A N 1
ATOM 1311 C CA . LEU A 1 170 ? 24.086 -6.837 -48.101 1.00 54.81 170 LEU A CA 1
ATOM 1312 C C . LEU A 1 170 ? 22.974 -6.984 -47.059 1.00 54.81 170 LEU A C 1
ATOM 1314 O O . LEU A 1 170 ? 23.179 -6.797 -45.858 1.00 54.81 170 LEU A O 1
ATOM 1318 N N . HIS A 1 171 ? 21.753 -7.280 -47.508 1.00 49.91 171 HIS A N 1
ATOM 1319 C CA . HIS A 1 171 ? 20.705 -7.708 -46.583 1.00 49.91 171 HIS A CA 1
ATOM 1320 C C . HIS A 1 171 ? 21.216 -8.896 -45.754 1.00 49.91 171 HIS A C 1
ATOM 1322 O O . HIS A 1 171 ? 21.982 -9.709 -46.280 1.00 49.91 171 HIS A O 1
ATOM 1328 N N . PRO A 1 172 ? 20.815 -9.035 -44.473 1.00 46.81 172 PRO A N 1
ATOM 1329 C CA . PRO A 1 172 ? 21.065 -10.274 -43.755 1.00 46.81 172 PRO A CA 1
ATOM 1330 C C . PRO A 1 172 ? 20.428 -11.371 -44.597 1.00 46.81 172 PRO A C 1
ATOM 1332 O O . PRO A 1 172 ? 19.210 -11.380 -44.789 1.00 46.81 172 PRO A O 1
ATOM 1335 N N . ALA A 1 173 ? 21.269 -12.198 -45.211 1.00 43.06 173 ALA A N 1
ATOM 1336 C CA . ALA A 1 173 ? 20.807 -13.185 -46.156 1.00 43.06 173 ALA A CA 1
ATOM 1337 C C . ALA A 1 173 ? 19.743 -14.029 -45.453 1.00 43.06 173 ALA A C 1
ATOM 1339 O O . ALA A 1 173 ? 20.004 -14.628 -44.406 1.00 43.06 173 ALA A O 1
ATOM 1340 N N . LYS A 1 174 ? 18.544 -14.086 -46.042 1.00 41.38 174 LYS A N 1
ATOM 1341 C CA . LYS A 1 174 ? 17.717 -15.288 -45.954 1.00 41.38 174 LYS A CA 1
ATOM 1342 C C . LYS A 1 174 ? 18.650 -16.441 -46.341 1.00 41.38 174 LYS A C 1
ATOM 1344 O O . LYS A 1 174 ? 18.950 -16.603 -47.517 1.00 41.38 174 LYS A O 1
ATOM 1349 N N . GLY A 1 175 ? 19.197 -17.141 -45.350 1.00 45.47 175 GLY A N 1
ATOM 1350 C CA . GLY A 1 175 ? 20.230 -18.155 -45.563 1.00 45.47 175 GLY A CA 1
ATOM 1351 C C . GLY A 1 175 ? 21.656 -17.763 -45.166 1.00 45.47 175 GLY A C 1
ATOM 1352 O O . GLY A 1 175 ? 22.595 -18.120 -45.871 1.00 45.47 175 GLY A O 1
ATOM 1353 N N . LEU A 1 176 ? 21.864 -17.125 -44.009 1.00 45.56 176 LEU A N 1
ATOM 1354 C CA . LEU A 1 176 ? 23.114 -17.339 -43.268 1.00 45.56 176 LEU A CA 1
ATOM 1355 C C . LEU A 1 176 ? 23.190 -18.827 -42.866 1.00 45.56 176 LEU A C 1
ATOM 1357 O O . LEU A 1 176 ? 22.750 -19.216 -41.788 1.00 45.56 176 LEU A O 1
ATOM 1361 N N . LYS A 1 177 ? 23.709 -19.679 -43.760 1.00 43.41 177 LYS A N 1
ATOM 1362 C CA . LYS A 1 177 ? 24.187 -21.019 -43.404 1.00 43.41 177 LYS A CA 1
ATOM 1363 C C . LYS A 1 177 ? 25.498 -20.842 -42.642 1.00 43.41 177 LYS A C 1
ATOM 1365 O O . LYS A 1 177 ? 26.520 -20.514 -43.236 1.00 43.41 177 LYS A O 1
ATOM 1370 N N . GLY A 1 178 ? 25.439 -21.018 -41.328 1.00 50.31 178 GLY A N 1
ATOM 1371 C CA . GLY A 1 178 ? 26.602 -20.993 -40.446 1.00 50.31 178 GLY A CA 1
ATOM 1372 C C . GLY A 1 178 ? 26.223 -20.716 -38.994 1.00 50.31 178 GLY A C 1
ATOM 1373 O O . GLY A 1 178 ? 25.245 -20.021 -38.717 1.00 50.31 178 GLY A O 1
ATOM 1374 N N . ASP A 1 179 ? 27.040 -21.237 -38.082 1.00 54.03 179 ASP A N 1
ATOM 1375 C CA . ASP A 1 179 ? 26.878 -21.284 -36.619 1.00 54.03 179 ASP A CA 1
ATOM 1376 C C . ASP A 1 179 ? 26.975 -19.910 -35.906 1.00 54.03 179 ASP A C 1
ATOM 1378 O O . ASP A 1 179 ? 27.383 -19.802 -34.753 1.00 54.03 179 ASP A O 1
ATOM 1382 N N . SER A 1 180 ? 26.640 -18.818 -36.601 1.00 65.44 180 SER A N 1
ATOM 1383 C CA . SER A 1 180 ? 26.725 -17.459 -36.056 1.00 65.44 180 SER A CA 1
ATOM 1384 C C . SER A 1 180 ? 25.665 -17.206 -34.979 1.00 65.44 180 SER A C 1
ATOM 1386 O O . SER A 1 180 ? 24.505 -17.610 -35.110 1.00 65.44 180 SER A O 1
ATOM 1388 N N . ASP A 1 181 ? 26.028 -16.453 -33.937 1.00 58.44 181 ASP A N 1
ATOM 1389 C CA . ASP A 1 181 ? 25.120 -16.120 -32.829 1.00 58.44 181 ASP A CA 1
ATOM 1390 C C . ASP A 1 181 ? 23.847 -15.403 -33.283 1.00 58.44 181 ASP A C 1
ATOM 1392 O O . ASP A 1 181 ? 22.777 -15.623 -32.714 1.00 58.44 181 ASP A O 1
ATOM 1396 N N . TRP A 1 182 ? 23.934 -14.603 -34.348 1.00 65.00 182 TRP A N 1
ATOM 1397 C CA . TRP A 1 182 ? 22.786 -13.923 -34.945 1.00 65.00 182 TRP A CA 1
ATOM 1398 C C . TRP A 1 182 ? 21.824 -14.880 -35.653 1.00 65.00 182 TRP A C 1
ATOM 1400 O O . TRP A 1 182 ? 20.615 -14.745 -35.466 1.00 65.00 182 TRP A O 1
ATOM 1410 N N . ALA A 1 183 ? 22.326 -15.870 -36.399 1.00 65.06 183 ALA A N 1
ATOM 1411 C CA . ALA A 1 183 ? 21.482 -16.895 -37.017 1.00 65.06 183 ALA A CA 1
ATOM 1412 C C . ALA A 1 183 ? 20.806 -17.771 -35.949 1.00 65.06 183 ALA A C 1
ATOM 1414 O O . ALA A 1 183 ? 19.598 -18.005 -36.001 1.00 65.06 183 ALA A O 1
ATOM 1415 N N . ARG A 1 184 ? 21.556 -18.170 -34.909 1.00 63.44 184 ARG A N 1
ATOM 1416 C CA . ARG A 1 184 ? 21.014 -18.908 -33.756 1.00 63.44 184 ARG A CA 1
ATOM 1417 C C . ARG A 1 184 ? 19.954 -18.099 -33.008 1.00 63.44 184 ARG A C 1
ATOM 1419 O O . ARG A 1 184 ? 18.905 -18.634 -32.658 1.00 63.44 184 ARG A O 1
ATOM 1426 N N . TRP A 1 185 ? 20.185 -16.803 -32.796 1.00 64.88 185 TRP A N 1
ATOM 1427 C CA . TRP A 1 185 ? 19.217 -15.910 -32.159 1.00 64.88 185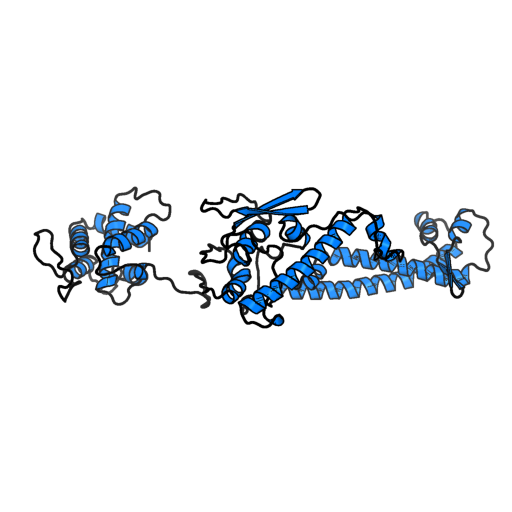 TRP A CA 1
ATOM 1428 C C . TRP A 1 185 ? 17.946 -15.737 -32.999 1.00 64.88 185 TRP A C 1
ATOM 1430 O O . TRP A 1 185 ? 16.853 -15.854 -32.449 1.00 64.88 185 TRP A O 1
ATOM 1440 N N . GLN A 1 186 ? 18.062 -15.534 -34.316 1.00 68.50 186 GLN A N 1
ATOM 1441 C CA . GLN A 1 186 ? 16.909 -15.430 -35.221 1.00 68.50 186 GLN A CA 1
ATOM 1442 C C . GLN A 1 186 ? 16.082 -16.720 -35.239 1.00 68.50 186 GLN A C 1
ATOM 1444 O O . GLN A 1 186 ? 14.870 -16.661 -35.032 1.00 68.50 186 GLN A O 1
ATOM 1449 N N . ASN A 1 187 ? 16.736 -17.878 -35.368 1.00 69.38 187 ASN A N 1
ATOM 1450 C CA . ASN A 1 187 ? 16.069 -19.180 -35.322 1.00 69.38 187 ASN A CA 1
ATOM 1451 C C . ASN A 1 187 ? 15.334 -19.399 -33.991 1.00 69.38 187 ASN A C 1
ATOM 1453 O O . ASN A 1 187 ? 14.204 -19.885 -33.988 1.00 69.38 187 ASN A O 1
ATOM 1457 N N . ARG A 1 188 ? 15.921 -18.984 -32.854 1.00 64.06 188 ARG A N 1
ATOM 1458 C CA . ARG A 1 188 ? 15.240 -19.014 -31.546 1.00 64.06 188 ARG A CA 1
ATOM 1459 C C . ARG A 1 188 ? 13.996 -18.122 -31.520 1.00 64.06 188 ARG A C 1
ATOM 1461 O O . ARG A 1 188 ? 12.969 -18.552 -31.005 1.00 64.06 188 ARG A O 1
ATOM 1468 N N . GLN A 1 189 ? 14.053 -16.908 -32.075 1.00 65.12 189 GLN A N 1
ATOM 1469 C CA . GLN A 1 189 ? 12.881 -16.021 -32.135 1.00 65.12 189 GLN A CA 1
ATOM 1470 C C . GLN A 1 189 ? 11.771 -16.590 -33.031 1.00 65.12 189 GLN A C 1
ATOM 1472 O O . GLN A 1 189 ? 10.598 -16.512 -32.675 1.00 65.12 189 GLN A O 1
ATOM 1477 N N . GLU A 1 190 ? 12.116 -17.181 -34.178 1.00 74.00 190 GLU A N 1
ATOM 1478 C CA . GLU A 1 190 ? 11.136 -17.816 -35.068 1.00 74.00 190 GLU A CA 1
ATOM 1479 C C . GLU A 1 190 ? 10.510 -19.067 -34.453 1.00 74.00 190 GLU A C 1
ATOM 1481 O O . GLU A 1 190 ? 9.291 -19.233 -34.522 1.00 74.00 190 GLU A O 1
ATOM 1486 N N . LYS A 1 191 ? 11.319 -19.922 -33.814 1.00 70.56 191 LYS A N 1
ATOM 1487 C CA . LYS A 1 191 ? 10.835 -21.100 -33.084 1.00 70.56 191 LYS A CA 1
ATOM 1488 C C . LYS A 1 191 ? 9.843 -20.693 -31.993 1.00 70.56 191 LYS A C 1
ATOM 1490 O O . LYS A 1 191 ? 8.725 -21.198 -31.979 1.00 70.56 191 LYS A O 1
ATOM 1495 N N . ARG A 1 192 ? 10.189 -19.690 -31.179 1.00 62.03 192 ARG A N 1
ATOM 1496 C CA . ARG A 1 192 ? 9.296 -19.159 -30.140 1.00 62.03 192 ARG A CA 1
ATOM 1497 C C . ARG A 1 192 ? 7.989 -18.608 -30.688 1.00 62.03 192 ARG A C 1
ATOM 1499 O O . ARG A 1 192 ? 6.948 -18.854 -30.102 1.00 62.03 192 ARG A O 1
ATOM 1506 N N . LYS A 1 193 ? 8.012 -17.880 -31.810 1.00 67.94 193 LYS A N 1
ATOM 1507 C CA . LYS A 1 193 ? 6.774 -17.396 -32.448 1.00 67.94 193 LYS A CA 1
ATOM 1508 C C . LYS A 1 193 ? 5.851 -18.545 -32.855 1.00 67.94 193 LYS A C 1
ATOM 1510 O O . LYS A 1 193 ? 4.637 -18.415 -32.730 1.00 67.94 193 LYS A O 1
ATOM 1515 N N . LYS A 1 194 ? 6.414 -19.657 -33.339 1.00 76.44 194 LYS A N 1
ATOM 1516 C CA . LYS A 1 194 ? 5.641 -20.856 -33.691 1.00 76.44 194 LYS A CA 1
ATOM 1517 C C . LYS A 1 194 ? 5.044 -21.518 -32.448 1.00 76.44 194 LYS A C 1
ATOM 1519 O O . LYS A 1 194 ? 3.844 -21.767 -32.434 1.00 76.44 194 LYS A O 1
ATOM 1524 N N . GLU A 1 195 ? 5.850 -21.722 -31.408 1.00 68.56 195 GLU A N 1
ATOM 1525 C CA . GLU A 1 195 ? 5.412 -22.296 -30.125 1.00 68.56 195 GLU A CA 1
ATOM 1526 C C . GLU A 1 195 ? 4.330 -21.434 -29.458 1.00 68.56 195 GLU A C 1
ATOM 1528 O O . GLU A 1 195 ? 3.287 -21.944 -29.060 1.00 68.56 195 GLU A O 1
ATOM 1533 N N . ALA A 1 196 ? 4.523 -20.113 -29.433 1.00 62.50 196 ALA A N 1
ATOM 1534 C CA . ALA A 1 196 ? 3.546 -19.143 -28.951 1.00 62.50 196 ALA A CA 1
ATOM 1535 C C . ALA A 1 196 ? 2.217 -19.235 -29.714 1.00 62.50 196 ALA A C 1
ATOM 1537 O O . ALA A 1 196 ? 1.145 -19.261 -29.111 1.00 62.50 196 ALA A O 1
ATOM 1538 N N . ALA A 1 197 ? 2.268 -19.313 -31.047 1.00 77.56 197 ALA A N 1
ATOM 1539 C CA . ALA A 1 197 ? 1.070 -19.455 -31.867 1.00 77.56 197 ALA A CA 1
ATOM 1540 C C . ALA A 1 197 ? 0.339 -20.781 -31.596 1.00 77.56 197 ALA A C 1
ATOM 1542 O O . ALA A 1 197 ? -0.892 -20.811 -31.587 1.00 77.56 197 ALA A O 1
ATOM 1543 N N . GLU A 1 198 ? 1.075 -21.868 -31.361 1.00 76.56 198 GLU A N 1
ATOM 1544 C CA . GLU A 1 198 ? 0.508 -23.174 -31.024 1.00 76.56 198 GLU A CA 1
ATOM 1545 C C . GLU A 1 198 ? -0.127 -23.182 -29.625 1.00 76.56 198 GLU A C 1
ATOM 1547 O O . GLU A 1 198 ? -1.255 -23.647 -29.455 1.00 76.56 198 GLU A O 1
ATOM 1552 N N . TRP A 1 199 ? 0.544 -22.592 -28.635 1.00 74.50 199 TRP A N 1
ATOM 1553 C CA . TRP A 1 199 ? 0.008 -22.416 -27.286 1.00 74.50 199 TRP A CA 1
ATOM 1554 C C . TRP A 1 199 ? -1.279 -21.586 -27.286 1.00 74.50 199 TRP A C 1
ATOM 1556 O O . TRP A 1 199 ? -2.271 -21.986 -26.673 1.00 74.50 199 TRP A O 1
ATOM 1566 N N . ARG A 1 200 ? -1.314 -20.469 -28.031 1.00 75.12 200 ARG A N 1
ATOM 1567 C CA . ARG A 1 200 ? -2.510 -19.612 -28.133 1.00 75.12 200 ARG A CA 1
ATOM 1568 C C . ARG A 1 200 ? -3.701 -20.372 -28.702 1.00 75.12 200 ARG A C 1
ATOM 1570 O O . ARG A 1 200 ? -4.816 -20.162 -28.233 1.00 75.12 200 ARG A O 1
ATOM 1577 N N . LYS A 1 201 ? -3.473 -21.268 -29.670 1.00 83.06 201 LYS A N 1
ATOM 1578 C CA . LYS A 1 201 ? -4.519 -22.145 -30.218 1.00 83.06 201 LYS A CA 1
ATOM 1579 C C . LYS A 1 201 ? -5.065 -23.093 -29.151 1.00 83.06 201 LYS A C 1
ATOM 1581 O O . LYS A 1 201 ? -6.267 -23.086 -28.912 1.00 83.06 201 LYS A O 1
ATOM 1586 N N . LYS A 1 202 ? -4.191 -23.808 -28.435 1.00 75.81 202 LYS A N 1
ATOM 1587 C CA . LYS A 1 202 ? -4.593 -24.730 -27.353 1.00 75.81 202 LYS A CA 1
ATOM 1588 C C . LYS A 1 202 ? -5.346 -24.013 -26.226 1.00 75.81 202 LYS A C 1
ATOM 1590 O O . LYS A 1 202 ? -6.335 -24.522 -25.704 1.00 75.81 202 LYS A O 1
ATOM 1595 N N . LYS A 1 203 ? -4.911 -22.804 -25.855 1.00 69.94 203 LYS A N 1
ATOM 1596 C CA . LYS A 1 203 ? -5.580 -21.983 -24.835 1.00 69.94 203 LYS A CA 1
ATOM 1597 C C . LYS A 1 203 ? -6.941 -21.465 -25.306 1.00 69.94 203 LYS A C 1
ATOM 159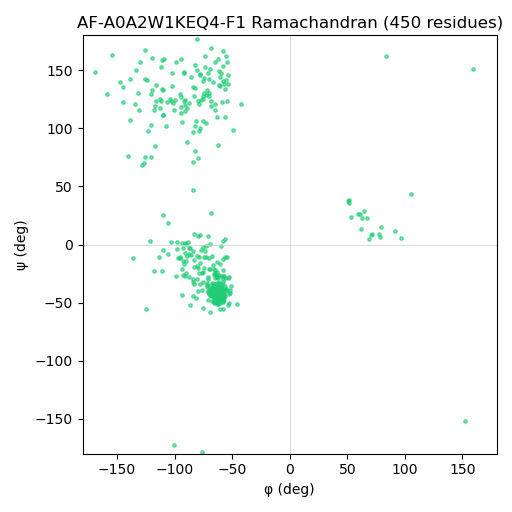9 O O . LYS A 1 203 ? -7.891 -21.511 -24.531 1.00 69.94 203 LYS A O 1
ATOM 1604 N N . ALA A 1 204 ? -7.045 -21.022 -26.562 1.00 83.75 204 ALA A N 1
ATOM 1605 C CA . ALA A 1 204 ? -8.310 -20.613 -27.175 1.00 83.75 204 ALA A CA 1
ATOM 1606 C C . ALA A 1 204 ? -9.339 -21.755 -27.160 1.00 83.75 204 ALA A C 1
ATOM 1608 O O . ALA A 1 204 ? -10.486 -21.535 -26.778 1.00 83.75 204 ALA A O 1
ATOM 1609 N N . GLU A 1 205 ? -8.910 -22.975 -27.496 1.00 82.38 205 GLU A N 1
ATOM 1610 C CA . GLU A 1 205 ? -9.745 -24.181 -27.451 1.00 82.38 205 GLU A CA 1
ATOM 1611 C C . GLU A 1 205 ? -10.210 -24.504 -26.026 1.00 82.38 205 GLU A C 1
ATOM 1613 O O . GLU A 1 205 ? -11.407 -24.677 -25.792 1.00 82.38 205 GLU A O 1
ATOM 1618 N N . ARG A 1 206 ? -9.288 -24.512 -25.054 1.00 74.44 206 ARG A N 1
ATOM 1619 C CA . ARG A 1 206 ? -9.601 -24.783 -23.642 1.00 74.44 206 ARG A CA 1
ATOM 1620 C C . ARG A 1 206 ? -10.577 -23.766 -23.049 1.00 74.44 206 ARG A C 1
ATOM 1622 O O . ARG A 1 206 ? -11.469 -24.137 -22.294 1.00 74.44 206 ARG A O 1
ATOM 1629 N N . GLU A 1 207 ? -10.399 -22.489 -23.373 1.00 77.31 207 GLU A N 1
ATOM 1630 C CA . GLU A 1 207 ? -11.211 -21.388 -22.842 1.00 77.31 207 GLU A CA 1
ATOM 1631 C C . GLU A 1 207 ? -12.446 -21.075 -23.701 1.00 77.31 207 GLU A C 1
ATOM 1633 O O . GLU A 1 207 ? -13.204 -20.171 -23.356 1.00 77.31 207 GLU A O 1
ATOM 1638 N N . LYS A 1 208 ? -12.662 -21.811 -24.804 1.00 88.56 208 LYS A N 1
ATOM 1639 C CA . LYS A 1 208 ? -13.742 -21.594 -25.786 1.00 88.56 208 LYS A CA 1
ATOM 1640 C C . LYS A 1 208 ? -13.828 -20.143 -26.288 1.00 88.56 208 LYS A C 1
ATOM 1642 O O . LYS A 1 208 ? -14.916 -19.612 -26.502 1.00 88.56 208 LYS A O 1
ATOM 1647 N N . LYS A 1 209 ? -12.675 -19.503 -26.477 1.00 85.75 209 LYS A N 1
ATOM 1648 C CA . LYS A 1 209 ? -12.544 -18.116 -26.953 1.00 85.75 209 LYS A CA 1
ATOM 1649 C C . LYS A 1 209 ? -11.999 -18.073 -28.372 1.00 85.75 209 LYS A C 1
ATOM 1651 O O . LYS A 1 209 ? -11.349 -19.011 -28.833 1.00 85.75 209 LYS A O 1
ATOM 1656 N N . ARG A 1 210 ? -12.217 -16.962 -29.077 1.00 81.25 210 ARG A N 1
ATOM 1657 C CA . ARG A 1 210 ? -11.587 -16.750 -30.390 1.00 81.25 210 ARG A CA 1
ATOM 1658 C C . ARG A 1 210 ? -10.092 -16.493 -30.212 1.00 81.25 210 ARG A C 1
ATOM 1660 O O . ARG A 1 210 ? -9.670 -15.853 -29.256 1.00 81.25 210 ARG A O 1
ATOM 1667 N N . LEU A 1 211 ? -9.269 -16.916 -31.173 1.00 77.56 211 LEU A N 1
ATOM 1668 C CA . LEU A 1 211 ? -7.814 -16.700 -31.118 1.00 77.56 211 LEU A CA 1
ATOM 1669 C C . LEU A 1 211 ? -7.433 -15.207 -31.013 1.00 77.56 211 LEU A C 1
ATOM 1671 O O . LEU A 1 211 ? -6.423 -14.864 -30.402 1.00 77.56 211 LEU A O 1
ATOM 1675 N N . SER A 1 212 ? -8.262 -14.320 -31.572 1.00 78.12 212 SER A N 1
ATOM 1676 C CA . SER A 1 212 ? -8.133 -12.860 -31.463 1.00 78.12 212 SER A CA 1
ATOM 1677 C C . SER A 1 212 ? -8.338 -12.321 -30.043 1.00 78.12 212 SER A C 1
ATOM 1679 O O . SER A 1 212 ? -7.897 -11.216 -29.751 1.00 78.12 212 SER A O 1
ATOM 1681 N N . GLU A 1 213 ? -9.006 -13.083 -29.176 1.00 71.12 213 GLU A N 1
ATOM 1682 C CA . GLU A 1 213 ? -9.299 -12.736 -27.780 1.00 71.12 213 GLU A CA 1
ATOM 1683 C C . GLU A 1 213 ? -8.225 -13.279 -26.817 1.00 71.12 213 GLU A C 1
ATOM 1685 O O . GLU A 1 213 ? -8.154 -12.849 -25.668 1.00 71.12 213 GLU A O 1
ATOM 1690 N N . ILE A 1 214 ? -7.366 -14.203 -27.273 1.00 66.38 214 ILE A N 1
ATOM 1691 C CA . ILE A 1 214 ? -6.234 -14.716 -26.494 1.00 66.38 214 ILE A CA 1
ATOM 1692 C C . ILE A 1 214 ? -5.009 -13.825 -26.748 1.00 66.38 214 ILE A C 1
ATOM 1694 O O . ILE A 1 214 ? -4.543 -13.785 -27.892 1.00 66.38 214 ILE A O 1
ATOM 1698 N N . PRO A 1 215 ? -4.453 -13.132 -25.735 1.00 63.75 215 PRO A N 1
ATOM 1699 C CA . PRO A 1 215 ? -3.276 -12.281 -25.911 1.00 63.75 215 PRO A CA 1
ATOM 1700 C C . PRO A 1 215 ? -2.048 -13.087 -26.366 1.00 63.75 215 PRO A C 1
ATOM 1702 O O . PRO A 1 215 ? -1.994 -14.310 -26.212 1.00 63.75 215 PRO A O 1
ATOM 1705 N N . GLU A 1 216 ? -1.058 -12.403 -26.953 1.00 57.81 216 GLU A N 1
ATOM 1706 C CA . GLU A 1 216 ? 0.262 -13.007 -27.180 1.00 57.81 216 GLU A CA 1
ATOM 1707 C C . GLU A 1 216 ? 0.820 -13.503 -25.836 1.00 57.81 216 GLU A C 1
ATOM 1709 O O . GLU A 1 216 ? 0.741 -12.759 -24.852 1.00 57.81 216 GLU A O 1
ATOM 1714 N N . PRO A 1 217 ? 1.358 -14.732 -25.768 1.00 54.62 217 PRO A N 1
ATOM 1715 C CA . PRO A 1 217 ? 1.994 -15.218 -24.558 1.00 54.62 217 PRO A CA 1
ATOM 1716 C C . PRO A 1 217 ? 3.133 -14.286 -24.167 1.00 54.62 217 PRO A C 1
ATOM 1718 O O . PRO A 1 217 ? 3.862 -13.776 -25.030 1.00 54.62 217 PRO A O 1
ATOM 1721 N N . SER A 1 218 ? 3.275 -14.040 -22.866 1.00 53.22 218 SER A N 1
ATOM 1722 C CA . SER A 1 218 ? 4.376 -13.215 -22.391 1.00 53.22 218 SER A CA 1
ATOM 1723 C C . SER A 1 218 ? 5.692 -13.938 -22.694 1.00 53.22 218 SER A C 1
ATOM 1725 O O . SER A 1 218 ? 5.760 -15.160 -22.852 1.00 53.22 218 SER A O 1
ATOM 1727 N N . ILE A 1 219 ? 6.788 -13.184 -22.779 1.00 47.09 219 ILE A N 1
ATOM 1728 C CA . ILE A 1 219 ? 8.124 -13.774 -22.925 1.00 47.09 219 ILE A CA 1
ATOM 1729 C C . ILE A 1 219 ? 8.476 -14.740 -21.773 1.00 47.09 219 ILE A C 1
ATOM 1731 O O . ILE A 1 219 ? 9.441 -15.494 -21.912 1.00 47.09 219 ILE A O 1
ATOM 1735 N N . PHE A 1 220 ? 7.681 -14.734 -20.703 1.00 48.34 220 PHE A N 1
ATOM 1736 C CA . PHE A 1 220 ? 7.845 -15.475 -19.464 1.00 48.34 220 PHE A CA 1
ATOM 1737 C C . PHE A 1 220 ? 6.815 -16.597 -19.287 1.00 48.34 220 PHE A C 1
ATOM 1739 O O . PHE A 1 220 ? 6.528 -16.940 -18.143 1.00 48.34 220 PHE A O 1
ATOM 1746 N N . ASP A 1 221 ? 6.240 -17.143 -20.369 1.00 45.84 221 ASP A N 1
ATOM 1747 C CA . ASP A 1 221 ? 5.334 -18.298 -20.278 1.00 45.84 221 ASP A CA 1
ATOM 1748 C C . ASP A 1 221 ? 5.874 -19.347 -19.289 1.00 45.84 221 ASP A C 1
ATOM 1750 O O . ASP A 1 221 ? 7.020 -19.795 -19.374 1.00 45.84 221 ASP A O 1
ATOM 1754 N N . ARG A 1 222 ? 5.032 -19.602 -18.284 1.00 49.16 222 ARG A N 1
ATOM 1755 C CA . ARG A 1 222 ? 5.398 -19.626 -16.864 1.00 49.16 222 ARG A CA 1
ATOM 1756 C C . ARG A 1 222 ? 5.945 -20.971 -16.395 1.00 49.16 222 ARG A C 1
ATOM 1758 O O . ARG A 1 222 ? 5.443 -22.019 -16.790 1.00 49.16 222 ARG A O 1
ATOM 1765 N N . PHE A 1 223 ? 6.916 -20.901 -15.485 1.00 47.84 223 PHE A N 1
ATOM 1766 C CA . PHE A 1 223 ? 7.237 -21.972 -14.539 1.00 47.84 223 PHE A CA 1
ATOM 1767 C C . PHE A 1 223 ? 5.989 -22.353 -13.724 1.00 47.84 223 PHE A C 1
ATOM 1769 O O . PHE A 1 223 ? 5.041 -21.575 -13.643 1.00 47.84 223 PHE A O 1
ATOM 1776 N N . ASP A 1 224 ? 6.007 -23.529 -13.097 1.00 54.38 224 ASP A N 1
ATOM 1777 C CA . ASP A 1 224 ? 4.862 -24.219 -12.475 1.00 54.38 224 ASP A CA 1
ATOM 1778 C C . ASP A 1 224 ? 4.097 -23.453 -11.362 1.00 54.38 224 ASP A C 1
ATOM 1780 O O . ASP A 1 224 ? 3.155 -23.996 -10.786 1.00 54.38 224 ASP A O 1
ATOM 1784 N N . SER A 1 225 ? 4.453 -22.198 -11.050 1.00 66.06 225 SER A N 1
ATOM 1785 C CA . SER A 1 225 ? 3.841 -21.386 -9.993 1.00 66.06 225 SER A CA 1
ATOM 1786 C C . SER A 1 225 ? 3.196 -20.091 -10.520 1.00 66.06 225 SER A C 1
ATOM 1788 O O . SER A 1 225 ? 3.836 -19.330 -11.250 1.00 66.06 225 SER A O 1
ATOM 1790 N N . PRO A 1 226 ? 1.957 -19.764 -10.099 1.00 74.44 226 PRO A N 1
ATOM 1791 C CA . PRO A 1 226 ? 1.336 -18.454 -10.324 1.00 74.44 226 PRO A CA 1
ATOM 1792 C C . PRO A 1 226 ? 1.891 -17.344 -9.405 1.00 74.44 226 PRO A C 1
ATOM 1794 O O . PRO A 1 226 ? 1.454 -16.193 -9.500 1.00 74.44 226 PRO A O 1
ATOM 1797 N N . HIS A 1 227 ? 2.820 -17.687 -8.507 1.00 85.62 227 HIS A N 1
ATOM 1798 C CA . HIS A 1 227 ? 3.403 -16.817 -7.490 1.00 85.62 227 HIS A CA 1
ATOM 1799 C C . HIS A 1 227 ? 4.901 -16.670 -7.741 1.00 85.62 227 HIS A C 1
ATOM 1801 O O . HIS A 1 227 ? 5.718 -17.416 -7.204 1.00 85.62 227 HIS A O 1
ATOM 1807 N N . VAL A 1 228 ? 5.259 -15.728 -8.610 1.00 86.06 228 VAL A N 1
ATOM 1808 C CA . VAL A 1 228 ? 6.647 -15.440 -8.971 1.00 86.06 228 VAL A CA 1
ATOM 1809 C C . VAL A 1 228 ? 7.011 -14.030 -8.532 1.00 86.06 228 VAL A C 1
ATOM 1811 O O . VAL A 1 228 ? 6.420 -13.048 -8.980 1.00 86.06 228 VAL A O 1
ATOM 1814 N N . CYS A 1 229 ? 8.058 -13.929 -7.725 1.00 88.50 229 CYS A N 1
ATOM 1815 C CA . CYS A 1 229 ? 8.747 -12.681 -7.439 1.00 88.50 229 CYS A CA 1
ATOM 1816 C C . CYS A 1 229 ? 10.010 -12.592 -8.299 1.00 88.50 229 CYS A C 1
ATOM 1818 O O . CYS A 1 229 ? 10.877 -13.467 -8.253 1.00 88.50 229 CYS A O 1
ATOM 1820 N N . TYR A 1 230 ? 10.138 -11.521 -9.079 1.00 86.88 230 TYR A N 1
ATOM 1821 C CA . TYR A 1 230 ? 11.358 -11.257 -9.841 1.00 86.88 230 TYR A CA 1
ATOM 1822 C C . TYR A 1 230 ? 12.421 -10.668 -8.912 1.00 86.88 230 TYR A C 1
ATOM 1824 O O . TYR A 1 230 ? 12.209 -9.611 -8.318 1.00 86.88 230 TYR A O 1
ATOM 1832 N N . VAL A 1 231 ? 13.568 -11.341 -8.800 1.00 87.25 231 VAL A N 1
ATOM 1833 C CA . VAL A 1 231 ? 14.662 -10.957 -7.883 1.00 87.25 231 VAL A CA 1
ATOM 1834 C C . VAL A 1 231 ? 15.903 -10.436 -8.603 1.00 87.25 231 VAL A C 1
ATOM 1836 O O . VAL A 1 231 ? 16.838 -9.955 -7.968 1.00 87.25 231 VAL A O 1
ATOM 1839 N N . GLY A 1 232 ? 15.910 -10.474 -9.935 1.00 81.06 232 GLY A N 1
ATOM 1840 C CA . GLY A 1 232 ? 16.976 -9.901 -10.744 1.00 81.06 232 GLY A CA 1
ATOM 1841 C C . GLY A 1 232 ? 17.138 -10.609 -12.078 1.00 81.06 232 GLY A C 1
ATOM 1842 O O . GLY A 1 232 ? 16.194 -11.172 -12.628 1.00 81.06 232 GLY A O 1
ATOM 1843 N N . ALA A 1 233 ? 18.360 -10.570 -12.593 1.00 78.62 233 ALA A N 1
ATOM 1844 C CA . ALA A 1 233 ? 18.739 -11.171 -13.857 1.00 78.62 233 ALA A CA 1
ATOM 1845 C C . ALA A 1 233 ? 20.184 -11.662 -13.787 1.00 78.62 233 ALA A C 1
ATOM 1847 O O . ALA A 1 233 ? 21.054 -10.960 -13.272 1.00 78.62 233 ALA A O 1
ATOM 1848 N N . PHE A 1 234 ? 20.442 -12.831 -14.358 1.00 75.94 234 PHE A N 1
ATOM 1849 C CA . PHE A 1 234 ? 21.785 -13.320 -14.631 1.00 75.94 234 PHE A CA 1
ATOM 1850 C C . PHE A 1 234 ? 22.095 -13.133 -16.117 1.00 75.94 234 PHE A C 1
ATOM 1852 O O . PHE A 1 234 ? 21.236 -13.386 -16.960 1.00 75.94 234 PHE A O 1
ATOM 1859 N N . VAL A 1 235 ? 23.297 -12.660 -16.454 1.00 73.88 235 VAL A N 1
ATOM 1860 C CA . VAL A 1 235 ? 23.701 -12.433 -17.849 1.00 73.88 235 VAL A CA 1
ATOM 1861 C C . VAL A 1 235 ? 24.873 -13.334 -18.198 1.00 73.88 235 VAL A C 1
ATOM 1863 O O . VAL A 1 235 ? 25.956 -13.184 -17.641 1.00 73.88 235 VAL A O 1
ATOM 1866 N N . GLU A 1 236 ? 24.674 -14.208 -19.178 1.00 69.88 236 GLU A N 1
ATOM 1867 C CA . GLU A 1 236 ? 25.693 -15.129 -19.676 1.00 69.88 236 GLU A CA 1
ATOM 1868 C C . GLU A 1 236 ? 25.744 -15.077 -21.203 1.00 69.88 236 GLU A C 1
ATOM 1870 O O . GLU A 1 236 ? 24.713 -15.132 -21.870 1.00 69.88 236 GLU A O 1
ATOM 1875 N N . ASN A 1 237 ? 26.941 -14.927 -21.781 1.00 71.31 237 ASN A N 1
ATOM 1876 C CA . ASN A 1 237 ? 27.140 -14.839 -23.237 1.00 71.31 237 ASN A CA 1
ATOM 1877 C C . ASN A 1 237 ? 26.246 -13.786 -23.922 1.00 71.31 237 ASN A C 1
ATOM 1879 O O . ASN A 1 237 ? 25.745 -13.969 -25.032 1.00 71.31 237 ASN A O 1
ATOM 1883 N N . GLY A 1 238 ? 26.008 -12.672 -23.224 1.00 62.41 238 GLY A N 1
ATOM 1884 C CA . GLY A 1 238 ? 25.141 -11.597 -23.693 1.00 62.41 238 GLY A CA 1
ATOM 1885 C C . GLY A 1 238 ? 23.652 -11.938 -23.682 1.00 62.41 238 GLY A C 1
ATOM 1886 O O . GLY A 1 238 ? 22.881 -11.143 -24.207 1.00 62.41 238 GLY A O 1
ATOM 1887 N N . VAL A 1 239 ? 23.238 -13.064 -23.095 1.00 60.38 239 VAL A N 1
ATOM 1888 C CA . VAL A 1 239 ? 21.843 -13.459 -22.870 1.00 60.38 239 VAL A CA 1
ATOM 1889 C C . VAL A 1 239 ? 21.484 -13.176 -21.418 1.00 60.38 239 VAL A C 1
ATOM 1891 O O . VAL A 1 239 ? 22.130 -13.675 -20.506 1.00 60.38 239 VAL A O 1
ATOM 1894 N N . ALA A 1 240 ? 20.456 -12.358 -21.213 1.00 67.81 240 ALA A N 1
ATOM 1895 C CA . ALA A 1 240 ? 19.921 -12.070 -19.892 1.00 67.81 240 ALA A CA 1
ATOM 1896 C C . ALA A 1 240 ? 18.789 -13.057 -19.569 1.00 67.81 240 ALA A C 1
ATOM 1898 O O . ALA A 1 240 ? 17.818 -13.142 -20.325 1.00 67.81 240 ALA A O 1
ATOM 1899 N N . THR A 1 241 ? 18.922 -13.773 -18.457 1.00 71.69 241 THR A N 1
ATOM 1900 C CA . THR A 1 241 ? 17.951 -14.734 -17.926 1.00 71.69 241 THR A CA 1
ATOM 1901 C C . THR A 1 241 ? 17.387 -14.186 -16.614 1.00 71.69 241 THR A C 1
ATOM 1903 O O . THR A 1 241 ? 18.172 -13.844 -15.726 1.00 71.69 241 THR A O 1
ATOM 1906 N N . PRO A 1 242 ? 16.057 -14.059 -16.466 1.00 75.50 242 PRO A N 1
ATOM 1907 C CA . PRO A 1 242 ? 15.468 -13.546 -15.237 1.00 75.50 242 PRO A CA 1
ATOM 1908 C C . PRO A 1 242 ? 15.702 -14.521 -14.080 1.00 75.50 242 PRO A C 1
ATOM 1910 O O . PRO A 1 242 ? 15.586 -15.734 -14.241 1.00 75.50 242 PRO A O 1
ATOM 1913 N N . LEU A 1 243 ? 16.010 -13.971 -12.909 1.00 81.38 243 LEU A N 1
ATOM 1914 C CA . LEU A 1 243 ? 16.048 -14.703 -11.651 1.00 81.38 243 LEU A CA 1
ATOM 1915 C C . LEU A 1 243 ? 14.694 -14.545 -10.966 1.00 81.38 243 LEU A C 1
ATOM 1917 O O . LEU A 1 243 ? 14.201 -13.429 -10.772 1.00 81.38 243 LEU A O 1
ATOM 1921 N N . GLN A 1 244 ? 14.102 -15.677 -10.615 1.00 84.19 244 GLN A N 1
ATOM 1922 C CA . GLN A 1 244 ? 12.753 -15.776 -10.083 1.00 84.19 244 GLN A CA 1
ATOM 1923 C C . GLN A 1 244 ? 12.785 -16.524 -8.756 1.00 84.19 244 GLN A C 1
ATOM 1925 O O . GLN A 1 244 ? 13.539 -17.481 -8.593 1.00 84.19 244 GLN A O 1
ATOM 1930 N N . HIS A 1 245 ? 11.956 -16.081 -7.821 1.00 84.75 245 HIS A N 1
ATOM 1931 C CA . HIS A 1 245 ? 11.710 -16.763 -6.563 1.00 84.75 245 HIS A CA 1
ATOM 1932 C C . HIS A 1 245 ? 10.223 -17.104 -6.461 1.00 84.75 245 HIS A C 1
ATOM 1934 O O . HIS A 1 245 ? 9.374 -16.242 -6.689 1.00 84.75 245 HIS A O 1
ATOM 1940 N N . THR A 1 246 ? 9.923 -18.361 -6.143 1.00 82.44 246 THR A N 1
ATOM 1941 C CA . THR A 1 246 ? 8.560 -18.915 -6.067 1.00 82.44 246 THR A CA 1
ATOM 1942 C C . THR A 1 246 ? 8.222 -19.493 -4.696 1.00 82.44 246 THR A C 1
ATOM 1944 O O . THR A 1 246 ? 7.152 -20.076 -4.525 1.00 82.44 246 THR A O 1
ATOM 1947 N N . GLY A 1 247 ? 9.148 -19.383 -3.743 1.00 75.88 247 GLY A N 1
ATOM 1948 C CA . GLY A 1 247 ? 8.978 -19.886 -2.391 1.00 75.88 247 GLY A CA 1
ATOM 1949 C C . GLY A 1 247 ? 8.160 -18.943 -1.508 1.00 75.88 247 GLY A C 1
ATOM 1950 O O . GLY A 1 247 ? 7.724 -17.870 -1.933 1.00 75.88 247 GLY A O 1
ATOM 1951 N N . ALA A 1 248 ? 7.913 -19.385 -0.277 1.00 81.62 248 ALA A N 1
ATOM 1952 C CA . ALA A 1 248 ? 7.161 -18.626 0.724 1.00 81.62 248 ALA A CA 1
ATOM 1953 C C . ALA A 1 248 ? 8.054 -17.661 1.527 1.00 81.62 248 ALA A C 1
ATOM 1955 O O . ALA A 1 248 ? 7.569 -16.934 2.394 1.00 81.62 248 ALA A O 1
ATOM 1956 N N . GLU A 1 249 ? 9.362 -17.678 1.275 1.00 87.56 249 GLU A N 1
ATOM 1957 C CA . GLU A 1 249 ? 10.343 -16.881 1.988 1.00 87.56 249 GLU A CA 1
ATOM 1958 C C . GLU A 1 249 ? 10.206 -15.383 1.682 1.00 87.56 249 GLU A C 1
ATOM 1960 O O . GLU A 1 249 ? 9.794 -14.946 0.604 1.00 87.56 249 GLU A O 1
ATOM 1965 N N . HIS A 1 250 ? 10.595 -14.556 2.651 1.00 90.19 250 HIS A N 1
ATOM 1966 C CA . HIS A 1 250 ? 10.645 -13.112 2.463 1.00 90.19 250 HIS A CA 1
ATOM 1967 C C . HIS A 1 250 ? 11.851 -12.703 1.614 1.00 90.19 250 HIS A C 1
ATOM 1969 O O . HIS A 1 250 ? 12.959 -13.211 1.784 1.00 90.19 250 HIS A O 1
ATOM 1975 N N . ILE A 1 251 ? 11.646 -11.718 0.737 1.00 90.62 251 ILE A N 1
ATOM 1976 C CA . ILE A 1 251 ? 12.687 -11.183 -0.144 1.00 90.62 251 ILE A CA 1
ATOM 1977 C C . ILE A 1 251 ? 13.012 -9.750 0.272 1.00 90.62 251 ILE A C 1
ATOM 1979 O O . ILE A 1 251 ? 12.146 -8.875 0.257 1.00 90.62 251 ILE A O 1
ATOM 1983 N N . LEU A 1 252 ? 14.288 -9.493 0.565 1.00 92.44 252 LEU A N 1
ATOM 1984 C CA . LEU A 1 252 ? 14.819 -8.152 0.791 1.00 92.44 252 LEU A CA 1
ATOM 1985 C C . LEU A 1 252 ? 15.623 -7.687 -0.427 1.00 92.44 252 LEU A C 1
ATOM 1987 O O . LEU A 1 252 ? 16.581 -8.338 -0.838 1.00 92.44 252 LEU A O 1
ATOM 1991 N N . VAL A 1 253 ? 15.267 -6.523 -0.975 1.00 88.25 253 VAL A N 1
ATOM 1992 C CA . VAL A 1 253 ? 15.980 -5.909 -2.104 1.00 88.25 253 VAL A CA 1
ATOM 1993 C C . VAL A 1 253 ? 16.714 -4.658 -1.636 1.00 88.25 253 VAL A C 1
ATOM 1995 O O . VAL A 1 253 ? 16.096 -3.627 -1.367 1.00 88.25 253 VAL A O 1
ATOM 1998 N N . PHE A 1 254 ? 18.046 -4.715 -1.617 1.00 88.19 254 PHE A N 1
ATOM 1999 C CA . PHE A 1 254 ? 18.887 -3.543 -1.388 1.00 88.19 254 PHE A CA 1
ATOM 2000 C C . PHE A 1 254 ? 19.294 -2.912 -2.724 1.00 88.19 254 PHE A C 1
ATOM 2002 O O . PHE A 1 254 ? 20.121 -3.452 -3.456 1.00 88.19 254 PHE A O 1
ATOM 2009 N N . ALA A 1 255 ? 18.689 -1.774 -3.072 1.00 83.25 255 ALA A N 1
ATOM 2010 C CA . ALA A 1 255 ? 18.897 -1.148 -4.374 1.00 83.25 255 ALA A CA 1
ATOM 2011 C C . ALA A 1 255 ? 18.877 0.395 -4.291 1.00 83.25 255 ALA A C 1
ATOM 2013 O O . ALA A 1 255 ? 17.853 0.968 -3.894 1.00 83.25 255 ALA A O 1
ATOM 2014 N N . PRO A 1 256 ? 19.952 1.093 -4.726 1.00 78.50 256 PRO A N 1
ATOM 2015 C CA . PRO A 1 256 ? 20.014 2.557 -4.746 1.00 78.50 256 PRO A CA 1
ATOM 2016 C C . PRO A 1 256 ? 18.900 3.206 -5.575 1.00 78.50 256 PRO A C 1
ATOM 2018 O O . PRO A 1 256 ? 18.223 2.566 -6.388 1.00 78.50 256 PRO A O 1
ATOM 2021 N N . THR A 1 257 ? 18.714 4.517 -5.431 1.00 76.44 257 THR A N 1
ATOM 2022 C CA . THR A 1 257 ? 17.825 5.262 -6.333 1.00 76.44 257 THR A CA 1
ATOM 2023 C C . THR A 1 257 ? 18.330 5.162 -7.779 1.00 76.44 257 THR A C 1
ATOM 2025 O O . THR A 1 257 ? 19.528 5.101 -8.035 1.00 76.44 257 THR A O 1
ATOM 2028 N N . ARG A 1 258 ? 17.399 5.089 -8.745 1.00 68.75 258 ARG A N 1
ATOM 2029 C CA . ARG A 1 258 ? 17.687 4.935 -10.191 1.00 68.75 258 ARG A CA 1
ATOM 2030 C C . ARG A 1 258 ? 18.434 3.650 -10.604 1.00 68.75 258 ARG A C 1
ATOM 2032 O O . ARG A 1 258 ? 18.831 3.537 -11.755 1.00 68.75 258 ARG A O 1
ATOM 2039 N N . SER A 1 259 ? 18.538 2.656 -9.724 1.00 73.00 259 SER A N 1
ATOM 2040 C CA . SER A 1 259 ? 19.098 1.321 -10.024 1.00 73.00 259 SER A CA 1
ATOM 2041 C C . SER A 1 259 ? 18.202 0.429 -10.893 1.00 73.00 259 SER A C 1
ATOM 2043 O O . SER A 1 259 ? 18.630 -0.624 -11.348 1.00 73.00 259 SER A O 1
ATOM 2045 N N . GLY A 1 260 ? 16.945 0.828 -11.106 1.00 74.69 260 GLY A N 1
ATOM 2046 C CA . GLY A 1 260 ? 15.975 0.040 -11.863 1.00 74.69 260 GLY A CA 1
ATOM 2047 C C . GLY A 1 260 ? 15.125 -0.922 -11.027 1.00 74.69 260 GLY A C 1
ATOM 2048 O O . GLY A 1 260 ? 14.389 -1.704 -11.617 1.00 74.69 260 GLY A O 1
ATOM 2049 N N . LYS A 1 261 ? 15.134 -0.840 -9.684 1.00 83.00 261 LYS A N 1
ATOM 2050 C CA . LYS A 1 261 ? 14.317 -1.728 -8.823 1.00 83.00 261 LYS A CA 1
ATOM 2051 C C . LYS A 1 261 ? 12.826 -1.787 -9.190 1.00 83.00 261 LYS A C 1
ATOM 2053 O O . LYS A 1 261 ? 12.223 -2.852 -9.167 1.00 83.00 261 LYS A O 1
ATOM 2058 N N . GLY A 1 262 ? 12.242 -0.647 -9.570 1.00 82.81 262 GLY A N 1
ATOM 2059 C CA . GLY A 1 262 ? 10.832 -0.577 -9.958 1.00 82.81 262 GLY A CA 1
ATOM 2060 C C . GLY A 1 262 ? 10.570 -1.358 -11.241 1.00 82.81 262 GLY A C 1
ATOM 2061 O O . GLY A 1 262 ? 9.686 -2.200 -11.300 1.00 82.81 262 GLY A O 1
ATOM 2062 N N . VAL A 1 263 ? 11.397 -1.124 -12.257 1.00 77.19 263 VAL A N 1
ATOM 2063 C CA . VAL A 1 263 ? 11.207 -1.700 -13.590 1.00 77.19 263 VAL A CA 1
ATOM 2064 C C . VAL A 1 263 ? 11.642 -3.156 -13.673 1.00 77.19 263 VAL A C 1
ATOM 2066 O O . VAL A 1 263 ? 11.009 -3.895 -14.406 1.00 77.19 263 VAL A O 1
ATOM 2069 N N . GLY A 1 264 ? 12.677 -3.573 -12.940 1.00 74.56 264 GLY A N 1
ATOM 2070 C CA . GLY A 1 264 ? 13.241 -4.922 -13.036 1.00 74.56 264 GLY A CA 1
ATOM 2071 C C . GLY A 1 264 ? 12.688 -5.938 -12.040 1.00 74.56 264 GLY A C 1
ATOM 2072 O O . GLY A 1 264 ? 12.812 -7.129 -12.291 1.00 74.56 264 GLY A O 1
ATOM 2073 N N . LEU A 1 265 ? 12.098 -5.490 -10.927 1.00 85.75 265 LEU A N 1
ATOM 2074 C CA . LEU A 1 265 ? 11.599 -6.384 -9.877 1.00 85.75 265 LEU A CA 1
ATOM 2075 C C . LEU A 1 265 ? 10.120 -6.125 -9.577 1.00 85.75 265 LEU A C 1
ATOM 2077 O O . LEU A 1 265 ? 9.296 -7.028 -9.708 1.00 85.75 265 LEU A O 1
ATOM 2081 N N . VAL A 1 266 ? 9.761 -4.882 -9.236 1.00 89.94 266 VAL A N 1
ATOM 2082 C CA . VAL A 1 266 ? 8.408 -4.545 -8.752 1.00 89.94 266 VAL A CA 1
ATOM 2083 C C . VAL A 1 266 ? 7.348 -4.668 -9.849 1.00 89.94 266 VAL A C 1
ATOM 2085 O O . VAL A 1 266 ? 6.410 -5.446 -9.707 1.00 89.94 266 VAL A O 1
ATOM 2088 N N . LEU A 1 267 ? 7.485 -3.935 -10.959 1.00 87.62 267 LEU A N 1
ATOM 2089 C CA . LEU A 1 267 ? 6.500 -3.947 -12.046 1.00 87.62 267 LEU A CA 1
ATOM 2090 C C . LEU A 1 267 ? 6.337 -5.335 -12.687 1.00 87.62 267 LEU A C 1
ATOM 2092 O O . LEU A 1 267 ? 5.194 -5.749 -12.864 1.00 87.62 267 LEU A O 1
ATOM 2096 N N . PRO A 1 268 ? 7.410 -6.092 -12.994 1.00 84.75 268 PRO A N 1
ATOM 2097 C CA . PRO A 1 268 ? 7.280 -7.452 -13.515 1.00 84.75 268 PRO A CA 1
ATOM 2098 C C . PRO A 1 268 ? 6.526 -8.368 -12.551 1.00 84.75 268 PRO A C 1
ATOM 2100 O O . PRO A 1 268 ? 5.646 -9.107 -12.982 1.00 84.75 268 PRO A O 1
ATOM 2103 N N . THR A 1 269 ? 6.797 -8.259 -11.246 1.00 89.62 269 THR A N 1
ATOM 2104 C CA . THR A 1 269 ? 6.072 -9.016 -10.217 1.00 89.62 269 THR A CA 1
ATOM 2105 C C . THR A 1 269 ? 4.591 -8.631 -10.191 1.00 89.62 269 THR A C 1
ATOM 2107 O O . THR A 1 269 ? 3.739 -9.504 -10.250 1.00 89.62 269 THR A O 1
ATOM 2110 N N . LEU A 1 270 ? 4.243 -7.342 -10.202 1.00 91.00 270 LEU A N 1
ATOM 2111 C CA . LEU A 1 270 ? 2.840 -6.904 -10.140 1.00 91.00 270 LEU A CA 1
ATOM 2112 C C . LEU A 1 270 ? 2.027 -7.180 -11.415 1.00 91.00 270 LEU A C 1
ATOM 2114 O O . LEU A 1 270 ? 0.801 -7.302 -11.335 1.00 91.00 270 LEU A O 1
ATOM 2118 N N . LEU A 1 271 ? 2.687 -7.229 -12.575 1.00 85.12 271 LEU A N 1
ATOM 2119 C CA . LEU A 1 271 ? 2.047 -7.407 -13.880 1.00 85.12 271 LEU A CA 1
ATOM 2120 C C . LEU A 1 271 ? 1.996 -8.873 -14.321 1.00 85.12 271 LEU A C 1
ATOM 2122 O O . LEU A 1 271 ? 0.975 -9.305 -14.836 1.00 85.12 271 LEU A O 1
ATOM 2126 N N . ASP A 1 272 ? 3.070 -9.642 -14.157 1.00 78.06 272 ASP A N 1
ATOM 2127 C CA . ASP A 1 272 ? 3.144 -11.001 -14.719 1.00 78.06 272 ASP A CA 1
ATOM 2128 C C . ASP A 1 272 ? 3.710 -12.058 -13.763 1.00 78.06 272 ASP A C 1
ATOM 2130 O O . ASP A 1 272 ? 3.600 -13.249 -14.038 1.00 78.06 272 ASP A O 1
ATOM 2134 N N . GLY A 1 273 ? 4.296 -11.655 -12.637 1.00 81.12 273 GLY A N 1
ATOM 2135 C CA . GLY A 1 273 ? 4.840 -12.601 -11.666 1.00 81.12 273 GLY A CA 1
ATOM 2136 C C . GLY A 1 273 ? 3.808 -13.097 -10.658 1.00 81.12 273 GLY A C 1
ATOM 2137 O O . GLY A 1 273 ? 3.635 -14.298 -10.478 1.00 81.12 273 GLY A O 1
ATOM 2138 N N . TRP A 1 274 ? 3.103 -12.171 -10.014 1.00 89.81 274 TRP A N 1
ATOM 2139 C CA . TRP A 1 274 ? 2.204 -12.433 -8.898 1.00 89.81 274 TRP A CA 1
ATOM 2140 C C . TRP A 1 274 ? 0.745 -12.301 -9.322 1.00 89.81 274 TRP A C 1
ATOM 2142 O O . TRP A 1 274 ? 0.204 -11.196 -9.477 1.00 89.81 274 TRP A O 1
ATOM 2152 N N . MET A 1 275 ? 0.116 -13.455 -9.531 1.00 86.38 275 MET A N 1
ATOM 2153 C CA . MET A 1 275 ? -1.241 -13.543 -10.069 1.00 86.38 275 MET A CA 1
ATOM 2154 C C . MET A 1 275 ? -2.345 -13.475 -9.020 1.00 86.38 275 MET A C 1
ATOM 2156 O O . MET A 1 275 ? -3.500 -13.369 -9.405 1.00 86.38 275 MET A O 1
ATOM 2160 N N . ASP A 1 276 ? -2.011 -13.507 -7.733 1.00 88.69 276 ASP A N 1
ATOM 2161 C CA . ASP A 1 276 ? -2.990 -13.424 -6.647 1.00 88.69 276 ASP A CA 1
ATOM 2162 C C . ASP A 1 276 ? -3.046 -12.001 -6.058 1.00 88.69 276 ASP A C 1
ATOM 2164 O O . ASP A 1 276 ? -2.440 -11.054 -6.576 1.00 88.69 276 ASP A O 1
ATOM 2168 N N . SER A 1 277 ? -3.789 -11.842 -4.971 1.00 92.19 277 SER A N 1
ATOM 2169 C CA . SER A 1 277 ? -3.972 -10.630 -4.189 1.00 92.19 277 SER A CA 1
ATOM 2170 C C . SER A 1 277 ? -2.636 -10.062 -3.719 1.00 92.19 277 SER A C 1
ATOM 2172 O O . SER A 1 277 ? -1.704 -10.788 -3.369 1.00 92.19 277 SER A O 1
ATOM 2174 N N . VAL A 1 278 ? -2.537 -8.733 -3.728 1.00 94.62 278 VAL A N 1
ATOM 2175 C CA . VAL A 1 278 ? -1.327 -8.017 -3.322 1.00 94.62 278 VAL A CA 1
ATOM 2176 C C . VAL A 1 278 ? -1.703 -6.715 -2.630 1.00 94.62 278 VAL A C 1
ATOM 2178 O O . VAL A 1 278 ? -2.552 -5.968 -3.117 1.00 94.62 278 VAL A O 1
ATOM 2181 N N . VAL A 1 279 ? -1.035 -6.434 -1.514 1.00 95.31 279 VAL A N 1
ATOM 2182 C CA . VAL A 1 279 ? -1.058 -5.131 -0.845 1.00 95.31 279 VAL A CA 1
ATOM 2183 C C . VAL A 1 279 ? 0.256 -4.434 -1.172 1.00 95.31 279 VAL A C 1
ATOM 2185 O O . VAL A 1 279 ? 1.331 -4.986 -0.944 1.00 95.31 279 VAL A O 1
ATOM 2188 N N . VAL A 1 280 ? 0.180 -3.234 -1.749 1.00 94.62 280 VAL A N 1
ATOM 2189 C CA . VAL A 1 280 ? 1.361 -2.491 -2.205 1.00 94.62 280 VAL A CA 1
ATOM 2190 C C . VAL A 1 280 ? 1.457 -1.180 -1.441 1.00 94.62 280 VAL A C 1
ATOM 2192 O O . VAL A 1 280 ? 0.621 -0.297 -1.610 1.00 94.62 280 VAL A O 1
ATOM 2195 N N . HIS A 1 281 ? 2.513 -1.027 -0.645 1.00 93.50 281 HIS A N 1
ATOM 2196 C CA . HIS A 1 281 ? 2.856 0.263 -0.057 1.00 93.50 281 HIS A CA 1
ATOM 2197 C C . HIS A 1 281 ? 3.538 1.145 -1.117 1.00 93.50 281 HIS A C 1
ATOM 2199 O O . HIS A 1 281 ? 4.714 0.967 -1.439 1.00 93.50 281 HIS A O 1
ATOM 2205 N N . ASP A 1 282 ? 2.776 2.068 -1.707 1.00 90.94 282 ASP A N 1
ATOM 2206 C CA . ASP A 1 282 ? 3.187 2.870 -2.864 1.00 90.94 282 ASP A CA 1
ATOM 2207 C C . ASP A 1 282 ? 3.160 4.373 -2.560 1.00 90.94 282 ASP A C 1
ATOM 2209 O O . ASP A 1 282 ? 2.286 5.106 -3.016 1.00 90.94 282 ASP A O 1
ATOM 2213 N N . ILE A 1 283 ? 4.162 4.842 -1.810 1.00 84.00 283 ILE A N 1
ATOM 2214 C CA . ILE A 1 283 ? 4.304 6.253 -1.398 1.00 84.00 283 ILE A CA 1
ATOM 2215 C C . ILE A 1 283 ? 4.257 7.222 -2.596 1.00 84.00 283 ILE A C 1
ATOM 2217 O O . ILE A 1 283 ? 3.850 8.371 -2.453 1.00 84.00 283 ILE A O 1
ATOM 2221 N N . LYS A 1 284 ? 4.674 6.776 -3.790 1.00 82.94 284 LYS A N 1
ATOM 2222 C CA . LYS A 1 284 ? 4.717 7.614 -4.999 1.00 82.94 284 LYS A CA 1
ATOM 2223 C C . LYS A 1 284 ? 3.501 7.456 -5.917 1.00 82.94 284 LYS A C 1
ATOM 2225 O O . LYS A 1 284 ? 3.360 8.241 -6.849 1.00 82.94 284 LYS A O 1
ATOM 2230 N N . GLY A 1 285 ? 2.655 6.450 -5.698 1.00 85.06 285 GLY A N 1
ATOM 2231 C CA . GLY A 1 285 ? 1.501 6.131 -6.549 1.00 85.06 285 GLY A CA 1
ATOM 2232 C C . GLY A 1 285 ? 1.846 5.556 -7.932 1.00 85.06 285 GLY A C 1
ATOM 2233 O O . GLY A 1 285 ? 0.973 5.426 -8.791 1.00 85.06 285 GLY A O 1
ATOM 2234 N N . GLU A 1 286 ? 3.111 5.231 -8.194 1.00 84.31 286 GLU A N 1
ATOM 2235 C CA . GLU A 1 286 ? 3.570 4.814 -9.522 1.00 84.31 286 GLU A CA 1
ATOM 2236 C C . GLU A 1 286 ? 3.171 3.381 -9.849 1.00 84.31 286 GLU A C 1
ATOM 2238 O O . GLU A 1 286 ? 2.779 3.090 -10.980 1.00 84.31 286 GLU A O 1
ATOM 2243 N N . ASN A 1 287 ? 3.244 2.489 -8.861 1.00 90.12 287 ASN A N 1
ATOM 2244 C CA . ASN A 1 287 ? 2.842 1.101 -9.031 1.00 90.12 287 ASN A CA 1
ATOM 2245 C C . ASN A 1 287 ? 1.341 1.042 -9.302 1.00 90.12 287 ASN A C 1
ATOM 2247 O O . ASN A 1 287 ? 0.921 0.340 -10.221 1.00 90.12 287 ASN A O 1
ATOM 2251 N N . PHE A 1 288 ? 0.541 1.821 -8.569 1.00 89.81 288 PHE A N 1
ATOM 2252 C CA . PHE A 1 288 ? -0.894 1.916 -8.817 1.00 89.81 288 PHE A CA 1
ATOM 2253 C C . PHE A 1 288 ? -1.173 2.389 -10.248 1.00 89.81 288 PHE A C 1
ATOM 2255 O O . PHE A 1 288 ? -1.806 1.674 -11.022 1.00 89.81 288 PHE A O 1
ATOM 2262 N N . ASN A 1 289 ? -0.627 3.542 -10.641 1.00 86.00 289 ASN A N 1
ATOM 2263 C CA . ASN A 1 289 ? -0.894 4.142 -11.951 1.00 86.00 289 ASN A CA 1
ATOM 2264 C C . ASN A 1 289 ? -0.508 3.233 -13.131 1.00 86.00 289 ASN A C 1
ATOM 2266 O O . ASN A 1 289 ? -1.175 3.246 -14.166 1.00 86.00 289 ASN A O 1
ATOM 2270 N N . LEU A 1 290 ? 0.558 2.441 -12.983 1.00 82.75 290 LEU A N 1
ATOM 2271 C CA . LEU A 1 290 ? 1.085 1.587 -14.052 1.00 82.75 290 LEU A CA 1
ATOM 2272 C C . LEU A 1 290 ? 0.483 0.183 -14.081 1.00 82.75 290 LEU A C 1
ATOM 2274 O O . LEU A 1 290 ? 0.520 -0.458 -15.129 1.00 82.75 290 LEU A O 1
ATOM 2278 N N . THR A 1 291 ? -0.030 -0.320 -12.956 1.00 87.19 291 THR A N 1
ATOM 2279 C CA . THR A 1 291 ? -0.434 -1.733 -12.842 1.00 87.19 291 THR A CA 1
ATOM 2280 C C . THR A 1 291 ? -1.918 -1.930 -12.555 1.00 87.19 291 THR A C 1
ATOM 2282 O O . THR A 1 291 ? -2.456 -2.976 -12.915 1.00 87.19 291 THR A O 1
ATOM 2285 N N . ALA A 1 292 ? -2.611 -0.935 -11.989 1.00 88.44 292 ALA A N 1
ATOM 2286 C CA . ALA A 1 292 ? -4.002 -1.049 -11.553 1.00 88.44 292 ALA A CA 1
ATOM 2287 C C . ALA A 1 292 ? -4.940 -1.549 -12.656 1.00 88.44 292 ALA A C 1
ATOM 2289 O O . ALA A 1 292 ? -5.661 -2.522 -12.450 1.00 88.44 292 ALA A O 1
ATOM 2290 N N . GLY A 1 293 ? -4.935 -0.932 -13.840 1.00 82.56 293 GLY A N 1
ATOM 2291 C CA . GLY A 1 293 ? -5.875 -1.341 -14.886 1.00 82.56 293 GLY A CA 1
ATOM 2292 C C . GLY A 1 293 ? -5.488 -2.640 -15.594 1.00 82.56 293 GLY A C 1
ATOM 2293 O O . GLY A 1 293 ? -6.380 -3.368 -16.028 1.00 82.56 293 GLY A O 1
ATOM 2294 N N . TYR A 1 294 ? -4.203 -3.011 -15.607 1.00 80.00 294 TYR A N 1
ATOM 2295 C CA . TYR A 1 294 ? -3.789 -4.356 -16.012 1.00 80.00 294 TYR A CA 1
ATOM 2296 C C . TYR A 1 294 ? -4.321 -5.407 -15.026 1.00 80.00 294 TYR A C 1
ATOM 2298 O O . TYR A 1 294 ? -4.963 -6.373 -15.431 1.00 80.00 294 TYR A O 1
ATOM 2306 N N . ARG A 1 295 ? -4.140 -5.186 -13.717 1.00 85.62 295 ARG A N 1
ATOM 2307 C CA . ARG A 1 295 ? -4.656 -6.081 -12.670 1.00 85.62 295 ARG A CA 1
ATOM 2308 C C . ARG A 1 295 ? -6.187 -6.138 -12.663 1.00 85.62 295 ARG A C 1
ATOM 2310 O O . ARG A 1 295 ? -6.745 -7.223 -12.533 1.00 85.62 295 ARG A O 1
ATOM 2317 N N . LYS A 1 296 ? -6.871 -5.019 -12.925 1.00 85.00 296 LYS A N 1
ATOM 2318 C CA . LYS A 1 296 ? -8.330 -4.978 -13.123 1.00 85.00 296 LYS A CA 1
ATOM 2319 C C . LYS A 1 296 ? -8.772 -5.868 -14.283 1.00 85.00 296 LYS A C 1
ATOM 2321 O O . LYS A 1 296 ? -9.763 -6.578 -14.170 1.00 85.00 296 LYS A O 1
ATOM 2326 N N . ALA A 1 297 ? -8.033 -5.859 -15.391 1.00 80.19 297 ALA A N 1
ATOM 2327 C CA . ALA A 1 297 ? -8.340 -6.699 -16.546 1.00 80.19 297 ALA A CA 1
ATOM 2328 C C . ALA A 1 297 ? -8.090 -8.195 -16.307 1.00 80.19 297 ALA A C 1
ATOM 2330 O O . ALA A 1 297 ? -8.695 -9.020 -16.987 1.00 80.19 297 ALA A O 1
ATOM 2331 N N . MET A 1 298 ? -7.252 -8.550 -15.327 1.00 78.31 298 MET A N 1
ATOM 2332 C CA . MET A 1 298 ? -7.140 -9.926 -14.830 1.00 78.31 298 MET A CA 1
ATOM 2333 C C . MET A 1 298 ? -8.340 -10.352 -13.967 1.00 78.31 298 MET A C 1
ATOM 2335 O O . MET A 1 298 ? -8.432 -11.514 -13.594 1.00 78.31 298 MET A O 1
ATOM 2339 N N . GLY A 1 299 ? -9.269 -9.437 -13.668 1.00 82.00 299 GLY A N 1
ATOM 2340 C CA . GLY A 1 299 ? -10.440 -9.686 -12.827 1.00 82.00 299 GLY A CA 1
ATOM 2341 C C . GLY A 1 299 ? -10.258 -9.277 -11.365 1.00 82.00 299 GLY A C 1
ATOM 2342 O O . GLY A 1 299 ? -11.153 -9.517 -10.560 1.00 82.00 299 GLY A O 1
ATOM 2343 N N . HIS A 1 300 ? -9.136 -8.649 -10.998 1.00 89.31 300 HIS A N 1
ATOM 2344 C CA . HIS A 1 300 ? -8.914 -8.219 -9.618 1.00 89.31 300 HIS A CA 1
ATOM 2345 C C . HIS A 1 300 ? -9.739 -6.984 -9.260 1.00 89.31 300 HIS A C 1
ATOM 2347 O O . HIS A 1 300 ? -9.882 -6.048 -10.054 1.00 89.31 300 HIS A O 1
ATOM 2353 N N . HIS A 1 301 ? -10.216 -6.952 -8.016 1.00 94.12 301 HIS A N 1
ATOM 2354 C CA . HIS A 1 301 ? -10.754 -5.741 -7.418 1.00 94.12 301 HIS A CA 1
ATOM 2355 C C . HIS A 1 301 ? -9.604 -4.794 -7.058 1.00 94.12 301 HIS A C 1
ATOM 2357 O O . HIS A 1 301 ? -8.615 -5.208 -6.453 1.00 94.12 301 HIS A O 1
ATOM 2363 N N . ILE A 1 302 ? -9.711 -3.531 -7.467 1.00 93.44 302 ILE A N 1
ATOM 2364 C CA . ILE A 1 302 ? -8.644 -2.543 -7.307 1.00 93.44 302 ILE A CA 1
ATOM 2365 C C . ILE A 1 302 ? -9.095 -1.479 -6.317 1.00 93.44 302 ILE A C 1
ATOM 2367 O O . ILE A 1 302 ? -10.034 -0.737 -6.595 1.00 93.44 302 ILE A O 1
ATOM 2371 N N . LEU A 1 303 ? -8.377 -1.390 -5.200 1.00 93.31 303 LEU A N 1
ATOM 2372 C CA . LEU A 1 303 ? -8.589 -0.403 -4.148 1.00 93.31 303 LEU A CA 1
ATOM 2373 C C . LEU A 1 303 ? -7.361 0.503 -4.038 1.00 93.31 303 LEU A C 1
ATOM 2375 O O . LEU A 1 303 ? -6.223 0.032 -4.091 1.00 93.31 303 LEU A O 1
ATOM 2379 N N . LYS A 1 304 ? -7.596 1.808 -3.891 1.00 92.31 304 LYS A N 1
ATOM 2380 C CA . LYS A 1 304 ? -6.561 2.823 -3.672 1.00 92.31 304 LYS A CA 1
ATOM 2381 C C . LYS A 1 304 ? -6.833 3.514 -2.347 1.00 92.31 304 LYS A C 1
ATOM 2383 O O . LYS A 1 304 ? -7.692 4.384 -2.287 1.00 92.31 304 LYS A O 1
ATOM 2388 N N . PHE A 1 305 ? -6.092 3.170 -1.304 1.00 91.75 305 PHE A N 1
ATOM 2389 C CA . PHE A 1 305 ? -6.170 3.894 -0.039 1.00 91.75 305 PHE A CA 1
ATOM 2390 C C . PHE A 1 305 ? -5.133 5.023 -0.030 1.00 91.75 305 PHE A C 1
ATOM 2392 O O . PHE A 1 305 ? -3.932 4.769 -0.105 1.00 91.75 305 PHE A O 1
ATOM 2399 N N . SER A 1 306 ? -5.593 6.276 -0.005 1.00 89.75 306 SER A N 1
ATOM 2400 C CA . SER A 1 306 ? -4.728 7.464 -0.024 1.00 89.75 306 SER A CA 1
ATOM 2401 C C . SER A 1 306 ? -5.289 8.538 0.920 1.00 89.75 306 SER A C 1
ATOM 2403 O O . SER A 1 306 ? -5.890 9.504 0.456 1.00 89.75 306 SER A O 1
ATOM 2405 N N . PRO A 1 307 ? -5.120 8.371 2.246 1.00 84.88 307 PRO A N 1
ATOM 2406 C CA . PRO A 1 307 ? -5.813 9.184 3.252 1.00 84.88 307 PRO A CA 1
ATOM 2407 C C . PRO A 1 307 ? -5.424 10.671 3.242 1.00 84.88 307 PRO A C 1
ATOM 2409 O O . PRO A 1 307 ? -6.194 11.503 3.699 1.00 84.88 307 PRO A O 1
ATOM 2412 N N . GLY A 1 308 ? -4.251 11.023 2.704 1.00 81.88 308 GLY A N 1
ATOM 2413 C CA . GLY A 1 308 ? -3.813 12.417 2.551 1.00 81.88 308 GLY A CA 1
ATOM 2414 C C . GLY A 1 308 ? -4.197 13.064 1.216 1.00 81.88 308 GLY A C 1
ATOM 2415 O O . GLY A 1 308 ? -3.789 14.193 0.947 1.00 81.88 308 GLY A O 1
ATOM 2416 N N . SER A 1 309 ? -4.904 12.353 0.332 1.00 80.94 309 SER A N 1
ATOM 2417 C CA . SER A 1 309 ? -5.309 12.909 -0.957 1.00 80.94 309 SER A CA 1
ATOM 2418 C C . SER A 1 309 ? -6.574 13.746 -0.813 1.00 80.94 309 SER A C 1
ATOM 2420 O O . SER A 1 309 ? -7.552 13.303 -0.229 1.00 80.94 309 SER A O 1
ATOM 2422 N N . VAL A 1 310 ? -6.584 14.928 -1.432 1.00 75.19 310 VAL A N 1
ATOM 2423 C CA . VAL A 1 310 ? -7.806 15.736 -1.617 1.00 75.19 310 VAL A CA 1
ATOM 2424 C C . VAL A 1 310 ? -8.704 15.204 -2.743 1.00 75.19 310 VAL A C 1
ATOM 2426 O O . VAL A 1 310 ? -9.761 15.762 -3.009 1.00 75.19 310 VAL A O 1
ATOM 2429 N N . SER A 1 311 ? -8.253 14.171 -3.457 1.00 73.06 311 SER A N 1
ATOM 2430 C CA . SER A 1 311 ? -9.001 13.540 -4.541 1.00 73.06 311 SER A CA 1
ATOM 2431 C C . SER A 1 311 ? -9.972 12.498 -3.990 1.00 73.06 311 SER A C 1
ATOM 2433 O O . SER A 1 311 ? -9.578 11.654 -3.189 1.00 73.06 311 SER A O 1
ATOM 2435 N N . GLU A 1 312 ? -11.205 12.489 -4.496 1.00 68.31 312 GLU A N 1
ATOM 2436 C CA . GLU A 1 312 ? -12.227 11.480 -4.172 1.00 68.31 312 GLU A CA 1
ATOM 2437 C C . GLU A 1 312 ? -11.952 10.101 -4.808 1.00 68.31 312 GLU A C 1
ATOM 2439 O O . GLU A 1 312 ? -12.694 9.148 -4.599 1.00 68.31 312 GLU A O 1
ATOM 2444 N N . GLU A 1 313 ? -10.872 9.950 -5.580 1.00 71.19 313 GLU A N 1
ATOM 2445 C CA . GLU A 1 313 ? -10.517 8.711 -6.293 1.00 71.19 313 GLU A CA 1
ATOM 2446 C C . GLU A 1 313 ? -10.082 7.540 -5.377 1.00 71.19 313 GLU A C 1
ATOM 2448 O O . GLU A 1 313 ? -9.682 6.482 -5.874 1.00 71.19 313 GLU A O 1
ATOM 2453 N N . GLY A 1 314 ? -10.077 7.727 -4.054 1.00 79.44 314 GLY A N 1
ATOM 2454 C CA . GLY A 1 314 ? -9.628 6.744 -3.068 1.00 79.44 314 GLY A CA 1
ATOM 2455 C C . GLY A 1 314 ? -10.763 5.954 -2.410 1.00 79.44 314 GLY A C 1
ATOM 2456 O O . GLY A 1 314 ? -11.901 6.403 -2.333 1.00 79.44 314 GLY A O 1
ATOM 2457 N N . CYS A 1 315 ? -10.447 4.767 -1.895 1.00 90.44 315 CYS A N 1
ATOM 2458 C CA . CYS A 1 315 ? -11.335 4.055 -0.983 1.00 90.44 315 CYS A CA 1
ATOM 2459 C C . CYS A 1 315 ? -11.170 4.574 0.450 1.00 90.44 315 CYS A C 1
ATOM 2461 O O . CYS A 1 315 ? -10.099 5.047 0.836 1.00 90.44 315 CYS A O 1
ATOM 2463 N N . HIS A 1 316 ? -12.221 4.417 1.248 1.00 88.94 316 HIS A N 1
ATOM 2464 C CA . HIS A 1 316 ? -12.184 4.654 2.686 1.00 88.94 316 HIS A CA 1
ATOM 2465 C C . HIS A 1 316 ? -11.843 3.352 3.408 1.00 88.94 316 HIS A C 1
ATOM 2467 O O . HIS A 1 316 ? -12.181 2.265 2.937 1.00 88.94 316 HIS A O 1
ATOM 2473 N N . PHE A 1 317 ? -11.162 3.466 4.542 1.00 91.06 317 PHE A N 1
ATOM 2474 C CA . PHE A 1 317 ? -10.823 2.335 5.391 1.00 91.06 317 PHE A CA 1
ATOM 2475 C C . PHE A 1 317 ? -11.123 2.704 6.838 1.00 91.06 317 PHE A C 1
ATOM 2477 O O . PHE A 1 317 ? -10.569 3.677 7.351 1.00 91.06 317 PHE A O 1
ATOM 2484 N N . ASN A 1 318 ? -11.998 1.931 7.475 1.00 94.56 318 ASN A N 1
ATOM 2485 C CA . ASN A 1 318 ? -12.248 2.012 8.903 1.00 94.56 318 ASN A CA 1
ATOM 2486 C C . ASN A 1 318 ? -11.677 0.749 9.561 1.00 94.56 318 ASN A C 1
ATOM 2488 O O . ASN A 1 318 ? -12.221 -0.334 9.344 1.00 94.56 318 ASN A O 1
ATOM 2492 N N . PRO A 1 319 ? -10.602 0.841 10.364 1.00 94.81 319 PRO A N 1
ATOM 2493 C CA . PRO A 1 319 ? -10.042 -0.338 11.020 1.00 94.81 319 PRO A CA 1
ATOM 2494 C C . PRO A 1 319 ? -11.031 -0.984 11.997 1.00 94.81 319 PRO A C 1
ATOM 2496 O O . PRO A 1 319 ? -10.933 -2.181 12.251 1.00 94.81 319 PRO A O 1
ATOM 2499 N N . LEU A 1 320 ? -12.002 -0.219 12.512 1.00 97.44 320 LEU A N 1
ATOM 2500 C CA . LEU A 1 320 ? -12.999 -0.723 13.453 1.00 97.44 320 LEU A CA 1
ATOM 2501 C C . LEU A 1 320 ? -13.987 -1.710 12.808 1.00 97.44 320 LEU A C 1
ATOM 2503 O O . LEU A 1 320 ? -14.537 -2.548 13.517 1.00 97.44 320 LEU A O 1
ATOM 2507 N N . ASP A 1 321 ? -14.144 -1.693 11.478 1.00 96.44 321 ASP A N 1
ATOM 2508 C CA . ASP A 1 321 ? -15.000 -2.648 10.752 1.00 96.44 321 ASP A CA 1
ATOM 2509 C C . ASP A 1 321 ? -14.464 -4.091 10.825 1.00 96.44 321 ASP A C 1
ATOM 2511 O O . ASP A 1 321 ? -15.192 -5.045 10.559 1.00 96.44 321 ASP A O 1
ATOM 2515 N N . ALA A 1 322 ? -13.187 -4.272 11.187 1.00 95.19 322 ALA A N 1
ATOM 2516 C CA . ALA A 1 322 ? -12.581 -5.590 11.364 1.00 95.19 322 ALA A CA 1
ATOM 2517 C C . ALA A 1 322 ? -12.917 -6.238 12.722 1.00 95.19 322 ALA A C 1
ATOM 2519 O O . ALA A 1 322 ? -12.599 -7.412 12.929 1.00 95.19 322 ALA A O 1
ATOM 2520 N N . VAL A 1 323 ? -13.530 -5.496 13.652 1.00 97.88 323 VAL A N 1
ATOM 2521 C CA . VAL A 1 323 ? -13.848 -5.991 14.995 1.00 97.88 323 VAL A CA 1
ATOM 2522 C C . VAL A 1 323 ? -15.069 -6.901 14.947 1.00 97.88 323 VAL A C 1
ATOM 2524 O O . VAL A 1 323 ? -16.154 -6.505 14.522 1.00 97.88 323 VAL A O 1
ATOM 2527 N N . ARG A 1 324 ? -14.917 -8.127 15.453 1.00 97.00 324 ARG A N 1
ATOM 2528 C CA . ARG A 1 324 ? -16.015 -9.097 15.565 1.00 97.00 324 ARG A CA 1
ATOM 2529 C C . ARG A 1 324 ? -16.819 -8.861 16.843 1.00 97.00 324 ARG A C 1
ATOM 2531 O O . ARG A 1 324 ? -16.724 -9.648 17.786 1.00 97.00 324 ARG A O 1
ATOM 2538 N N . VAL A 1 325 ? -17.569 -7.760 16.861 1.00 95.94 325 VAL A N 1
ATOM 2539 C CA . VAL A 1 325 ? -18.435 -7.337 17.977 1.00 95.94 325 VAL A CA 1
ATOM 2540 C C . VAL A 1 325 ? -19.398 -8.460 18.372 1.00 95.94 325 VAL A C 1
ATOM 2542 O O . VAL A 1 325 ? -19.935 -9.152 17.505 1.00 95.94 325 VAL A O 1
ATOM 2545 N N . GLY A 1 326 ? -19.589 -8.657 19.676 1.00 93.56 326 GLY A N 1
ATOM 2546 C CA . GLY A 1 326 ? -20.480 -9.683 20.226 1.00 93.56 326 GLY A CA 1
ATOM 2547 C C . GLY A 1 326 ? -19.889 -11.094 20.226 1.00 93.56 326 GLY A C 1
ATOM 2548 O O . GLY A 1 326 ? -20.576 -12.068 20.530 1.00 93.56 326 GLY A O 1
ATOM 2549 N N . THR A 1 327 ? -18.609 -11.238 19.872 1.00 94.31 327 THR A N 1
ATOM 2550 C CA . THR A 1 327 ? -17.890 -12.513 19.949 1.00 94.31 327 THR A CA 1
ATOM 2551 C C . THR A 1 327 ? -16.836 -12.469 21.045 1.00 94.31 327 THR A C 1
ATOM 2553 O O . THR A 1 327 ? -16.294 -11.416 21.367 1.00 94.31 327 THR A O 1
ATOM 2556 N N . GLN A 1 328 ? -16.418 -13.643 21.524 1.00 91.94 328 GLN A N 1
ATOM 2557 C CA . GLN A 1 328 ? -15.300 -13.783 22.469 1.00 91.94 328 GLN A CA 1
ATOM 2558 C C . GLN A 1 328 ? -13.965 -13.169 21.990 1.00 91.94 328 GLN A C 1
ATOM 2560 O O . GLN A 1 328 ? -13.009 -13.095 22.759 1.00 91.94 328 GLN A O 1
ATOM 2565 N N . TYR A 1 329 ? -13.862 -12.778 20.714 1.00 96.44 329 TYR A N 1
ATOM 2566 C CA . TYR A 1 329 ? -12.661 -12.186 20.134 1.00 96.44 329 TYR A CA 1
ATOM 2567 C C . TYR A 1 329 ? -12.670 -10.657 20.118 1.00 96.44 329 TYR A C 1
ATOM 2569 O O . TYR A 1 329 ? -11.617 -10.079 19.865 1.00 96.44 329 TYR A O 1
ATOM 2577 N N . GLU A 1 330 ? -13.798 -9.996 20.394 1.00 97.06 330 GLU A N 1
ATOM 2578 C CA . GLU A 1 330 ? -13.947 -8.547 20.199 1.00 97.06 330 GLU A CA 1
ATOM 2579 C C . GLU A 1 330 ? -12.894 -7.728 20.953 1.00 97.06 330 GLU A C 1
ATOM 2581 O O . GLU A 1 330 ? -12.250 -6.857 20.374 1.00 97.06 330 GLU A O 1
ATOM 2586 N N . VAL A 1 331 ? -12.635 -8.077 22.218 1.00 97.06 331 VAL A N 1
ATOM 2587 C CA . VAL A 1 331 ? -11.640 -7.396 23.053 1.00 97.06 331 VAL A CA 1
ATOM 2588 C C . VAL A 1 331 ? -10.250 -7.559 22.443 1.00 97.06 331 VAL A C 1
ATOM 2590 O O . VAL A 1 331 ? -9.504 -6.591 22.340 1.00 97.06 331 VAL A O 1
ATOM 2593 N N . LYS A 1 332 ? -9.913 -8.765 21.969 1.00 97.38 332 LYS A N 1
ATOM 2594 C CA . LYS A 1 332 ? -8.629 -9.038 21.312 1.00 97.38 332 LYS A CA 1
ATOM 2595 C C . LYS A 1 332 ? -8.499 -8.283 19.987 1.00 97.38 332 LYS A C 1
ATOM 2597 O O . LYS A 1 332 ? -7.421 -7.777 19.690 1.00 97.38 332 LYS A O 1
ATOM 2602 N N . ASP A 1 333 ? -9.567 -8.211 19.198 1.00 98.12 333 ASP A N 1
ATOM 2603 C CA . ASP A 1 333 ? -9.577 -7.491 17.923 1.00 98.12 333 ASP A CA 1
ATOM 2604 C C . ASP A 1 333 ? -9.345 -5.991 18.147 1.00 98.12 333 ASP A C 1
ATOM 2606 O O . ASP A 1 333 ? -8.480 -5.398 17.500 1.00 98.12 333 ASP A O 1
ATOM 2610 N N . VAL A 1 334 ? -10.035 -5.400 19.127 1.00 98.06 334 VAL A N 1
ATOM 2611 C CA . VAL A 1 334 ? -9.837 -3.999 19.514 1.00 98.06 334 VAL A CA 1
ATOM 2612 C C . VAL A 1 334 ? -8.438 -3.765 20.077 1.00 98.06 334 VAL A C 1
ATOM 2614 O O . VAL A 1 334 ? -7.794 -2.793 19.693 1.00 98.06 334 VAL A O 1
ATOM 2617 N N . MET A 1 335 ? -7.928 -4.661 20.926 1.00 96.56 335 MET A N 1
ATOM 2618 C CA . MET A 1 335 ? -6.561 -4.571 21.444 1.00 96.56 335 MET A CA 1
ATOM 2619 C C . MET A 1 335 ? -5.529 -4.569 20.314 1.00 96.56 335 MET A C 1
ATOM 2621 O O . MET A 1 335 ? -4.615 -3.756 20.345 1.00 96.56 335 MET A O 1
ATOM 2625 N N . ASN A 1 336 ? -5.683 -5.412 19.288 1.00 95.69 336 ASN A N 1
ATOM 2626 C CA . ASN A 1 336 ? -4.769 -5.410 18.141 1.00 95.69 336 ASN A CA 1
ATOM 2627 C C . ASN A 1 336 ? -4.782 -4.056 17.412 1.00 95.69 336 ASN A C 1
ATOM 2629 O O . ASN A 1 336 ? -3.724 -3.543 17.049 1.00 95.69 336 ASN A O 1
ATOM 2633 N N . ILE A 1 337 ? -5.966 -3.461 17.222 1.00 96.25 337 ILE A N 1
ATOM 2634 C CA . ILE A 1 337 ? -6.110 -2.129 16.614 1.00 96.25 337 ILE A CA 1
ATOM 2635 C C . ILE A 1 337 ? -5.460 -1.060 17.494 1.00 96.25 337 ILE A C 1
ATOM 2637 O O . ILE A 1 337 ? -4.652 -0.272 17.004 1.00 96.25 337 ILE A O 1
ATOM 2641 N N . ALA A 1 338 ? -5.753 -1.062 18.795 1.00 95.50 338 ALA A N 1
ATOM 2642 C CA . ALA A 1 338 ? -5.176 -0.125 19.749 1.00 95.50 338 ALA A CA 1
ATOM 2643 C C . ALA A 1 338 ? -3.645 -0.259 19.824 1.00 95.50 338 ALA A C 1
ATOM 2645 O O . ALA A 1 338 ? -2.955 0.750 19.906 1.00 95.50 338 ALA A O 1
ATOM 2646 N N . THR A 1 339 ? -3.086 -1.470 19.722 1.00 94.19 339 THR A N 1
ATOM 2647 C CA . THR A 1 339 ? -1.630 -1.677 19.683 1.00 94.19 339 THR A CA 1
ATOM 2648 C C . THR A 1 339 ? -1.016 -1.035 18.444 1.00 94.19 339 THR A C 1
ATOM 2650 O O . THR A 1 339 ? -0.015 -0.342 18.574 1.00 94.19 339 THR A O 1
ATOM 2653 N N . MET A 1 340 ? -1.627 -1.194 17.264 1.00 93.06 340 MET A N 1
ATOM 2654 C CA . MET A 1 340 ? -1.135 -0.554 16.034 1.00 93.06 340 MET A CA 1
ATOM 2655 C C . MET A 1 340 ? -1.168 0.984 16.105 1.00 93.06 340 MET A C 1
ATOM 2657 O O . MET A 1 340 ? -0.360 1.634 15.447 1.00 93.06 340 MET A O 1
ATOM 2661 N N . ILE A 1 341 ? -2.088 1.558 16.888 1.00 92.25 341 ILE A N 1
ATOM 2662 C CA . ILE A 1 341 ? -2.229 3.009 17.087 1.00 92.25 341 ILE A CA 1
ATOM 2663 C C . ILE A 1 341 ? -1.221 3.534 18.125 1.00 92.25 341 ILE A C 1
ATOM 2665 O O . ILE A 1 341 ? -0.558 4.542 17.895 1.00 92.25 341 ILE A O 1
ATOM 2669 N N . VAL A 1 342 ? -1.092 2.849 19.264 1.00 91.31 342 VAL A N 1
ATOM 2670 C CA . VAL A 1 342 ? -0.287 3.306 20.412 1.00 91.31 342 VAL A CA 1
ATOM 2671 C C . VAL A 1 342 ? 1.201 2.954 20.262 1.00 91.31 342 VAL A C 1
ATOM 2673 O O . VAL A 1 342 ? 2.059 3.676 20.769 1.00 91.31 342 VAL A O 1
ATOM 2676 N N . ASP A 1 343 ? 1.525 1.860 19.566 1.00 90.25 343 ASP A N 1
ATOM 2677 C CA . ASP A 1 343 ? 2.893 1.377 19.335 1.00 90.25 343 ASP A CA 1
A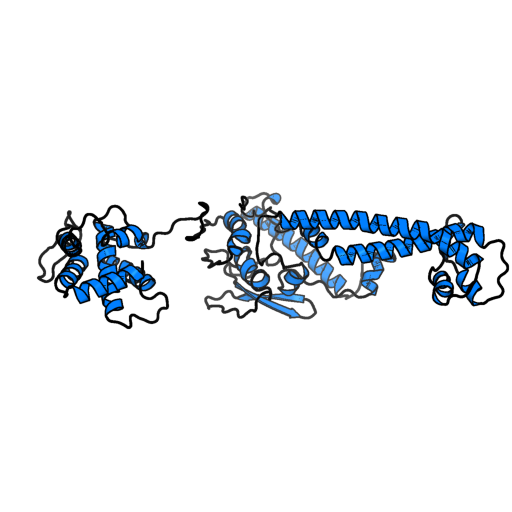TOM 2678 C C . ASP A 1 343 ? 3.161 1.116 17.837 1.00 90.25 343 ASP A C 1
ATOM 2680 O O . ASP A 1 343 ? 3.337 -0.031 17.413 1.00 90.25 343 ASP A O 1
ATOM 2684 N N . PRO A 1 344 ? 3.210 2.172 17.003 1.00 85.38 344 PRO A N 1
ATOM 2685 C CA . PRO A 1 344 ? 3.404 2.028 15.557 1.00 85.38 344 PRO A CA 1
ATOM 2686 C C . PRO A 1 344 ? 4.776 1.444 15.181 1.00 85.38 344 PRO A C 1
ATOM 2688 O O . PRO A 1 344 ? 4.924 0.856 14.110 1.00 85.38 344 PRO A O 1
ATOM 2691 N N . ASP A 1 345 ? 5.778 1.591 16.055 1.00 86.31 345 ASP A N 1
ATOM 2692 C CA . ASP A 1 345 ? 7.141 1.087 15.846 1.00 86.31 345 ASP A CA 1
ATOM 2693 C C . ASP A 1 345 ? 7.340 -0.356 16.351 1.00 86.31 345 ASP A C 1
ATOM 2695 O O . ASP A 1 345 ? 8.399 -0.943 16.113 1.00 86.31 345 ASP A O 1
ATOM 2699 N N . GLY A 1 346 ? 6.371 -0.921 17.080 1.00 86.50 346 GLY A N 1
ATOM 2700 C CA . GLY A 1 346 ? 6.479 -2.253 17.681 1.00 86.50 346 GLY A CA 1
ATOM 2701 C C . GLY A 1 346 ? 7.569 -2.365 18.755 1.00 86.50 346 GLY A C 1
ATOM 2702 O O . GLY A 1 346 ? 8.171 -3.430 18.913 1.00 86.50 346 GLY A O 1
ATOM 2703 N N . LYS A 1 347 ? 7.883 -1.271 19.463 1.00 86.88 347 LYS A N 1
ATOM 2704 C CA . LYS A 1 347 ? 8.919 -1.238 20.518 1.00 86.88 347 LYS A CA 1
ATOM 2705 C C . LYS A 1 347 ? 8.379 -1.638 21.892 1.00 86.88 347 LYS A C 1
ATOM 2707 O O . LYS A 1 347 ? 9.151 -1.703 22.849 1.00 86.88 347 LYS A O 1
ATOM 2712 N N . GLY A 1 348 ? 7.081 -1.901 21.992 1.00 84.88 348 GLY A N 1
ATOM 2713 C CA . GLY A 1 348 ? 6.370 -2.147 23.234 1.00 84.88 348 GLY A CA 1
ATOM 2714 C C . GLY A 1 348 ? 5.950 -0.861 23.950 1.00 84.88 348 GLY A C 1
ATOM 2715 O O . GLY A 1 348 ? 6.476 0.230 23.723 1.00 84.88 348 GLY A O 1
ATOM 2716 N N . LEU A 1 349 ? 4.991 -1.013 24.866 1.00 85.00 349 LEU A N 1
ATOM 2717 C CA . LEU A 1 349 ? 4.476 0.066 25.710 1.00 85.00 349 LEU A CA 1
ATOM 2718 C C . LEU A 1 349 ? 5.415 0.274 26.904 1.00 85.00 349 LEU A C 1
ATOM 2720 O O . LEU A 1 349 ? 5.397 -0.507 27.862 1.00 85.00 349 LEU A O 1
ATOM 2724 N N . ASN A 1 350 ? 6.252 1.309 26.838 1.00 80.88 350 ASN A N 1
ATOM 2725 C CA . ASN A 1 350 ? 7.377 1.481 27.760 1.00 80.88 350 ASN A CA 1
ATOM 2726 C C . ASN A 1 350 ? 7.034 2.331 28.991 1.00 80.88 350 ASN A C 1
ATOM 2728 O O . ASN A 1 350 ? 7.623 2.116 30.048 1.00 80.88 350 ASN A O 1
ATOM 2732 N N . ASP A 1 351 ? 6.054 3.230 28.887 1.00 86.88 351 ASP A N 1
ATOM 2733 C CA . ASP A 1 351 ? 5.626 4.098 29.992 1.00 86.88 351 ASP A CA 1
ATOM 2734 C C . ASP A 1 351 ? 4.207 3.758 30.494 1.00 86.88 351 ASP A C 1
ATOM 2736 O O . ASP A 1 351 ? 3.357 3.258 29.750 1.00 86.88 351 ASP A O 1
ATOM 2740 N N . HIS A 1 352 ? 3.940 4.053 31.769 1.00 87.19 352 HIS A N 1
ATOM 2741 C CA . HIS A 1 352 ? 2.632 3.956 32.422 1.00 87.19 352 HIS A CA 1
ATOM 2742 C C . HIS A 1 352 ? 1.544 4.691 31.638 1.00 87.19 352 HIS A C 1
ATOM 2744 O O . HIS A 1 352 ? 0.454 4.149 31.448 1.00 87.19 352 HIS A O 1
ATOM 2750 N N . TRP A 1 353 ? 1.849 5.884 31.119 1.00 90.06 353 TRP A N 1
ATOM 2751 C CA . TRP A 1 353 ? 0.897 6.676 30.334 1.00 90.06 353 TRP A CA 1
ATOM 2752 C C . TRP A 1 353 ? 0.469 5.964 29.050 1.00 90.06 353 TRP A C 1
ATOM 2754 O O . TRP A 1 353 ? -0.712 5.962 28.713 1.00 90.06 353 TRP A O 1
ATOM 2764 N N . GLN A 1 354 ? 1.400 5.286 28.372 1.00 89.25 354 GLN A N 1
ATOM 2765 C CA . GLN A 1 354 ? 1.099 4.516 27.163 1.00 89.25 354 GLN A CA 1
ATOM 2766 C C . GLN A 1 354 ? 0.273 3.266 27.484 1.00 89.25 354 GLN A C 1
ATOM 2768 O O . GLN A 1 354 ? -0.689 2.970 26.782 1.00 89.25 354 GLN A O 1
ATOM 2773 N N . LYS A 1 355 ? 0.608 2.547 28.565 1.00 92.50 355 LYS A N 1
ATOM 2774 C CA . LYS A 1 355 ? -0.138 1.352 29.003 1.00 92.50 355 LYS A CA 1
ATOM 2775 C C . LYS A 1 355 ? -1.569 1.691 29.407 1.00 92.50 355 LYS A C 1
ATOM 2777 O O . LYS A 1 355 ? -2.509 1.017 28.990 1.00 92.50 355 LYS A O 1
ATOM 2782 N N . THR A 1 356 ? -1.730 2.755 30.185 1.00 92.69 356 THR A N 1
ATOM 2783 C CA . THR A 1 356 ? -3.044 3.206 30.650 1.00 92.69 356 THR A CA 1
ATOM 2784 C C . THR A 1 356 ? -3.850 3.809 29.500 1.00 92.69 356 THR A C 1
ATOM 2786 O O . THR A 1 356 ? -5.031 3.510 29.359 1.00 92.69 356 THR A O 1
ATOM 2789 N N . GLY A 1 357 ? -3.206 4.579 28.614 1.00 93.31 357 GLY A N 1
ATOM 2790 C CA . GLY A 1 357 ? -3.826 5.104 27.396 1.00 93.31 357 GLY A CA 1
ATOM 2791 C C . GLY A 1 357 ? -4.293 3.999 26.445 1.00 93.31 357 GLY A C 1
ATOM 2792 O O . GLY A 1 357 ? -5.390 4.083 25.908 1.00 93.31 357 GLY A O 1
ATOM 2793 N N . PHE A 1 358 ? -3.519 2.921 26.294 1.00 95.06 358 PHE A N 1
ATOM 2794 C CA . PHE A 1 358 ? -3.916 1.733 25.534 1.00 95.06 358 PHE A CA 1
ATOM 2795 C C . PHE A 1 358 ? -5.167 1.053 26.113 1.00 95.06 358 PHE A C 1
ATOM 2797 O O . PHE A 1 358 ? -6.092 0.718 25.365 1.00 95.06 358 PHE A O 1
ATOM 2804 N N . ALA A 1 359 ? -5.216 0.861 27.436 1.00 94.94 359 ALA A N 1
ATOM 2805 C CA . ALA A 1 359 ? -6.370 0.262 28.105 1.00 94.94 359 ALA A CA 1
ATOM 2806 C C . ALA A 1 359 ? -7.625 1.139 27.946 1.00 94.94 359 ALA A C 1
ATOM 2808 O O . ALA A 1 359 ? -8.697 0.635 27.605 1.00 94.94 359 ALA A O 1
ATOM 2809 N N . LEU A 1 360 ? -7.466 2.455 28.113 1.00 96.06 360 LEU A N 1
ATOM 2810 C CA . LEU A 1 360 ? -8.529 3.434 27.918 1.00 96.06 360 LEU A CA 1
ATOM 2811 C C . LEU A 1 360 ? -9.045 3.441 26.472 1.00 96.06 360 LEU A C 1
ATOM 2813 O O . LEU A 1 360 ? -10.249 3.328 26.250 1.00 96.06 360 LEU A O 1
ATOM 2817 N N . LEU A 1 361 ? -8.143 3.502 25.488 1.00 97.12 361 LEU A N 1
ATOM 2818 C CA . LEU A 1 361 ? -8.493 3.487 24.066 1.00 97.12 361 LEU A CA 1
ATOM 2819 C C . LEU A 1 361 ? -9.266 2.217 23.693 1.00 97.12 361 LEU A C 1
ATOM 2821 O O . LEU A 1 361 ? -10.277 2.292 22.999 1.00 97.12 361 LEU A O 1
ATOM 2825 N N . THR A 1 362 ? -8.828 1.060 24.198 1.00 97.69 362 THR A N 1
ATOM 2826 C CA . THR A 1 362 ? -9.509 -0.227 23.986 1.00 97.69 362 THR A CA 1
ATOM 2827 C C . THR A 1 362 ? -10.955 -0.176 24.486 1.00 97.69 362 THR A C 1
ATOM 2829 O O . THR A 1 362 ? -11.882 -0.572 23.780 1.00 97.69 362 THR A O 1
ATOM 2832 N N . SER A 1 363 ? -11.162 0.355 25.691 1.00 97.31 363 SER A N 1
ATOM 2833 C CA . SER A 1 363 ? -12.487 0.488 26.300 1.00 97.31 363 SER A CA 1
ATOM 2834 C C . SER A 1 363 ? -13.400 1.454 25.536 1.00 97.31 363 SER A C 1
ATOM 2836 O O . SER A 1 363 ? -14.562 1.137 25.278 1.00 97.31 363 SER A O 1
ATOM 2838 N N . ILE A 1 364 ? -12.878 2.608 25.109 1.00 97.62 364 ILE A N 1
ATOM 2839 C CA . ILE A 1 364 ? -13.663 3.609 24.370 1.00 97.62 364 ILE A CA 1
ATOM 2840 C C . ILE A 1 364 ? -14.025 3.103 22.974 1.00 97.62 364 ILE A C 1
ATOM 2842 O O . ILE A 1 364 ? -15.157 3.306 22.544 1.00 97.62 364 ILE A O 1
ATOM 2846 N N . ILE A 1 365 ? -13.122 2.402 22.277 1.00 98.31 365 ILE A N 1
ATOM 2847 C CA . ILE A 1 365 ? -13.449 1.776 20.988 1.00 98.31 365 ILE A CA 1
ATOM 2848 C C . ILE A 1 365 ? -14.617 0.795 21.153 1.00 98.31 365 ILE A C 1
ATOM 2850 O O . ILE A 1 365 ? -15.572 0.863 20.381 1.00 98.31 365 ILE A O 1
ATOM 2854 N N . LEU A 1 366 ? -14.578 -0.081 22.166 1.00 98.19 366 LEU A N 1
ATOM 2855 C CA . LEU A 1 366 ? -15.689 -0.997 22.449 1.00 98.19 366 LEU A CA 1
ATOM 2856 C C . LEU A 1 366 ? -16.982 -0.225 22.739 1.00 98.19 366 LEU A C 1
ATOM 2858 O O . LEU A 1 366 ? -18.018 -0.526 22.149 1.00 98.19 366 LEU A O 1
ATOM 2862 N N . HIS A 1 367 ? -16.922 0.808 23.584 1.00 98.12 367 HIS A N 1
ATOM 2863 C CA . HIS A 1 367 ? -18.084 1.642 23.890 1.00 98.12 367 HIS A CA 1
ATOM 2864 C C . HIS A 1 367 ? -18.688 2.269 22.633 1.00 98.12 367 HIS A C 1
ATOM 2866 O O . HIS A 1 367 ? -19.894 2.185 22.420 1.00 98.12 367 HIS A O 1
ATOM 2872 N N . VAL A 1 368 ? -17.852 2.834 21.764 1.00 98.06 368 VAL A N 1
ATOM 2873 C CA . VAL A 1 368 ? -18.281 3.436 20.501 1.00 98.06 368 VAL A CA 1
ATOM 2874 C C . VAL A 1 368 ? -18.938 2.409 19.581 1.00 98.06 368 VAL A C 1
ATOM 2876 O O . VAL A 1 368 ? -19.990 2.691 19.012 1.00 98.06 368 VAL A O 1
ATOM 2879 N N . LEU A 1 369 ? -18.372 1.206 19.468 1.00 98.06 369 LEU A N 1
ATOM 2880 C CA . LEU A 1 369 ? -18.918 0.143 18.621 1.00 98.06 369 LEU A CA 1
ATOM 2881 C C . LEU A 1 369 ? -20.309 -0.328 19.066 1.00 98.06 369 LEU A C 1
ATOM 2883 O O . LEU A 1 369 ? -21.150 -0.619 18.208 1.00 98.06 369 LEU A O 1
ATOM 2887 N N . TYR A 1 370 ? -20.563 -0.379 20.375 1.00 97.44 370 TYR A N 1
ATOM 2888 C CA . TYR A 1 370 ? -21.856 -0.794 20.922 1.00 97.44 370 TYR A CA 1
ATOM 2889 C C . TYR A 1 370 ? -22.882 0.341 20.985 1.00 97.44 370 TYR A C 1
ATOM 2891 O O . TYR A 1 370 ? -24.034 0.137 20.612 1.00 97.44 370 TYR A O 1
ATOM 2899 N N . ALA A 1 371 ? -22.480 1.526 21.443 1.00 96.25 371 ALA A N 1
ATOM 2900 C CA . ALA A 1 371 ? -23.412 2.551 21.908 1.00 96.25 371 ALA A CA 1
ATOM 2901 C C . ALA A 1 371 ? -23.501 3.793 21.017 1.00 96.25 371 ALA A C 1
ATOM 2903 O O . ALA A 1 371 ? -24.503 4.508 21.064 1.00 96.25 371 ALA A O 1
ATOM 2904 N N . MET A 1 372 ? -22.470 4.078 20.217 1.00 96.06 372 MET A N 1
ATOM 2905 C CA . MET A 1 372 ? -22.381 5.345 19.494 1.00 96.06 372 MET A CA 1
ATOM 2906 C C . MET A 1 372 ? -22.766 5.193 18.014 1.00 96.06 372 MET A C 1
ATOM 2908 O O . MET A 1 372 ? -22.502 4.156 17.397 1.00 96.06 372 MET A O 1
ATOM 2912 N N . PRO A 1 373 ? -23.371 6.232 17.405 1.00 95.00 373 PRO A N 1
ATOM 2913 C CA . PRO A 1 373 ? -23.737 6.203 15.991 1.00 95.00 373 PRO A CA 1
ATOM 2914 C C . PRO A 1 373 ? -22.520 6.295 15.054 1.00 95.00 373 PRO A C 1
ATOM 2916 O O . PRO A 1 373 ? -22.501 5.641 14.013 1.00 95.00 373 PRO A O 1
ATOM 2919 N N . ASP A 1 374 ? -21.496 7.082 15.408 1.00 96.50 374 ASP A N 1
ATOM 2920 C CA . ASP A 1 374 ? -20.265 7.220 14.616 1.00 96.50 374 ASP A CA 1
ATOM 2921 C C . ASP A 1 374 ? -19.227 6.166 15.028 1.00 96.50 374 ASP A C 1
ATOM 2923 O O . ASP A 1 374 ? -18.388 6.398 15.896 1.00 96.50 374 ASP A O 1
ATOM 2927 N N . LYS A 1 375 ? -19.283 4.991 14.395 1.00 97.06 375 LYS A N 1
ATOM 2928 C CA . LYS A 1 375 ? -18.429 3.828 14.698 1.00 97.06 375 LYS A CA 1
ATOM 2929 C C . LYS A 1 375 ? -17.062 3.886 14.008 1.00 97.06 375 LYS A C 1
ATOM 2931 O O . LYS A 1 375 ? -16.611 2.920 13.394 1.00 97.06 375 LYS A O 1
ATOM 2936 N N . THR A 1 376 ? -16.406 5.039 14.082 1.00 96.25 376 THR A N 1
ATOM 2937 C CA . THR A 1 376 ? -15.101 5.304 13.454 1.00 96.25 376 THR A CA 1
ATOM 2938 C C . THR A 1 376 ? -14.092 5.822 14.475 1.00 96.25 376 THR A C 1
ATOM 2940 O O . THR A 1 376 ? -14.465 6.245 15.568 1.00 96.25 376 THR A O 1
ATOM 2943 N N . LEU A 1 377 ? -12.801 5.861 14.120 1.00 94.50 377 LEU A N 1
ATOM 2944 C CA . LEU A 1 377 ? -11.781 6.489 14.975 1.00 94.50 377 LEU A CA 1
ATOM 2945 C C . LEU A 1 377 ? -12.057 7.980 15.239 1.00 94.50 377 LEU A C 1
ATOM 2947 O O . LEU A 1 377 ? -11.714 8.485 16.304 1.00 94.50 377 LEU A O 1
ATOM 2951 N N . ARG A 1 378 ? -12.749 8.671 14.321 1.00 93.94 378 ARG A N 1
ATOM 2952 C CA . ARG A 1 378 ? -13.245 10.032 14.569 1.00 93.94 378 ARG A CA 1
ATOM 2953 C C . ARG A 1 378 ? -14.272 10.042 15.700 1.00 93.94 378 ARG A C 1
ATOM 2955 O O . ARG A 1 378 ? -14.177 10.889 16.578 1.00 93.94 378 ARG A O 1
ATOM 2962 N N . GLY A 1 379 ? -15.223 9.106 15.695 1.00 95.81 379 GLY A N 1
ATOM 2963 C CA . GLY A 1 379 ? -16.205 8.960 16.772 1.00 95.81 379 GLY A CA 1
ATOM 2964 C C . GLY A 1 379 ? -15.560 8.645 18.124 1.00 95.81 379 GLY A C 1
ATOM 2965 O O . GLY A 1 379 ? -15.958 9.208 19.139 1.00 95.81 379 GLY A O 1
ATOM 2966 N N . VAL A 1 380 ? -14.501 7.829 18.127 1.00 96.25 380 VAL A N 1
ATOM 2967 C CA . VAL A 1 380 ? -13.673 7.550 19.317 1.00 96.25 380 VAL A CA 1
ATOM 2968 C C . VAL A 1 380 ? -13.024 8.823 19.859 1.00 96.25 380 VAL A C 1
ATOM 2970 O O . VAL A 1 380 ? -13.169 9.120 21.042 1.00 96.25 380 VAL A O 1
ATOM 2973 N N . ALA A 1 381 ? -12.366 9.607 19.002 1.00 93.56 381 ALA A N 1
ATOM 2974 C CA . ALA A 1 381 ? -11.762 10.882 19.392 1.00 93.56 381 ALA A CA 1
ATOM 2975 C C . ALA A 1 381 ? -12.808 11.909 19.863 1.00 93.56 381 ALA A C 1
ATOM 2977 O O . ALA A 1 381 ? -12.560 12.672 20.798 1.00 93.56 381 ALA A O 1
ATOM 2978 N N . ALA A 1 382 ? -13.982 11.929 19.229 1.00 93.31 382 ALA A N 1
ATOM 2979 C CA . ALA A 1 382 ? -15.067 12.843 19.561 1.00 93.31 382 ALA A CA 1
ATOM 2980 C C . ALA A 1 382 ? -15.730 12.514 20.905 1.00 93.31 382 ALA A C 1
ATOM 2982 O O . ALA A 1 382 ? -16.199 13.428 21.570 1.00 93.31 382 ALA A O 1
ATOM 2983 N N . TYR A 1 383 ? -15.744 11.246 21.327 1.00 94.75 383 TYR A N 1
ATOM 2984 C CA . TYR A 1 383 ? -16.453 10.817 22.534 1.00 94.75 383 TYR A CA 1
ATOM 2985 C C . TYR A 1 383 ? -15.989 11.540 23.809 1.00 94.75 383 TYR A C 1
ATOM 2987 O O . TYR A 1 383 ? -16.816 12.038 24.566 1.00 94.75 383 TYR A O 1
ATOM 2995 N N . LEU A 1 384 ? -14.672 11.640 24.038 1.00 88.25 384 LEU A N 1
ATOM 2996 C CA . LEU A 1 384 ? -14.129 12.359 25.202 1.00 88.25 384 LEU A CA 1
ATOM 2997 C C . LEU A 1 384 ? -14.012 13.876 24.991 1.00 88.25 384 LEU A C 1
ATOM 2999 O O . LEU A 1 384 ? -13.804 14.602 25.958 1.00 88.25 384 LEU A O 1
ATOM 3003 N N . ASN A 1 385 ? -14.132 14.352 23.748 1.00 87.62 385 ASN A N 1
ATOM 3004 C CA . ASN A 1 385 ? -14.054 15.774 23.390 1.0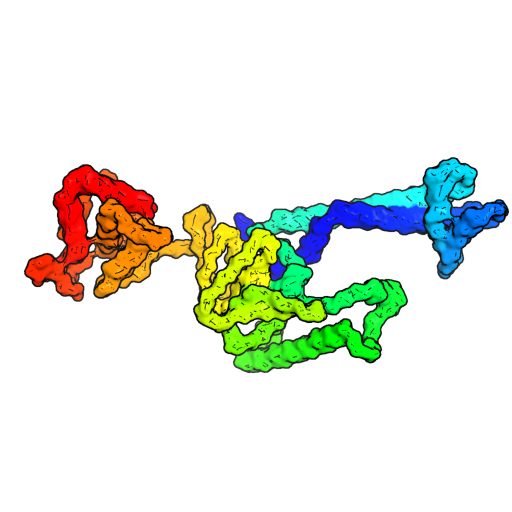0 87.62 385 ASN A CA 1
ATOM 3005 C C . ASN A 1 385 ? -15.427 16.372 23.053 1.00 87.62 385 ASN A C 1
ATOM 3007 O O . ASN A 1 385 ? -15.503 17.404 22.384 1.00 87.62 385 ASN A O 1
ATOM 3011 N N . ASP A 1 386 ? -16.511 15.718 23.469 1.00 87.56 386 ASP A N 1
ATOM 3012 C CA . ASP A 1 386 ? -17.864 16.206 23.237 1.00 87.56 386 ASP A CA 1
ATOM 3013 C C . ASP A 1 386 ? -18.062 17.529 24.005 1.00 87.56 386 ASP A C 1
ATOM 3015 O O . ASP A 1 386 ? -18.015 17.536 25.239 1.00 87.56 386 ASP A O 1
ATOM 3019 N N . PRO A 1 387 ? -18.291 18.661 23.307 1.00 85.62 387 PRO A N 1
ATOM 3020 C CA . PRO A 1 387 ? -18.412 19.974 23.939 1.00 85.62 387 PRO A CA 1
ATOM 3021 C C . PRO A 1 387 ? -19.662 20.108 24.819 1.00 85.62 387 PRO A C 1
ATOM 3023 O O . PRO A 1 387 ? -19.809 21.108 25.516 1.00 85.62 387 PRO A O 1
ATOM 3026 N N . THR A 1 388 ? -20.581 19.141 24.765 1.00 88.44 388 THR A N 1
ATOM 3027 C CA . THR A 1 388 ? -21.779 19.105 25.610 1.00 88.44 388 THR A CA 1
ATOM 3028 C C . THR A 1 388 ? -21.539 18.446 26.969 1.00 88.44 388 THR A C 1
ATOM 3030 O O . THR A 1 388 ? -22.418 18.496 27.830 1.00 88.44 388 THR A O 1
ATOM 3033 N N . LEU A 1 389 ? -20.373 17.824 27.184 1.00 87.81 389 LEU A N 1
ATOM 3034 C CA . LEU A 1 389 ? -20.004 17.241 28.471 1.00 87.81 389 LEU A CA 1
ATOM 3035 C C . LEU A 1 389 ? -19.615 18.335 29.471 1.00 87.81 389 LEU A C 1
ATOM 3037 O O . LEU A 1 389 ? -18.730 19.144 29.205 1.00 87.81 389 LEU A O 1
ATOM 3041 N N . GLU A 1 390 ? -20.227 18.316 30.658 1.00 87.50 390 GLU A N 1
ATOM 3042 C CA . GLU A 1 390 ? -19.832 19.191 31.774 1.00 87.50 390 GLU A CA 1
ATOM 3043 C C . GLU A 1 390 ? -18.432 18.841 32.304 1.00 87.50 390 GLU A C 1
ATOM 3045 O O . GLU A 1 390 ? -17.665 19.718 32.699 1.00 87.50 390 GLU A O 1
ATOM 3050 N N . SER A 1 391 ? -18.088 17.552 32.292 1.00 90.56 391 SER A N 1
ATOM 3051 C CA . SER A 1 391 ? -16.762 17.032 32.619 1.00 90.56 391 SER A CA 1
ATOM 3052 C C . SER A 1 391 ? -16.534 15.685 31.929 1.00 90.56 391 SER A C 1
ATOM 3054 O O . SER A 1 391 ? -17.479 15.010 31.513 1.00 90.56 391 SER A O 1
ATOM 3056 N N . VAL A 1 392 ? -15.273 15.253 31.838 1.00 91.25 392 VAL A N 1
ATOM 3057 C CA . VAL A 1 392 ? -14.937 13.930 31.280 1.00 91.25 392 VAL A CA 1
ATOM 3058 C C . VAL A 1 392 ? -15.476 12.792 32.158 1.00 91.25 392 VAL A C 1
ATOM 3060 O O . VAL A 1 392 ? -15.773 11.710 31.657 1.00 91.25 392 VAL A O 1
ATOM 3063 N N . ASP A 1 393 ? -15.678 13.036 33.454 1.00 94.56 393 ASP A N 1
ATOM 3064 C CA . ASP A 1 393 ? -16.230 12.033 34.371 1.00 94.56 393 ASP A CA 1
ATOM 3065 C C . ASP A 1 393 ? -17.652 11.633 33.983 1.00 94.56 393 ASP A C 1
ATOM 3067 O O . ASP A 1 393 ? -17.979 10.447 34.021 1.00 94.56 393 ASP A O 1
ATOM 3071 N N . VAL A 1 394 ? -18.441 12.574 33.454 1.00 94.94 394 VAL A N 1
ATOM 3072 C CA . VAL A 1 394 ? -19.766 12.286 32.890 1.00 94.94 394 VAL A CA 1
ATOM 3073 C C . VAL A 1 394 ? -19.673 11.287 31.730 1.00 94.94 394 VAL A C 1
ATOM 3075 O O . VAL A 1 394 ? -20.548 10.436 31.586 1.00 94.94 394 VAL A O 1
ATOM 3078 N N . ALA A 1 395 ? -18.617 11.329 30.910 1.00 95.38 395 ALA A N 1
ATOM 3079 C CA . ALA A 1 395 ? -18.423 10.338 29.849 1.00 95.38 395 ALA A CA 1
ATOM 3080 C C . ALA A 1 395 ? -18.153 8.941 30.430 1.00 95.38 395 ALA A C 1
ATOM 3082 O O . ALA A 1 395 ? -18.773 7.968 30.007 1.00 95.38 395 ALA A O 1
ATOM 3083 N N . PHE A 1 396 ? -17.298 8.824 31.448 1.00 97.00 396 PHE A N 1
ATOM 3084 C CA . PHE A 1 396 ? -17.037 7.535 32.101 1.00 97.00 396 PHE A CA 1
ATOM 3085 C C . PHE A 1 396 ? -18.261 6.993 32.854 1.00 97.00 396 PHE A C 1
ATOM 3087 O O . PHE A 1 396 ? -18.526 5.791 32.826 1.00 97.00 396 PHE A O 1
ATOM 3094 N N . GLU A 1 397 ? -19.056 7.862 33.473 1.00 96.44 397 GLU A N 1
ATOM 3095 C CA . GLU A 1 397 ? -20.341 7.488 34.067 1.00 96.44 397 GLU A CA 1
ATOM 3096 C C . GLU A 1 397 ? -21.325 6.987 33.005 1.00 96.44 397 GLU A C 1
ATOM 3098 O O . GLU A 1 397 ? -21.914 5.917 33.180 1.00 96.44 397 GLU A O 1
ATOM 3103 N N . ARG A 1 398 ? -21.435 7.680 31.860 1.00 96.00 398 ARG A N 1
ATOM 3104 C CA . ARG A 1 398 ? -22.225 7.218 30.705 1.00 96.00 398 ARG A CA 1
ATOM 3105 C C . ARG A 1 398 ? -21.759 5.844 30.226 1.00 96.00 398 ARG A C 1
ATOM 3107 O O . ARG A 1 398 ? -22.602 4.983 29.973 1.00 96.00 398 ARG A O 1
ATOM 3114 N N . MET A 1 399 ? -20.448 5.591 30.152 1.00 97.31 399 MET A N 1
ATOM 3115 C CA . MET A 1 399 ? -19.909 4.270 29.798 1.00 97.31 399 MET A CA 1
ATOM 3116 C C . MET A 1 399 ? -20.391 3.168 30.747 1.00 97.31 399 MET A C 1
ATOM 3118 O O . MET A 1 399 ? -20.685 2.073 30.280 1.00 97.31 399 MET A O 1
ATOM 3122 N N . MET A 1 400 ? -20.500 3.443 32.051 1.00 96.00 400 MET A N 1
ATOM 3123 C CA . MET A 1 400 ? -20.982 2.469 33.040 1.00 96.00 400 MET A CA 1
ATOM 3124 C C . MET A 1 400 ? -22.507 2.311 33.073 1.00 96.00 400 MET A C 1
ATOM 3126 O O . MET A 1 400 ? -22.985 1.283 33.538 1.00 96.00 400 MET A O 1
ATOM 3130 N N . GLN A 1 401 ? -23.267 3.319 32.642 1.00 95.50 401 GLN A N 1
ATOM 3131 C CA . GLN A 1 401 ? -24.738 3.303 32.659 1.00 95.50 401 GLN A CA 1
ATOM 3132 C C . GLN A 1 401 ? -25.352 2.787 31.354 1.00 95.50 401 GLN A C 1
ATOM 3134 O O . GLN A 1 401 ? -26.532 2.450 31.315 1.00 95.50 401 GLN A O 1
ATOM 3139 N N . THR A 1 402 ? -24.570 2.743 30.277 1.00 97.19 402 THR A N 1
ATOM 3140 C CA . THR A 1 402 ? -25.046 2.285 28.973 1.00 97.19 402 THR A CA 1
ATOM 3141 C C . THR A 1 402 ? -25.192 0.766 28.952 1.00 97.19 402 THR A C 1
ATOM 3143 O O . THR A 1 402 ? -24.224 0.049 29.196 1.00 97.19 402 THR A O 1
ATOM 3146 N N . GLU A 1 403 ? -26.380 0.271 28.601 1.00 96.44 403 GLU A N 1
ATOM 3147 C CA . GLU A 1 403 ? -26.600 -1.150 28.318 1.00 96.44 403 GLU A CA 1
ATOM 3148 C C . GLU A 1 403 ? -26.017 -1.491 26.935 1.00 96.44 403 GLU A C 1
ATOM 3150 O O . GLU A 1 403 ? -26.563 -1.105 25.903 1.00 96.44 403 GLU A O 1
ATOM 3155 N N . HIS A 1 404 ? -24.878 -2.189 26.908 1.00 96.50 404 HIS A N 1
ATOM 3156 C CA . HIS A 1 404 ? -24.243 -2.680 25.673 1.00 96.50 404 HIS A CA 1
ATOM 3157 C C . HIS A 1 404 ? -24.855 -4.005 25.195 1.00 96.50 404 HIS A C 1
ATOM 3159 O O . HIS A 1 404 ? -24.721 -4.351 24.023 1.00 96.50 404 HIS A O 1
ATOM 3165 N N . ASP A 1 405 ? -25.538 -4.720 26.091 1.00 95.00 405 ASP A N 1
ATOM 3166 C CA . ASP A 1 405 ? -26.291 -5.948 25.823 1.00 95.00 405 ASP A CA 1
ATOM 3167 C C . ASP A 1 405 ? -27.743 -5.835 26.333 1.00 95.00 405 ASP A C 1
ATOM 3169 O O . ASP A 1 405 ? -28.097 -6.455 27.340 1.00 95.00 405 ASP A O 1
ATOM 3173 N N . PRO A 1 406 ? -28.590 -5.005 25.693 1.00 91.88 406 PRO A N 1
ATOM 3174 C CA . PRO A 1 406 ? -29.966 -4.784 26.147 1.00 91.88 406 PRO A CA 1
ATOM 3175 C C . PRO A 1 406 ? -30.842 -6.048 26.065 1.00 91.88 406 PRO A C 1
ATOM 3177 O O . PRO A 1 406 ? -31.796 -6.179 26.830 1.00 91.88 406 PRO A O 1
ATOM 3180 N N . ASP A 1 407 ? -30.500 -6.980 25.169 1.00 91.12 407 ASP A N 1
ATOM 3181 C CA . ASP A 1 407 ? -31.235 -8.229 24.927 1.00 91.12 407 ASP A CA 1
ATOM 3182 C C . ASP A 1 407 ? -30.694 -9.423 25.737 1.00 91.12 407 ASP A C 1
ATOM 3184 O O . ASP A 1 407 ? -31.205 -10.536 25.613 1.00 91.12 407 ASP A O 1
ATOM 3188 N N . GLU A 1 408 ? -29.666 -9.209 26.566 1.00 88.38 408 GLU A N 1
ATOM 3189 C CA . GLU A 1 408 ? -29.040 -10.227 27.423 1.00 88.38 408 GLU A CA 1
ATOM 3190 C C . GLU A 1 408 ? -28.456 -11.441 26.672 1.00 88.38 408 GLU A C 1
ATOM 3192 O O . GLU A 1 408 ? -28.326 -12.541 27.221 1.00 88.38 408 GLU A O 1
ATOM 3197 N N . GLN A 1 409 ? -28.080 -11.258 25.407 1.00 89.88 409 GLN A N 1
ATOM 3198 C CA . GLN A 1 409 ? -27.659 -12.349 24.523 1.00 89.88 409 GLN A CA 1
ATOM 3199 C C . GLN A 1 409 ? -26.249 -12.874 24.826 1.00 89.88 409 GLN A C 1
ATOM 3201 O O . GLN A 1 409 ? -25.945 -14.023 24.496 1.00 89.88 409 GLN A O 1
ATOM 3206 N N . TYR A 1 410 ? -25.378 -12.071 25.446 1.00 89.38 410 TYR A N 1
ATOM 3207 C CA . TYR A 1 410 ? -23.972 -12.435 25.646 1.00 89.38 410 TYR A CA 1
ATOM 3208 C C . TYR A 1 410 ? -23.686 -13.065 27.009 1.00 89.38 410 TYR A C 1
ATOM 3210 O O . TYR A 1 410 ? -22.601 -13.615 27.214 1.00 89.38 410 TYR A O 1
ATOM 3218 N N . GLY A 1 411 ? -24.638 -13.028 27.948 1.00 90.56 411 GLY A N 1
ATOM 3219 C CA . GLY A 1 411 ? -24.469 -13.712 29.232 1.00 90.56 411 GLY A CA 1
ATOM 3220 C C . GLY A 1 411 ? -23.373 -13.106 30.117 1.00 90.56 411 GLY A C 1
ATOM 3221 O O . GLY A 1 411 ? -22.801 -13.826 30.943 1.00 90.56 411 GLY A O 1
ATOM 3222 N N . TRP A 1 412 ? -23.018 -11.831 29.915 1.00 93.56 412 TRP A N 1
ATOM 3223 C CA . TRP A 1 412 ? -21.893 -11.209 30.609 1.00 93.56 412 TRP A CA 1
ATOM 3224 C C . TRP A 1 412 ? -22.088 -11.180 32.122 1.00 93.56 412 TRP A C 1
ATOM 3226 O O . TRP A 1 412 ? -23.200 -11.087 32.646 1.00 93.56 412 TRP A O 1
ATOM 3236 N N . ARG A 1 413 ? -20.961 -11.251 32.835 1.00 91.94 413 ARG A N 1
ATOM 3237 C CA . ARG A 1 413 ? -20.920 -11.199 34.294 1.00 91.94 413 ARG A CA 1
ATOM 3238 C C . ARG A 1 413 ? -20.018 -10.078 34.777 1.00 91.94 413 ARG A C 1
ATOM 3240 O O . ARG A 1 413 ? -18.965 -9.829 34.192 1.00 91.94 413 ARG A O 1
ATOM 3247 N N . ASP A 1 414 ? -20.441 -9.417 35.843 1.00 89.12 414 ASP A N 1
ATOM 3248 C CA . ASP A 1 414 ? -19.655 -8.396 36.520 1.00 89.12 414 ASP A CA 1
ATOM 3249 C C . ASP A 1 414 ? -18.540 -9.015 37.389 1.00 89.12 414 ASP A C 1
ATOM 3251 O O . ASP A 1 414 ? -18.373 -10.235 37.470 1.00 89.12 414 ASP A O 1
ATOM 3255 N N . GLY A 1 415 ? -17.773 -8.163 38.077 1.00 81.56 415 GLY A N 1
ATOM 3256 C CA . GLY A 1 415 ? -16.697 -8.604 38.974 1.00 81.56 415 GLY A CA 1
ATOM 3257 C C . GLY A 1 415 ? -17.157 -9.443 40.176 1.00 81.56 415 GLY A C 1
ATOM 3258 O O . GLY A 1 415 ? -16.330 -10.108 40.793 1.00 81.56 415 GLY A O 1
ATOM 3259 N N . ASN A 1 416 ? -18.456 -9.451 40.490 1.00 89.12 416 ASN A N 1
ATOM 3260 C CA . ASN A 1 416 ? -19.062 -10.263 41.547 1.00 89.12 416 ASN A CA 1
ATOM 3261 C C . ASN A 1 416 ? -19.706 -11.549 40.997 1.00 89.12 416 ASN A C 1
ATOM 3263 O O . ASN A 1 416 ? -20.308 -12.316 41.749 1.00 89.12 416 ASN A O 1
ATOM 3267 N N . GLY A 1 417 ? -19.604 -11.788 39.686 1.00 89.44 417 GLY A N 1
ATOM 3268 C CA . GLY A 1 417 ? -20.206 -12.928 39.007 1.00 89.44 417 GLY A CA 1
ATOM 3269 C C . GLY A 1 417 ? -21.711 -12.793 38.758 1.00 89.44 417 GLY A C 1
ATOM 3270 O O . GLY A 1 417 ? -22.326 -13.781 38.341 1.00 89.44 417 GLY A O 1
ATOM 3271 N N . GLN A 1 418 ? -22.305 -11.620 39.001 1.00 91.81 418 GLN A N 1
ATOM 3272 C CA . GLN A 1 418 ? -23.710 -11.330 38.716 1.00 91.81 418 GLN A CA 1
ATOM 3273 C C . GLN A 1 418 ? -23.894 -10.992 37.239 1.00 91.81 418 GLN A C 1
ATOM 3275 O O . GLN A 1 418 ? -22.983 -10.475 36.599 1.00 91.81 418 GLN A O 1
ATOM 3280 N N . PHE A 1 419 ? -25.070 -11.301 36.693 1.00 92.62 419 PHE A N 1
ATOM 3281 C CA . PHE A 1 419 ? -25.398 -10.956 35.314 1.00 92.62 419 PHE A CA 1
ATOM 3282 C C . PHE A 1 419 ? -25.376 -9.431 35.119 1.00 92.62 419 PHE A C 1
ATOM 3284 O O . PHE A 1 419 ? -25.869 -8.692 35.972 1.00 92.62 419 PHE A O 1
ATOM 3291 N N . THR A 1 420 ? -24.807 -8.964 34.007 1.00 94.19 420 THR A N 1
ATOM 3292 C CA . THR A 1 420 ? -24.723 -7.538 33.675 1.00 94.19 420 THR A CA 1
ATOM 3293 C C . THR A 1 420 ? -25.008 -7.296 32.200 1.00 94.19 420 THR A C 1
ATOM 3295 O O . THR A 1 420 ? -24.561 -8.049 31.340 1.00 94.19 420 THR A O 1
ATOM 3298 N N . ARG A 1 421 ? -25.703 -6.192 31.916 1.00 95.62 421 ARG A N 1
ATOM 3299 C CA . ARG A 1 421 ? -25.945 -5.676 30.557 1.00 95.62 421 ARG A CA 1
ATOM 3300 C C . ARG A 1 421 ? -24.881 -4.682 30.094 1.00 95.62 421 ARG A C 1
ATOM 3302 O O . ARG A 1 421 ? -24.878 -4.251 28.945 1.00 95.62 421 ARG A O 1
ATOM 3309 N N . VAL A 1 422 ? -23.985 -4.291 30.997 1.00 96.56 422 VAL A N 1
ATOM 3310 C CA . VAL A 1 422 ? -22.867 -3.385 30.720 1.00 96.56 422 VAL A CA 1
ATOM 3311 C C . VAL A 1 422 ? -21.641 -4.233 30.428 1.00 96.56 422 VAL A C 1
ATOM 3313 O O . VAL A 1 422 ? -21.304 -5.121 31.217 1.00 96.56 422 VAL A O 1
ATOM 3316 N N . HIS A 1 423 ? -20.952 -3.949 29.325 1.00 96.81 423 HIS A N 1
ATOM 3317 C CA . HIS A 1 423 ? -19.787 -4.727 28.921 1.00 96.81 423 HIS A CA 1
ATOM 3318 C C . HIS A 1 423 ? -18.704 -4.693 30.026 1.00 96.81 423 HIS A C 1
ATOM 3320 O O . HIS A 1 423 ? -18.214 -3.609 30.368 1.00 96.81 423 HIS A O 1
ATOM 3326 N N . PRO A 1 424 ? -18.248 -5.845 30.563 1.00 95.00 424 PRO A N 1
ATOM 3327 C CA . PRO A 1 424 ? -17.384 -5.881 31.750 1.00 95.00 424 PRO A CA 1
ATOM 3328 C C . PRO A 1 424 ? -16.070 -5.101 31.608 1.00 95.00 424 PRO A C 1
ATOM 3330 O O . PRO A 1 424 ? -15.686 -4.366 32.514 1.00 95.00 424 PRO A O 1
ATOM 3333 N N . VAL A 1 425 ? -15.408 -5.196 30.446 1.00 95.56 425 VAL A N 1
ATOM 3334 C CA . VAL A 1 425 ? -14.168 -4.441 30.158 1.00 95.56 425 VAL A CA 1
ATOM 3335 C C . VAL A 1 425 ? -14.410 -2.928 30.130 1.00 95.56 425 VAL A C 1
ATOM 3337 O O . VAL A 1 425 ? -13.586 -2.170 30.642 1.00 95.56 425 VAL A O 1
ATOM 3340 N N . ILE A 1 426 ? -15.553 -2.491 29.585 1.00 97.44 426 ILE A N 1
ATOM 3341 C CA . ILE A 1 426 ? -15.927 -1.075 29.526 1.00 97.44 426 ILE A CA 1
ATOM 3342 C C . ILE A 1 426 ? -16.143 -0.551 30.945 1.00 97.44 426 ILE A C 1
ATOM 3344 O O . ILE A 1 426 ? -15.537 0.445 31.338 1.00 97.44 426 ILE A O 1
ATOM 3348 N N . ALA A 1 427 ? -16.949 -1.266 31.737 1.00 96.12 427 ALA A N 1
ATOM 3349 C CA . ALA A 1 427 ? -17.250 -0.904 33.117 1.00 96.12 427 ALA A CA 1
ATOM 3350 C C . ALA A 1 427 ? -15.990 -0.855 33.995 1.00 96.12 427 ALA A C 1
ATOM 3352 O O . ALA A 1 427 ? -15.811 0.085 34.770 1.00 96.12 427 ALA A O 1
ATOM 3353 N N . GLN A 1 428 ? -15.100 -1.844 33.859 1.00 94.69 428 GLN A N 1
ATOM 3354 C CA . GLN A 1 428 ? -13.848 -1.901 34.611 1.00 94.69 428 GLN A CA 1
ATOM 3355 C C . GLN A 1 428 ? -12.942 -0.708 34.287 1.00 94.69 428 GLN A C 1
ATOM 3357 O O . GLN A 1 428 ? -12.474 -0.034 35.202 1.00 94.69 428 GLN A O 1
ATOM 3362 N N . SER A 1 429 ? -12.720 -0.430 33.001 1.00 95.88 429 SER A N 1
ATOM 3363 C CA . SER A 1 429 ? -11.849 0.665 32.569 1.00 95.88 429 SER A CA 1
ATOM 3364 C C . SER A 1 429 ? -12.427 2.039 32.930 1.00 95.88 429 SER A C 1
ATOM 3366 O O . SER A 1 429 ? -11.697 2.887 33.439 1.00 95.88 429 SER A O 1
ATOM 3368 N N . ALA A 1 430 ? -13.738 2.250 32.760 1.00 96.56 430 ALA A N 1
ATOM 3369 C CA . ALA A 1 430 ? -14.399 3.493 33.159 1.00 96.56 430 ALA A CA 1
ATOM 3370 C C . ALA A 1 430 ? -14.295 3.737 34.676 1.00 96.56 430 ALA A C 1
ATOM 3372 O O . ALA A 1 430 ? -13.956 4.838 35.110 1.00 96.56 430 ALA A O 1
ATOM 3373 N N . ARG A 1 431 ? -14.506 2.695 35.494 1.00 95.44 431 ARG A N 1
ATOM 3374 C CA . ARG A 1 431 ? -14.346 2.775 36.953 1.00 95.44 431 ARG A CA 1
ATOM 3375 C C . ARG A 1 431 ? -12.904 3.054 37.366 1.00 95.44 431 ARG A C 1
ATOM 3377 O O . ARG A 1 431 ? -12.682 3.821 38.297 1.00 95.44 431 ARG A O 1
ATOM 3384 N N . GLU A 1 432 ? -11.929 2.454 36.684 1.00 95.44 432 GLU A N 1
ATOM 3385 C CA . GLU A 1 432 ? -10.518 2.751 36.928 1.00 95.44 432 GLU A CA 1
ATOM 3386 C C . GLU A 1 432 ? -10.215 4.229 36.668 1.00 95.44 432 GLU A C 1
ATOM 3388 O O . GLU A 1 432 ? -9.588 4.869 37.508 1.00 95.44 432 GLU A O 1
ATOM 3393 N N . MET A 1 433 ? -10.709 4.792 35.560 1.00 96.38 433 MET A N 1
ATOM 3394 C CA . MET A 1 433 ? -10.521 6.211 35.254 1.00 96.38 433 MET A CA 1
ATOM 3395 C C . MET A 1 433 ? -11.177 7.121 36.292 1.00 96.38 433 MET A C 1
ATOM 3397 O O . MET A 1 433 ? -10.528 8.058 36.746 1.00 96.38 433 MET A O 1
ATOM 3401 N N . LEU A 1 434 ? -12.410 6.835 36.721 1.00 95.69 434 LEU A N 1
ATOM 3402 C CA . LEU A 1 434 ? -13.099 7.620 37.755 1.00 95.69 434 LEU A CA 1
ATOM 3403 C C . LEU A 1 434 ? -12.360 7.615 39.100 1.00 95.69 434 LEU A C 1
ATOM 3405 O O . LEU A 1 434 ? -12.364 8.623 39.801 1.00 95.69 434 LEU A O 1
ATOM 3409 N N . ASN A 1 435 ? -11.675 6.517 39.429 1.00 95.31 435 ASN A N 1
ATOM 3410 C CA . ASN A 1 435 ? -10.892 6.388 40.658 1.00 95.31 435 ASN A CA 1
ATOM 3411 C C . ASN A 1 435 ? -9.513 7.075 40.595 1.00 95.31 435 ASN A C 1
ATOM 3413 O O . ASN A 1 435 ? -8.845 7.175 41.627 1.00 95.31 435 ASN A O 1
ATOM 3417 N N . LYS A 1 436 ? -9.052 7.523 39.418 1.00 94.81 436 LYS A N 1
ATOM 3418 C CA . LYS A 1 436 ? -7.766 8.225 39.274 1.00 94.81 436 LYS A CA 1
ATOM 3419 C C . LYS A 1 436 ? -7.871 9.680 39.720 1.00 94.81 436 LYS A C 1
ATOM 3421 O O . LYS A 1 436 ? -8.874 10.351 39.478 1.00 94.81 436 LYS A O 1
ATOM 3426 N N . ALA A 1 437 ? -6.781 10.189 40.293 1.00 95.50 437 ALA A N 1
ATOM 3427 C CA . ALA A 1 437 ? -6.635 11.613 40.579 1.00 95.50 437 ALA A CA 1
ATOM 3428 C C . ALA A 1 437 ? -6.723 12.443 39.283 1.00 95.50 437 ALA A C 1
ATOM 3430 O O . ALA A 1 437 ? -6.294 11.987 38.221 1.00 95.50 437 ALA A O 1
ATOM 3431 N N . GLU A 1 438 ? -7.255 13.667 39.359 1.00 92.31 438 GLU A N 1
ATOM 3432 C CA . GLU A 1 438 ? -7.522 14.513 38.180 1.00 92.31 438 GLU A CA 1
ATOM 3433 C C . GLU A 1 438 ? -6.288 14.741 37.296 1.00 92.31 438 GLU A C 1
ATOM 3435 O O . GLU A 1 438 ? -6.386 14.734 36.067 1.00 92.31 438 GLU A O 1
ATOM 3440 N N . ASN A 1 439 ? -5.113 14.903 37.908 1.00 91.94 439 ASN A N 1
ATOM 3441 C CA . ASN A 1 439 ? -3.849 15.093 37.200 1.00 91.94 439 ASN A CA 1
ATOM 3442 C C . ASN A 1 439 ? -3.403 13.832 36.439 1.00 91.94 439 ASN A C 1
ATOM 3444 O O . ASN A 1 439 ? -2.996 13.935 35.282 1.00 91.94 439 ASN A O 1
ATOM 3448 N N . GLU A 1 440 ? -3.512 12.647 37.047 1.00 93.12 440 GLU A N 1
ATOM 3449 C CA . GLU A 1 440 ? -3.225 11.374 36.376 1.00 93.12 440 GLU A CA 1
ATOM 3450 C C . GLU A 1 440 ? -4.237 11.123 35.254 1.00 93.12 440 GLU A C 1
ATOM 3452 O O . GLU A 1 440 ? -3.855 10.856 34.117 1.00 93.12 440 GLU A O 1
ATOM 3457 N N . LYS A 1 441 ? -5.531 11.289 35.541 1.00 94.00 441 LYS A N 1
ATOM 3458 C CA . LYS A 1 441 ? -6.625 11.152 34.571 1.00 94.00 441 LYS A CA 1
ATOM 3459 C C . LYS A 1 441 ? -6.385 12.019 33.332 1.00 94.00 441 LYS A C 1
ATOM 3461 O O . LYS A 1 441 ? -6.398 11.511 32.211 1.00 94.00 441 LYS A O 1
ATOM 3466 N N . SER A 1 442 ? -6.077 13.298 33.539 1.00 91.56 442 SER A N 1
ATOM 3467 C CA . SER A 1 442 ? -5.777 14.247 32.461 1.00 91.56 442 SER A CA 1
ATOM 3468 C C . SER A 1 442 ? -4.533 13.846 31.659 1.00 91.56 442 SER A C 1
ATOM 3470 O O . SER A 1 442 ? -4.537 13.941 30.432 1.00 91.56 442 SER A O 1
ATOM 3472 N N . GLY A 1 443 ? -3.483 13.349 32.324 1.00 93.19 443 GLY A N 1
ATOM 3473 C CA . GLY A 1 443 ? -2.268 12.859 31.665 1.00 93.19 443 GLY A CA 1
ATOM 3474 C C . GLY A 1 443 ? -2.518 11.643 30.767 1.00 93.19 443 GLY A C 1
ATOM 3475 O O . GLY A 1 443 ? -2.033 11.595 29.634 1.00 93.19 443 GLY A O 1
ATOM 3476 N N . VAL A 1 444 ? -3.333 10.693 31.233 1.00 93.44 444 VAL A N 1
ATOM 3477 C CA . VAL A 1 444 ? -3.737 9.509 30.457 1.00 93.44 444 VAL A CA 1
ATOM 3478 C C . VAL A 1 444 ? -4.553 9.910 29.230 1.00 93.44 444 VAL A C 1
ATOM 3480 O O . VAL A 1 444 ? -4.241 9.459 28.129 1.00 93.44 444 VAL A O 1
ATOM 3483 N N . ILE A 1 445 ? -5.564 10.771 29.396 1.00 92.25 445 ILE A N 1
ATOM 3484 C CA . ILE A 1 445 ? -6.428 11.220 28.292 1.00 92.25 445 ILE A CA 1
ATOM 3485 C C . ILE A 1 445 ? -5.607 11.970 27.244 1.00 92.25 445 ILE A C 1
ATOM 3487 O O . ILE A 1 445 ? -5.712 11.666 26.060 1.00 92.25 445 ILE A O 1
ATOM 3491 N N . SER A 1 446 ? -4.752 12.904 27.670 1.00 91.25 446 SER A N 1
ATOM 3492 C CA . SER A 1 446 ? -3.872 13.655 26.766 1.00 91.25 446 SER A CA 1
ATOM 3493 C C . SER A 1 446 ? -2.951 12.728 25.968 1.00 91.25 446 SER A C 1
ATOM 3495 O O . SER A 1 446 ? -2.840 12.851 24.749 1.00 91.25 446 SER A O 1
ATOM 3497 N N . THR A 1 447 ? -2.361 11.731 26.636 1.00 91.56 447 THR A N 1
ATOM 3498 C CA . THR A 1 447 ? -1.514 10.731 25.972 1.00 91.56 447 THR A CA 1
ATOM 3499 C C . THR A 1 447 ? -2.318 9.929 24.950 1.00 91.56 447 THR A C 1
ATOM 3501 O O . THR A 1 447 ? -1.917 9.827 23.795 1.00 91.56 447 THR A O 1
ATOM 3504 N N . MET A 1 448 ? -3.485 9.413 25.343 1.00 92.81 448 MET A N 1
ATOM 3505 C CA . MET A 1 448 ? -4.371 8.655 24.457 1.00 92.81 448 MET A CA 1
ATOM 3506 C C . MET A 1 448 ? -4.785 9.468 23.221 1.00 92.81 448 MET A C 1
ATOM 3508 O O . MET A 1 448 ? -4.697 8.972 22.101 1.00 92.81 448 MET A O 1
ATOM 3512 N N . MET A 1 449 ? -5.200 10.720 23.426 1.00 90.12 449 MET A N 1
ATOM 3513 C CA . MET A 1 449 ? -5.622 11.622 22.356 1.00 90.12 449 MET A CA 1
ATOM 3514 C C . MET A 1 449 ? -4.489 11.973 21.399 1.00 90.12 449 MET A C 1
ATOM 3516 O O . MET A 1 449 ? -4.761 12.210 20.235 1.00 90.12 449 MET A O 1
ATOM 3520 N N . SER A 1 450 ? -3.231 11.976 21.846 1.00 90.62 450 SER A N 1
ATOM 3521 C CA . SER A 1 450 ? -2.101 12.242 20.949 1.00 90.62 450 SER A CA 1
ATOM 3522 C C . SER A 1 450 ? -1.831 11.122 19.933 1.00 90.62 450 SER A C 1
ATOM 3524 O O . SER A 1 450 ? -1.060 11.333 18.998 1.00 90.62 450 SER A O 1
ATOM 3526 N N . PHE A 1 451 ? -2.456 9.948 20.099 1.00 87.25 451 PHE A N 1
ATOM 3527 C CA . PHE A 1 451 ? -2.383 8.847 19.134 1.00 87.25 451 PHE A CA 1
ATOM 3528 C C . PHE A 1 451 ? -3.481 8.876 18.058 1.00 87.25 451 PHE A C 1
ATOM 3530 O O . PHE A 1 451 ? -3.372 8.134 17.081 1.00 87.25 451 PHE A O 1
ATOM 3537 N N . LEU A 1 452 ? -4.540 9.674 18.243 1.00 84.62 452 LEU A N 1
ATOM 3538 C CA . LEU A 1 452 ? -5.683 9.803 17.327 1.00 84.62 452 LEU A CA 1
ATOM 3539 C C . LEU A 1 452 ? -5.586 11.110 16.537 1.00 84.62 452 LEU A C 1
ATOM 3541 O O . LEU A 1 452 ? -5.951 11.080 15.339 1.00 84.62 452 LEU A O 1
#

InterPro domains:
  IPR003688 Type IV secretion system protein TraG/VirD4 [PF02534] (202-450)
  IPR027417 P-loop containing nucleoside triphosphate hydrolase [SSF52540] (246-399)
  IPR051539 Type IV secretion system coupling protein TraD/TraG/VirD4-like [PTHR37937] (186-452)

Nearest PDB structures (foldseek):
  8tqe-assembly1_E  TM=1.824E-01  e=9.011E+00  Xenorhabdus nematophila

Mean predicted aligned error: 16.82 Å

Organism: Acidithiobacillus ferrooxidans (NCBI:txid920)

Foldseek 3Di:
DQPDFAAPPRDPDPVVLVVLLPPLVVVLLVQLQVQLQVLLQVLLQVVCVPLPPPDDDDDPLVVLQVDFDADPPGTTGGDCVSLVVCVVVVPDDPSSVVSNVRSNVSSNVRSVVSSVVSVVSNVVSNVVVVPNPQDDPVPPDDPVNCQQLLQDWFQADADPCNVCCVVVVNDVDPDPPDPDSNVVVVVVVVVVVVVQLVVLVVVCVVVVHDSVPRDRDGPPNDDPALAWFFPGWDADNRTTDTDIDRDPDDDDDDADRPRCCCPNTVQCRLQRRHLDDDDDPCPPCNSVSSRVNSNVVSVDDDAADDPPDPDPNHDDDFLLVQAPPLDPCRLVSLLVVLCCLLPVPPPDDDDPLSVLLSLLLSLLLNLCCQPNPPNGVVSSLCLQVPPPDPHSLVSLVCLQPDQSQPPLPNQDAEPVRDGDSRHRSNNVSSVVLNPDDPVSSVSSNVSNSVSD

Secondary structure (DSSP, 8-state):
----PPPTTS-S--HHHHHHHTTHHHHHHHHHHHHHHHHHHHHHHHHHHHHSTT-----HHHHHHT-EEEEGGGEEEE-SHHHHHHHHTT---HHHHHHHHHHHHHHHHHHHHHHHHHHHHHHHHHHHHHT-S---TTTT--HHHHHHTTSSPPPPPPPHHHHHTTTTT----TT--S--HHHHHHHHHHHHHHHHHHHHHHHHHHHT--GGGSPPPPTT---S-SB-EEEEEEEETTEEEEEEE-SSS-------TTSSHIIIIIHHIIIIIB-S------TTSHHHHHHHHHHHHTT-------TT-SSTTSPP--GGGG--TTSTTHHHHHHHHHHHHH-TT-----SHHHHHHHHHHHHHHHHHHHH-S--SHHHHHHHHT-TT-S-HHHHHHHHHHS-S-TT--S--B-TTS-B-SS-HHHHHHHHHHHHS-HHHHHHHHHHHHTT-

pLDDT: mean 77.69, std 15.76, range [32.16, 98.31]